Protein AF-A0A941WSX1-F1 (afdb_monomer_lite)

pLDDT: mean 75.82, std 19.12, range [26.28, 98.5]

Structure (mmCIF, N/CA/C/O backbone):
data_AF-A0A941WSX1-F1
#
_entry.id   AF-A0A941WSX1-F1
#
loop_
_atom_site.group_PDB
_atom_site.id
_atom_site.type_symbol
_atom_site.label_atom_id
_atom_site.label_alt_id
_atom_site.label_comp_id
_atom_site.label_asym_id
_atom_site.label_entity_id
_atom_site.label_seq_id
_atom_site.pdbx_PDB_ins_code
_atom_site.Cartn_x
_atom_site.Cartn_y
_atom_site.Cartn_z
_atom_site.occupancy
_atom_site.B_iso_or_equiv
_atom_site.auth_seq_id
_atom_site.auth_comp_id
_atom_site.auth_asym_id
_atom_site.auth_atom_id
_atom_site.pdbx_PDB_model_num
ATOM 1 N N . MET A 1 1 ? 50.350 10.725 59.121 1.00 47.50 1 MET A N 1
ATOM 2 C CA . MET A 1 1 ? 49.438 10.731 57.955 1.00 47.50 1 MET A CA 1
ATOM 3 C C . MET A 1 1 ? 49.714 11.977 57.125 1.00 47.50 1 MET A C 1
ATOM 5 O O . MET A 1 1 ? 49.292 13.056 57.515 1.00 47.50 1 MET A O 1
ATOM 9 N N . LYS A 1 2 ? 50.508 11.874 56.049 1.00 47.41 2 LYS A N 1
ATOM 10 C CA . LYS A 1 2 ? 50.743 13.011 55.141 1.00 47.41 2 LYS A CA 1
ATOM 11 C C . LYS A 1 2 ? 49.505 13.203 54.252 1.00 47.41 2 LYS A C 1
ATOM 13 O O . LYS A 1 2 ? 48.882 12.229 53.847 1.00 47.41 2 LYS A O 1
ATOM 18 N N . ASN A 1 3 ? 49.124 14.462 54.051 1.00 54.03 3 ASN A N 1
ATOM 19 C CA . ASN A 1 3 ? 47.878 14.919 53.431 1.00 54.03 3 ASN A CA 1
ATOM 20 C C . ASN A 1 3 ? 47.643 14.331 52.023 1.00 54.03 3 ASN A C 1
ATOM 22 O O . ASN A 1 3 ? 48.066 14.907 51.026 1.00 54.03 3 ASN A O 1
ATOM 26 N N . ASN A 1 4 ? 46.869 13.247 51.934 1.00 55.06 4 ASN A N 1
ATOM 27 C CA . ASN A 1 4 ? 46.405 12.662 50.666 1.00 55.06 4 ASN A CA 1
ATOM 28 C C . ASN A 1 4 ? 45.247 13.443 50.012 1.00 55.06 4 ASN A C 1
ATOM 30 O O . ASN A 1 4 ? 44.735 13.024 48.978 1.00 55.06 4 ASN A O 1
ATOM 34 N N . LYS A 1 5 ? 44.833 14.591 50.573 1.00 55.34 5 LYS A N 1
ATOM 35 C CA . LYS A 1 5 ? 43.736 15.414 50.029 1.00 55.34 5 LYS A CA 1
ATOM 36 C C . LYS A 1 5 ? 44.019 15.908 48.604 1.00 55.34 5 LYS A C 1
ATOM 38 O O . LYS A 1 5 ? 43.112 15.910 47.781 1.00 55.34 5 LYS A O 1
ATOM 43 N N . GLY A 1 6 ? 45.272 16.260 48.296 1.00 59.62 6 GLY A N 1
ATOM 44 C CA . GLY A 1 6 ? 45.671 16.665 46.942 1.00 59.62 6 GLY A CA 1
ATOM 45 C C . GLY A 1 6 ? 45.649 15.505 45.944 1.00 59.62 6 GLY A C 1
ATOM 46 O O . GLY A 1 6 ? 45.177 15.665 44.825 1.00 59.62 6 GLY A O 1
ATOM 47 N N . LEU A 1 7 ? 46.077 14.314 46.373 1.00 61.34 7 LEU A N 1
ATOM 48 C CA . LEU A 1 7 ? 46.084 13.119 45.527 1.00 61.34 7 LEU A CA 1
ATOM 49 C C . LEU A 1 7 ? 44.655 12.655 45.197 1.00 61.34 7 LEU A C 1
ATOM 51 O O . LEU A 1 7 ? 44.361 12.324 44.055 1.00 61.34 7 LEU A O 1
ATOM 55 N N . ILE A 1 8 ? 43.751 12.699 46.182 1.00 65.94 8 ILE A N 1
ATOM 56 C CA . ILE A 1 8 ? 42.333 12.350 46.002 1.00 65.94 8 ILE A CA 1
ATOM 57 C C . ILE A 1 8 ? 41.643 13.341 45.052 1.00 65.94 8 ILE A C 1
ATOM 59 O O . ILE A 1 8 ? 40.903 12.919 44.169 1.00 65.94 8 ILE A O 1
ATOM 63 N N . ALA A 1 9 ? 41.924 14.643 45.173 1.00 64.62 9 ALA A N 1
ATOM 64 C CA . ALA A 1 9 ? 41.375 15.651 44.265 1.00 64.62 9 ALA A CA 1
ATOM 65 C C . ALA A 1 9 ? 41.844 15.449 42.812 1.00 64.62 9 ALA A C 1
ATOM 67 O O . ALA A 1 9 ? 41.039 15.545 41.888 1.00 64.62 9 ALA A O 1
ATOM 68 N N . ILE A 1 10 ? 43.118 15.098 42.608 1.00 69.50 10 ILE A N 1
ATOM 69 C CA . ILE A 1 10 ? 43.668 14.798 41.276 1.00 69.50 10 ILE A CA 1
ATOM 70 C C . ILE A 1 10 ? 43.006 13.549 40.674 1.00 69.50 10 ILE A C 1
ATOM 72 O O . ILE A 1 10 ? 42.654 13.558 39.497 1.00 69.50 10 ILE A O 1
ATOM 76 N N . ILE A 1 11 ? 42.767 12.505 41.474 1.00 73.44 11 ILE A N 1
ATOM 77 C CA . ILE A 1 11 ? 42.094 11.278 41.014 1.00 73.44 11 ILE A CA 1
ATOM 78 C C . ILE A 1 11 ? 40.642 11.561 40.597 1.00 73.44 11 ILE A C 1
ATOM 80 O O . ILE A 1 11 ? 40.199 11.059 39.567 1.00 73.44 11 ILE A O 1
ATOM 84 N N . ILE A 1 12 ? 39.914 12.398 41.343 1.00 71.56 12 ILE A N 1
ATOM 85 C CA . ILE A 1 12 ? 38.530 12.770 41.001 1.00 71.56 12 ILE A CA 1
ATOM 86 C C . ILE A 1 12 ? 38.484 13.587 39.702 1.00 71.56 12 ILE A C 1
ATOM 88 O O . ILE A 1 12 ? 37.652 13.315 38.839 1.00 71.56 12 ILE A O 1
ATOM 92 N N . ILE A 1 13 ? 39.398 14.545 39.523 1.00 70.88 13 ILE A N 1
ATOM 93 C CA . ILE A 1 13 ? 39.481 15.345 38.290 1.00 70.88 13 ILE A CA 1
ATOM 94 C C . ILE A 1 13 ? 39.825 14.457 37.086 1.00 70.88 13 ILE A C 1
ATOM 96 O O . ILE A 1 13 ? 39.214 14.600 36.029 1.00 70.88 13 ILE A O 1
ATOM 100 N N . LEU A 1 14 ? 40.745 13.501 37.250 1.00 66.44 14 LEU A N 1
ATOM 101 C CA . LEU A 1 14 ? 41.077 12.531 36.205 1.00 66.44 14 LEU A CA 1
ATOM 102 C C . LEU A 1 14 ? 39.893 11.614 35.875 1.00 66.44 14 LEU A C 1
ATOM 104 O O . LEU A 1 14 ? 39.646 11.364 34.701 1.00 66.44 14 LEU A O 1
ATOM 108 N N . ALA A 1 15 ? 39.120 11.168 36.867 1.00 68.12 15 ALA A N 1
ATOM 109 C CA . ALA A 1 15 ? 37.928 10.354 36.632 1.00 68.12 15 ALA A CA 1
ATOM 110 C C . ALA A 1 15 ? 36.840 11.125 35.862 1.00 68.12 15 ALA A C 1
ATOM 112 O O . ALA A 1 15 ? 36.270 10.594 34.911 1.00 68.12 15 ALA A O 1
ATOM 113 N N . ILE A 1 16 ? 36.597 12.396 36.205 1.00 68.38 16 ILE A N 1
ATOM 114 C CA . ILE A 1 16 ? 35.642 13.252 35.481 1.00 68.38 16 ILE A CA 1
ATOM 115 C C . ILE A 1 16 ? 36.133 13.527 34.056 1.00 68.38 16 ILE A C 1
ATOM 117 O O . ILE A 1 16 ? 35.338 13.467 33.121 1.00 68.38 16 ILE A O 1
ATOM 121 N N . LEU A 1 17 ? 37.435 13.768 33.862 1.00 61.53 17 LEU A N 1
ATOM 122 C CA . LEU A 1 17 ? 38.019 13.938 32.531 1.00 61.53 17 LEU A CA 1
ATOM 123 C C . LEU A 1 17 ? 37.915 12.665 31.693 1.00 61.53 17 LEU A C 1
ATOM 125 O O . LEU A 1 17 ? 37.581 12.768 30.524 1.00 61.53 17 LEU A O 1
ATOM 129 N N . VAL A 1 18 ? 38.127 11.478 32.267 1.00 68.25 18 VAL A N 1
ATOM 130 C CA . VAL A 1 18 ? 37.967 10.198 31.555 1.00 68.25 18 VAL A CA 1
ATOM 131 C C . VAL A 1 18 ? 36.505 9.946 31.183 1.00 68.25 18 VAL A C 1
ATOM 133 O O . VAL A 1 18 ? 36.242 9.500 30.070 1.00 68.25 18 VAL A O 1
ATOM 136 N N . ILE A 1 19 ? 35.547 10.290 32.049 1.00 60.72 19 ILE A N 1
ATOM 137 C CA . ILE A 1 19 ? 34.113 10.185 31.733 1.00 60.72 19 ILE A CA 1
ATOM 138 C C . ILE A 1 19 ? 33.725 11.198 30.647 1.00 60.72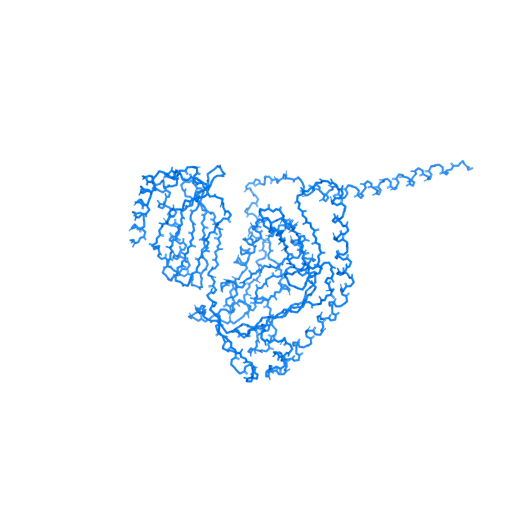 19 ILE A C 1
ATOM 140 O O . ILE A 1 19 ? 33.055 10.834 29.686 1.00 60.72 19 ILE A O 1
ATOM 144 N N . ALA A 1 20 ? 34.186 12.448 30.738 1.00 51.00 20 ALA A N 1
ATOM 145 C CA . ALA A 1 20 ? 33.927 13.474 29.730 1.00 51.00 20 ALA A CA 1
ATOM 146 C C . ALA A 1 20 ? 34.586 13.141 28.380 1.00 51.00 20 ALA A C 1
ATOM 148 O O . ALA A 1 20 ? 33.969 13.341 27.336 1.00 51.00 20 ALA A O 1
ATOM 149 N N . LEU A 1 21 ? 35.800 12.578 28.389 1.00 47.25 21 LEU A N 1
ATOM 150 C CA . LEU A 1 21 ? 36.484 12.091 27.192 1.00 47.25 21 LEU A CA 1
ATOM 151 C C . LEU A 1 21 ? 35.782 10.850 26.630 1.00 47.25 21 LEU A C 1
ATOM 153 O O . LEU A 1 21 ? 35.648 10.746 25.421 1.00 47.25 21 LEU A O 1
ATOM 157 N N . GLY A 1 22 ? 35.273 9.955 27.483 1.00 40.25 22 GLY A N 1
ATOM 158 C CA . GLY A 1 22 ? 34.468 8.798 27.091 1.00 40.25 22 GLY A CA 1
ATOM 159 C C . GLY A 1 22 ? 33.151 9.202 26.429 1.00 40.25 22 GLY A C 1
ATOM 160 O O . GLY A 1 22 ? 32.838 8.702 25.356 1.00 40.25 22 GLY A O 1
ATOM 161 N N . VAL A 1 23 ? 32.430 10.179 26.991 1.00 46.09 23 VAL A N 1
ATOM 162 C CA . VAL A 1 23 ? 31.207 10.749 26.396 1.00 46.09 23 VAL A CA 1
ATOM 163 C C . VAL A 1 23 ? 31.521 11.514 25.106 1.00 46.09 23 VAL A C 1
ATOM 165 O O . VAL A 1 23 ? 30.762 11.419 24.146 1.00 46.09 23 VAL A O 1
ATOM 168 N N . TYR A 1 24 ? 32.646 12.233 25.042 1.00 38.34 24 TYR A N 1
ATOM 169 C CA . TYR A 1 24 ? 33.091 12.943 23.839 1.00 38.34 24 TYR A CA 1
ATOM 170 C C . TYR A 1 24 ? 33.544 11.986 22.726 1.00 38.34 24 TYR A C 1
ATOM 172 O O . TYR A 1 24 ? 33.223 12.225 21.567 1.00 38.34 24 TYR A O 1
ATOM 180 N N . ILE A 1 25 ? 34.235 10.890 23.055 1.00 42.34 25 ILE A N 1
ATOM 181 C CA . ILE A 1 25 ? 34.652 9.846 22.107 1.00 42.34 25 ILE A CA 1
ATOM 182 C C . ILE A 1 25 ? 33.434 9.053 21.625 1.00 42.34 25 ILE A C 1
ATOM 184 O O . ILE A 1 25 ? 33.291 8.915 20.416 1.00 42.34 25 ILE A O 1
ATOM 188 N N . PHE A 1 26 ? 32.502 8.661 22.506 1.00 39.00 26 PHE A N 1
ATOM 189 C CA . PHE A 1 26 ? 31.252 8.004 22.095 1.00 39.00 26 PHE A CA 1
ATOM 190 C C . PHE A 1 26 ? 30.396 8.909 21.200 1.00 39.00 26 PHE A C 1
ATOM 192 O O . PHE A 1 26 ? 29.946 8.458 20.151 1.00 39.00 26 PHE A O 1
ATOM 199 N N . LYS A 1 27 ? 30.245 10.206 21.530 1.00 38.84 27 LYS A N 1
ATOM 200 C CA . LYS A 1 27 ? 29.562 11.167 20.641 1.00 38.84 27 LYS A CA 1
ATOM 201 C C . LYS A 1 27 ? 30.297 11.343 19.310 1.00 38.84 27 LYS A C 1
ATOM 203 O O . LYS A 1 27 ? 29.653 11.447 18.268 1.00 38.84 27 LYS A O 1
ATOM 208 N N . ARG A 1 28 ? 31.634 11.372 19.320 1.00 28.84 28 ARG A N 1
ATOM 209 C CA . ARG A 1 28 ? 32.463 11.549 18.118 1.00 28.84 28 ARG A CA 1
ATOM 210 C C . ARG A 1 28 ? 32.525 10.292 17.245 1.00 28.84 28 ARG A C 1
ATOM 212 O O . ARG A 1 28 ? 32.673 10.452 16.041 1.00 28.84 28 ARG A O 1
ATOM 219 N N . GLU A 1 29 ? 32.372 9.086 17.791 1.00 32.34 29 GLU A N 1
ATOM 220 C CA . GLU A 1 29 ? 32.200 7.840 17.024 1.00 32.34 29 GLU A CA 1
ATOM 221 C C . GLU A 1 29 ? 30.818 7.767 16.370 1.00 32.34 29 GLU A C 1
ATOM 223 O O . GLU A 1 29 ? 30.745 7.495 15.172 1.00 32.34 29 GLU A O 1
ATOM 228 N N . SER A 1 30 ? 29.747 8.149 17.077 1.00 36.19 30 SER A N 1
ATOM 229 C CA . SER A 1 30 ? 28.412 8.264 16.467 1.00 36.19 30 SER A CA 1
ATOM 230 C C . SER A 1 30 ? 28.332 9.352 15.382 1.00 36.19 30 SER A C 1
ATOM 232 O O . SER A 1 30 ? 27.582 9.202 14.424 1.00 36.19 30 SER A O 1
ATOM 234 N N . ILE A 1 31 ? 29.146 10.415 15.476 1.00 29.58 31 ILE A N 1
ATOM 235 C CA . ILE A 1 31 ? 29.249 11.466 14.443 1.00 29.58 31 ILE A CA 1
ATOM 236 C C . ILE A 1 31 ? 30.232 11.078 13.320 1.00 29.58 31 ILE A C 1
ATOM 238 O O . ILE A 1 31 ? 30.017 11.437 12.166 1.00 29.58 31 ILE A O 1
ATOM 242 N N . ARG A 1 32 ? 31.303 10.316 13.595 1.00 27.45 32 ARG A N 1
ATOM 243 C CA . ARG A 1 32 ? 32.204 9.806 12.542 1.00 27.45 32 ARG A CA 1
ATOM 244 C C . ARG A 1 32 ? 31.528 8.754 11.665 1.00 27.45 32 ARG A C 1
ATOM 246 O O . ARG A 1 32 ? 31.783 8.768 10.467 1.00 27.45 32 ARG A O 1
ATOM 253 N N . GLN A 1 33 ? 30.616 7.945 12.210 1.00 32.09 33 GLN A N 1
ATOM 254 C CA . GLN A 1 33 ? 29.754 7.067 11.405 1.00 32.09 33 GLN A CA 1
ATOM 255 C C . GLN A 1 33 ? 28.810 7.837 10.464 1.00 32.09 33 GLN A C 1
ATOM 257 O O . GLN A 1 33 ? 28.375 7.279 9.466 1.00 32.09 33 GLN A O 1
ATOM 262 N N . TRP A 1 34 ? 28.562 9.127 10.718 1.00 31.77 34 TRP A N 1
ATOM 263 C CA . TRP A 1 34 ? 27.805 10.010 9.824 1.00 31.77 34 TRP A CA 1
ATOM 264 C C . TRP A 1 34 ? 28.654 10.685 8.730 1.00 31.77 34 TRP A C 1
ATOM 266 O O . TRP A 1 34 ? 28.091 11.248 7.797 1.00 31.77 34 TRP A O 1
ATOM 276 N N . VAL A 1 35 ? 29.995 10.670 8.818 1.00 29.31 35 VAL A N 1
ATOM 277 C CA . VAL A 1 35 ? 30.858 11.503 7.945 1.00 29.31 35 VAL A CA 1
ATOM 278 C C . VAL A 1 35 ? 32.023 10.746 7.282 1.00 29.31 35 VAL A C 1
ATOM 280 O O . VAL A 1 35 ? 32.575 11.246 6.303 1.00 29.31 35 VAL A O 1
ATOM 283 N N . SER A 1 36 ? 32.395 9.528 7.698 1.00 26.62 36 SER A N 1
ATOM 284 C CA . SER A 1 36 ? 33.395 8.738 6.958 1.00 26.62 36 SER A CA 1
ATOM 285 C C . SER A 1 36 ? 32.748 7.818 5.918 1.00 26.62 36 SER A C 1
ATOM 287 O O . SER A 1 36 ? 32.493 6.642 6.174 1.00 26.62 36 SER A O 1
ATOM 289 N N . LYS A 1 37 ? 32.545 8.362 4.713 1.00 40.91 37 LYS A N 1
ATOM 290 C CA . LYS A 1 37 ? 32.638 7.591 3.468 1.00 40.91 37 LYS A CA 1
ATOM 291 C C . LYS A 1 37 ? 34.024 6.949 3.416 1.00 40.91 37 LYS A C 1
ATOM 293 O O . LYS A 1 37 ? 34.988 7.646 3.144 1.00 40.91 37 LYS A O 1
ATOM 298 N N . ASP A 1 38 ? 34.082 5.657 3.699 1.00 27.38 38 ASP A N 1
ATOM 299 C CA . ASP A 1 38 ? 35.029 4.706 3.117 1.00 27.38 38 ASP A CA 1
ATOM 300 C C . ASP A 1 38 ? 34.410 3.317 3.289 1.00 27.38 38 ASP A C 1
ATOM 302 O O . ASP A 1 38 ? 34.612 2.611 4.276 1.00 27.38 38 ASP A O 1
ATOM 306 N N . VAL A 1 39 ? 33.568 2.964 2.317 1.00 31.16 39 VAL A N 1
ATOM 307 C CA . VAL A 1 39 ? 33.115 1.592 2.094 1.00 31.16 39 VAL A CA 1
ATOM 308 C C . VAL A 1 39 ? 34.371 0.751 1.843 1.00 31.16 39 VAL A C 1
ATOM 310 O O . VAL A 1 39 ? 35.118 1.066 0.910 1.00 31.16 39 VAL A O 1
ATOM 313 N N . PRO A 1 40 ? 34.644 -0.316 2.613 1.00 26.28 40 PRO A N 1
ATOM 314 C CA . PRO A 1 40 ? 35.632 -1.290 2.190 1.00 26.28 40 PRO A CA 1
ATOM 315 C C . PRO A 1 40 ? 35.143 -1.868 0.862 1.00 26.28 40 PRO A C 1
ATOM 317 O O . PRO A 1 40 ? 34.071 -2.466 0.812 1.00 26.28 40 PRO A O 1
ATOM 320 N N . LYS A 1 41 ? 35.909 -1.684 -0.220 1.00 33.75 41 LYS A N 1
ATOM 321 C CA . LYS A 1 41 ? 35.743 -2.484 -1.438 1.00 33.75 41 LYS A CA 1
ATOM 322 C C . LYS A 1 41 ? 35.926 -3.947 -1.038 1.00 33.75 41 LYS A C 1
ATOM 324 O O . LYS A 1 41 ? 37.054 -4.418 -0.920 1.00 33.75 41 LYS A O 1
ATOM 329 N N . THR A 1 42 ? 34.829 -4.646 -0.779 1.00 29.91 42 THR A N 1
ATOM 330 C CA . THR A 1 42 ? 34.826 -6.095 -0.635 1.00 29.91 42 THR A CA 1
ATOM 331 C C . THR A 1 42 ? 35.102 -6.688 -2.006 1.00 29.91 42 THR A C 1
ATOM 333 O O . THR A 1 42 ? 34.301 -6.565 -2.929 1.00 29.91 42 THR A O 1
ATOM 336 N N . THR A 1 43 ? 36.289 -7.266 -2.133 1.00 30.20 43 THR A N 1
ATOM 337 C CA . THR A 1 43 ? 36.741 -8.093 -3.248 1.00 30.20 43 THR A CA 1
ATOM 338 C C . THR A 1 43 ? 35.717 -9.197 -3.543 1.00 30.20 43 THR A C 1
ATOM 340 O O . THR A 1 43 ? 35.106 -9.735 -2.620 1.00 30.20 43 THR A O 1
ATOM 343 N N . GLU A 1 44 ? 35.560 -9.533 -4.825 1.00 35.66 44 GLU A N 1
ATOM 344 C CA . GLU A 1 44 ? 34.559 -10.427 -5.445 1.00 35.66 44 GLU A CA 1
ATOM 345 C C . GLU A 1 44 ? 34.428 -11.860 -4.874 1.00 35.66 44 GLU A C 1
ATOM 347 O O . GLU A 1 44 ? 33.599 -12.626 -5.352 1.00 35.66 44 GLU A O 1
ATOM 352 N N . GLU A 1 45 ? 35.169 -12.251 -3.837 1.00 28.19 45 GLU A N 1
ATOM 353 C CA . GLU A 1 45 ? 35.188 -13.635 -3.333 1.00 28.19 45 GLU A CA 1
ATOM 354 C C . GLU A 1 45 ? 34.191 -13.932 -2.196 1.00 28.19 45 GLU A C 1
ATOM 356 O O . GLU A 1 45 ? 33.984 -15.096 -1.865 1.00 28.19 45 GLU A O 1
ATOM 361 N N . ASN A 1 46 ? 33.519 -12.925 -1.620 1.00 28.09 46 ASN A N 1
ATOM 362 C CA . ASN A 1 46 ? 32.545 -13.142 -0.533 1.00 28.09 46 ASN A CA 1
ATOM 363 C C . ASN A 1 46 ? 31.071 -13.137 -0.978 1.00 28.09 46 ASN A C 1
ATOM 365 O O . ASN A 1 46 ? 30.208 -13.524 -0.192 1.00 28.09 46 ASN A O 1
ATOM 369 N N . ASN A 1 47 ? 30.758 -12.751 -2.219 1.00 32.06 47 ASN A N 1
ATOM 370 C CA . ASN A 1 47 ? 29.365 -12.643 -2.679 1.00 32.06 47 ASN A CA 1
ATOM 371 C C . ASN A 1 47 ? 28.691 -13.999 -2.938 1.00 32.06 47 ASN A C 1
ATOM 373 O O . ASN A 1 47 ? 27.472 -14.086 -2.875 1.00 32.06 47 ASN A O 1
ATOM 377 N N . THR A 1 48 ? 29.451 -15.072 -3.155 1.00 33.62 48 THR A N 1
ATOM 378 C CA . THR A 1 48 ? 28.893 -16.413 -3.400 1.00 33.62 48 THR A CA 1
ATOM 379 C C . THR A 1 48 ? 28.522 -17.172 -2.127 1.00 33.62 48 THR A C 1
ATOM 381 O O . THR A 1 48 ? 27.857 -18.196 -2.215 1.00 33.62 48 THR A O 1
ATOM 384 N N . LYS A 1 49 ? 28.908 -16.688 -0.935 1.00 30.36 49 LYS A N 1
ATOM 385 C CA . LYS A 1 49 ? 28.631 -17.382 0.339 1.00 30.36 49 LYS A CA 1
ATOM 386 C C . LYS A 1 49 ? 27.467 -16.791 1.143 1.00 30.36 49 LYS A C 1
ATOM 388 O O . LYS A 1 49 ? 26.969 -17.442 2.053 1.00 30.36 49 LYS A O 1
ATOM 393 N N . TYR A 1 50 ? 27.014 -15.581 0.811 1.00 35.00 50 TYR A N 1
ATOM 394 C CA . TYR A 1 50 ? 25.850 -14.959 1.458 1.00 35.00 50 TYR A CA 1
ATOM 395 C C . TYR A 1 50 ? 24.509 -15.338 0.807 1.00 35.00 50 TYR A C 1
ATOM 397 O O . TYR A 1 50 ? 23.468 -15.126 1.424 1.00 35.00 50 TYR A O 1
ATOM 405 N N . GLU A 1 51 ? 24.519 -15.938 -0.389 1.00 37.75 51 GLU A N 1
ATOM 406 C CA . GLU A 1 51 ? 23.300 -16.423 -1.058 1.00 37.75 51 GLU A CA 1
ATOM 407 C C . GLU A 1 51 ? 22.725 -17.716 -0.448 1.00 37.75 51 GLU A C 1
ATOM 409 O O . GLU A 1 51 ? 21.551 -18.005 -0.668 1.00 37.75 51 GLU A O 1
ATOM 414 N N . GLU A 1 52 ? 23.491 -18.480 0.344 1.00 34.09 52 GLU A N 1
ATOM 415 C CA . GLU A 1 52 ? 23.062 -19.821 0.787 1.00 34.09 52 GLU A CA 1
ATOM 416 C C . GLU A 1 52 ? 22.485 -19.923 2.212 1.00 34.09 52 GLU A C 1
ATOM 418 O O . GLU A 1 52 ? 21.832 -20.920 2.497 1.00 34.09 52 GLU A O 1
ATOM 423 N N . ASP A 1 53 ? 22.619 -18.915 3.085 1.00 32.69 53 ASP A N 1
ATOM 424 C CA . ASP A 1 53 ? 22.217 -19.043 4.507 1.00 32.69 53 ASP A CA 1
ATOM 425 C C . ASP A 1 53 ? 21.294 -17.923 5.029 1.00 32.69 53 ASP A C 1
ATOM 427 O O . ASP A 1 53 ? 21.113 -17.738 6.238 1.00 32.69 53 ASP A O 1
ATOM 431 N N . VAL A 1 54 ? 20.610 -17.203 4.134 1.00 42.12 54 VAL A N 1
ATOM 432 C CA . VAL A 1 54 ? 19.325 -16.610 4.520 1.00 42.12 54 VAL A CA 1
ATOM 433 C C . VAL A 1 54 ? 18.369 -17.789 4.622 1.00 42.12 54 VAL A C 1
ATOM 435 O O . VAL A 1 54 ? 17.865 -18.250 3.601 1.00 42.12 54 VAL A O 1
ATOM 438 N N . ASN A 1 55 ? 18.129 -18.304 5.835 1.00 40.00 55 ASN A N 1
ATOM 439 C CA . ASN A 1 55 ? 16.912 -19.067 6.129 1.00 40.00 55 ASN A CA 1
ATOM 440 C C . ASN A 1 55 ? 15.786 -18.371 5.368 1.00 40.00 55 ASN A C 1
ATOM 442 O O . ASN A 1 55 ? 15.452 -17.246 5.744 1.00 40.00 55 ASN A O 1
ATOM 446 N N . LYS A 1 56 ? 15.300 -18.959 4.261 1.00 49.44 56 LYS A N 1
ATOM 447 C CA . LYS A 1 56 ? 14.254 -18.353 3.432 1.00 49.44 56 LYS A CA 1
ATOM 448 C C . LYS A 1 56 ? 13.142 -17.994 4.395 1.00 49.44 56 LYS A C 1
ATOM 450 O O . LYS A 1 56 ? 12.480 -18.894 4.908 1.00 49.44 56 LYS A O 1
ATOM 455 N N . ILE A 1 57 ? 13.008 -16.708 4.716 1.00 57.41 57 ILE A N 1
ATOM 456 C CA . ILE A 1 57 ? 11.923 -16.235 5.560 1.00 57.41 57 ILE A CA 1
ATOM 457 C C . ILE A 1 57 ? 10.686 -16.675 4.789 1.00 57.41 57 ILE A C 1
ATOM 459 O O . ILE A 1 57 ? 10.476 -16.230 3.660 1.00 57.41 57 ILE A O 1
ATOM 463 N N . ILE A 1 58 ? 9.959 -17.652 5.332 1.00 61.00 58 ILE A N 1
ATOM 464 C CA . ILE A 1 58 ? 8.778 -18.196 4.676 1.00 61.00 58 ILE A CA 1
ATOM 465 C C . ILE A 1 58 ? 7.773 -17.048 4.657 1.00 61.00 58 ILE A C 1
ATOM 467 O O . ILE A 1 58 ? 7.181 -16.709 5.674 1.00 61.00 58 ILE A O 1
ATOM 471 N N . THR A 1 59 ? 7.646 -16.413 3.499 1.00 78.81 59 THR A N 1
ATOM 472 C CA . THR A 1 59 ? 6.777 -15.261 3.233 1.00 78.81 59 THR A CA 1
ATOM 473 C C . THR A 1 59 ? 5.651 -15.726 2.325 1.00 78.81 59 THR A C 1
ATOM 475 O O . THR A 1 59 ? 5.406 -15.176 1.258 1.00 78.81 59 THR A O 1
ATOM 478 N N . LEU A 1 60 ? 5.015 -16.830 2.718 1.00 89.50 60 LEU A N 1
ATOM 479 C CA . LEU A 1 60 ? 3.887 -17.376 1.981 1.00 89.50 60 LEU A CA 1
ATOM 480 C C . LEU A 1 60 ? 2.618 -16.658 2.417 1.00 89.50 60 LEU A C 1
ATOM 482 O O . LEU A 1 60 ? 2.342 -16.537 3.611 1.00 89.50 60 LEU A O 1
ATOM 486 N N . GLY A 1 61 ? 1.841 -16.206 1.440 1.00 91.12 61 GLY A N 1
ATOM 487 C CA . GLY A 1 61 ? 0.526 -15.646 1.685 1.00 91.12 61 GLY A CA 1
ATOM 488 C C . GLY A 1 61 ? -0.395 -16.657 2.362 1.00 91.12 61 GLY A C 1
ATOM 489 O O . GLY A 1 61 ? -0.350 -17.861 2.088 1.00 91.12 61 GLY A O 1
ATOM 490 N N . THR A 1 62 ? -1.235 -16.151 3.255 1.00 93.12 62 THR A N 1
ATOM 491 C CA . THR A 1 62 ? -2.220 -16.926 4.029 1.00 93.12 62 THR A CA 1
ATOM 492 C C . THR A 1 62 ? -3.651 -16.485 3.749 1.00 93.12 62 THR A C 1
ATOM 494 O O . THR A 1 62 ? -4.586 -16.991 4.367 1.00 93.12 62 THR A O 1
ATOM 497 N N . GLY A 1 63 ? -3.820 -15.551 2.810 1.00 92.94 63 GLY A N 1
ATOM 498 C CA . GLY A 1 63 ? -5.107 -14.997 2.443 1.00 92.94 63 GLY A CA 1
ATOM 499 C C . GLY A 1 63 ? -5.957 -15.978 1.651 1.00 92.94 63 GLY A C 1
ATOM 500 O O . GLY A 1 63 ? -5.810 -17.198 1.702 1.00 92.94 63 GLY A O 1
ATOM 501 N N . MET A 1 64 ? -6.891 -15.437 0.879 1.00 92.38 64 MET A N 1
ATOM 502 C CA . MET A 1 64 ? -7.775 -16.274 0.074 1.00 92.38 64 MET A CA 1
ATOM 503 C C . MET A 1 64 ? -7.022 -17.044 -1.021 1.00 92.38 64 MET A C 1
ATOM 505 O O . MET A 1 64 ? -5.947 -16.653 -1.477 1.00 92.38 64 MET A O 1
ATOM 509 N N . LYS A 1 65 ? -7.634 -18.125 -1.509 1.00 93.69 65 LYS A N 1
ATOM 510 C CA . LYS A 1 65 ? -7.142 -18.841 -2.690 1.00 93.69 65 LYS A CA 1
ATOM 511 C C . LYS A 1 65 ? -7.173 -17.938 -3.913 1.00 93.69 65 LYS A C 1
ATOM 513 O O . LYS A 1 65 ? -8.186 -17.287 -4.175 1.00 93.69 65 LYS A O 1
ATOM 518 N N . ARG A 1 66 ? -6.094 -17.966 -4.699 1.00 91.00 66 ARG A N 1
ATOM 519 C CA . ARG A 1 66 ? -6.039 -17.271 -5.988 1.00 91.00 66 ARG A CA 1
ATOM 520 C C . ARG A 1 66 ? -7.136 -17.812 -6.918 1.00 91.00 66 ARG A C 1
ATOM 522 O O . ARG A 1 66 ? -7.156 -19.018 -7.182 1.00 91.00 66 ARG A O 1
ATOM 529 N N . PRO A 1 67 ? -8.029 -16.957 -7.444 1.00 89.31 67 PRO A N 1
ATOM 530 C CA . PRO A 1 67 ? -8.977 -17.368 -8.474 1.00 89.31 67 PRO A CA 1
ATOM 531 C C . PRO A 1 67 ? -8.248 -17.878 -9.725 1.00 89.31 67 PRO A C 1
ATOM 533 O O . PRO A 1 67 ? -7.233 -17.313 -10.131 1.00 89.31 67 PRO A O 1
ATOM 536 N N . SER A 1 68 ? -8.784 -18.913 -10.375 1.00 85.75 68 SER A N 1
ATOM 537 C CA . SER A 1 68 ? -8.175 -19.504 -11.580 1.00 85.75 68 SER A CA 1
ATOM 538 C C . SER A 1 68 ? -8.079 -18.524 -12.757 1.00 85.75 68 SER A C 1
ATOM 540 O O . SER A 1 68 ? -7.170 -18.637 -13.572 1.00 85.75 68 SER A O 1
ATOM 542 N N . GLN A 1 69 ? -8.986 -17.547 -12.825 1.00 84.12 69 GLN A N 1
ATOM 543 C CA . GLN A 1 69 ? -9.013 -16.463 -13.812 1.00 84.12 69 GLN A CA 1
ATOM 544 C C . GLN A 1 69 ? -8.860 -15.107 -13.116 1.00 84.12 69 GLN A C 1
ATOM 546 O O . GLN A 1 69 ? -9.648 -14.188 -13.323 1.00 84.12 69 GLN A O 1
ATOM 551 N N . TYR A 1 70 ? -7.886 -15.008 -12.212 1.00 86.00 70 TYR A N 1
ATOM 552 C CA . TYR A 1 70 ? -7.615 -13.765 -11.501 1.00 86.00 70 TYR A CA 1
ATOM 553 C C . TYR A 1 70 ? -7.268 -12.628 -12.472 1.00 86.00 70 TYR A C 1
ATOM 555 O O . TYR A 1 70 ? -6.271 -12.691 -13.190 1.00 86.00 70 TYR A O 1
ATOM 563 N N . LYS A 1 71 ? -8.082 -11.574 -12.417 1.00 84.31 71 LYS A N 1
ATOM 564 C CA . LYS A 1 71 ? -7.824 -10.250 -12.976 1.00 84.31 71 LYS A CA 1
ATOM 565 C C . LYS A 1 71 ? -8.213 -9.227 -11.895 1.00 84.31 71 LYS A C 1
ATOM 567 O O . LYS A 1 71 ? -9.312 -9.344 -11.350 1.00 84.31 71 LYS A O 1
ATOM 572 N N . PRO A 1 72 ? -7.349 -8.254 -11.569 1.00 83.62 72 PRO A N 1
ATOM 573 C CA . PRO A 1 72 ? -7.701 -7.095 -10.763 1.00 83.62 72 PRO A CA 1
ATOM 574 C C . PRO A 1 72 ? -8.935 -6.396 -11.307 1.00 83.62 72 PRO A C 1
ATOM 576 O O . PRO A 1 72 ? -9.127 -6.283 -12.520 1.00 83.62 72 PRO A O 1
ATOM 579 N N . SER A 1 73 ? -9.769 -5.932 -10.392 1.00 81.50 73 SER A N 1
ATOM 580 C CA . SER A 1 73 ? -11.010 -5.258 -10.753 1.00 81.50 73 SER A CA 1
ATOM 581 C C . SER A 1 73 ? -10.710 -3.847 -11.248 1.00 81.50 73 SER A C 1
ATOM 583 O O . SER A 1 73 ? -9.827 -3.178 -10.723 1.00 81.50 73 SER A O 1
ATOM 585 N N . GLU A 1 74 ? -11.449 -3.396 -12.257 1.00 78.00 74 GLU A N 1
ATOM 586 C CA . GLU A 1 74 ? -11.321 -2.032 -12.799 1.00 78.00 74 GLU A CA 1
ATOM 587 C C . GLU A 1 74 ? -11.939 -0.986 -11.859 1.00 78.00 74 GLU A C 1
ATOM 589 O O . GLU A 1 74 ? -11.552 0.178 -11.880 1.00 78.00 74 GLU A O 1
ATOM 594 N N . GLN A 1 75 ? -12.865 -1.425 -11.004 1.00 83.44 75 GLN A N 1
ATOM 595 C CA . GLN A 1 75 ? -13.512 -0.618 -9.979 1.00 83.44 75 GLN A CA 1
ATOM 596 C C . GLN A 1 75 ? -13.488 -1.346 -8.643 1.00 83.44 75 GLN A C 1
ATOM 598 O O . GLN A 1 75 ? -13.650 -2.571 -8.583 1.00 83.44 75 GLN A O 1
ATOM 603 N N . TYR A 1 76 ? -13.331 -0.582 -7.567 1.00 87.69 76 TYR A N 1
ATOM 604 C CA . TYR A 1 76 ? -13.398 -1.093 -6.202 1.00 87.69 76 TYR A CA 1
ATOM 605 C C . TYR A 1 76 ? -14.581 -0.495 -5.462 1.00 87.69 76 TYR A C 1
ATOM 607 O O . TYR A 1 76 ? -14.976 0.641 -5.708 1.00 87.69 76 TYR A O 1
ATOM 615 N N . TYR A 1 77 ? -15.117 -1.257 -4.516 1.00 91.44 77 TYR A N 1
ATOM 616 C CA . TYR A 1 77 ? -16.158 -0.789 -3.615 1.00 91.44 77 TYR A CA 1
ATOM 617 C C . TYR A 1 77 ? -15.519 -0.112 -2.415 1.00 91.44 77 TYR A C 1
ATOM 619 O O . TYR A 1 77 ? -14.666 -0.701 -1.748 1.00 91.44 77 TYR A O 1
ATOM 627 N N . ILE A 1 78 ? -15.950 1.105 -2.112 1.00 92.56 78 ILE A N 1
ATOM 628 C CA . ILE A 1 78 ? -15.415 1.911 -1.021 1.00 92.56 78 ILE A CA 1
ATOM 629 C C . ILE A 1 78 ? -16.534 2.443 -0.131 1.00 92.56 78 ILE A C 1
ATOM 631 O O . ILE A 1 78 ? -17.672 2.632 -0.565 1.00 92.56 78 ILE A O 1
ATOM 635 N N . ILE A 1 79 ? -16.181 2.726 1.119 1.00 93.06 79 ILE A N 1
ATOM 636 C CA . ILE A 1 79 ? -16.934 3.663 1.952 1.00 93.06 79 ILE A CA 1
ATOM 637 C C . ILE A 1 79 ? -16.119 4.951 2.032 1.00 93.06 79 ILE A C 1
ATOM 639 O O . ILE A 1 79 ? -14.955 4.922 2.432 1.00 93.06 79 ILE A O 1
ATOM 643 N N . ASP A 1 80 ? -16.726 6.073 1.648 1.00 89.94 80 ASP A N 1
ATOM 644 C CA . ASP A 1 80 ? -16.081 7.385 1.699 1.00 89.94 80 ASP A CA 1
ATOM 645 C C . ASP A 1 80 ? -15.927 7.844 3.156 1.00 89.94 80 ASP A C 1
ATOM 647 O O . ASP A 1 80 ? -16.897 8.246 3.805 1.00 89.94 80 ASP A O 1
ATOM 651 N N . ASN A 1 81 ? -14.698 7.799 3.669 1.00 88.00 81 ASN A N 1
ATOM 652 C CA . ASN A 1 81 ? -14.373 8.180 5.043 1.00 88.00 81 ASN A CA 1
ATOM 653 C C . ASN A 1 81 ? -14.534 9.682 5.332 1.00 88.00 81 ASN A C 1
ATOM 655 O O . ASN A 1 81 ? -14.473 10.088 6.486 1.00 88.00 81 ASN A O 1
ATOM 659 N N . ARG A 1 82 ? -14.807 10.510 4.315 1.00 87.94 82 ARG A N 1
ATOM 660 C CA . ARG A 1 82 ? -15.192 11.922 4.494 1.00 87.94 82 ARG A CA 1
ATOM 661 C C . ARG A 1 82 ? -16.680 12.089 4.803 1.00 87.94 82 ARG A C 1
ATOM 663 O O . ARG A 1 82 ? -17.100 13.174 5.193 1.00 87.94 82 ARG A O 1
ATOM 670 N N . LYS A 1 83 ? -17.490 11.051 4.562 1.00 90.75 83 LYS A N 1
ATOM 671 C CA . LYS A 1 83 ? -18.949 11.064 4.763 1.00 90.75 83 LYS A CA 1
ATOM 672 C C . LYS A 1 83 ? -19.387 10.375 6.053 1.00 90.75 83 LYS A C 1
ATOM 674 O O . LYS A 1 83 ? -20.520 10.579 6.478 1.00 90.75 83 LYS A O 1
ATOM 679 N N . TYR A 1 84 ? -18.521 9.560 6.648 1.00 91.12 84 TYR A N 1
ATOM 680 C CA . TYR A 1 84 ? -18.836 8.758 7.823 1.00 91.12 84 TYR A CA 1
ATOM 681 C C . TYR A 1 84 ? -17.754 8.925 8.884 1.00 91.12 84 TYR A C 1
ATOM 683 O O . TYR A 1 84 ? -16.568 8.861 8.584 1.00 91.12 84 TYR A O 1
ATOM 691 N N . GLU A 1 85 ? -18.169 9.077 10.136 1.00 92.56 85 GLU A N 1
ATOM 692 C CA . GLU A 1 85 ? -17.273 8.887 11.274 1.00 92.56 85 GLU A CA 1
ATOM 693 C C . GLU A 1 85 ? -17.058 7.390 11.519 1.00 92.56 85 GLU A C 1
ATOM 695 O O . GLU A 1 85 ? -17.964 6.580 11.279 1.00 92.56 85 GLU A O 1
ATOM 700 N N . LEU A 1 86 ? -15.887 7.014 12.046 1.00 94.69 86 LEU A N 1
ATOM 701 C CA . LEU A 1 86 ? -15.556 5.607 12.300 1.00 94.69 86 LEU A CA 1
ATOM 702 C C . LEU A 1 86 ? -16.594 4.931 13.205 1.00 94.69 86 LEU A C 1
ATOM 704 O O . LEU A 1 86 ? -17.055 3.837 12.897 1.00 94.69 86 LEU A O 1
ATOM 708 N N . ASP A 1 87 ? -16.997 5.596 14.290 1.00 93.75 87 ASP A N 1
ATOM 709 C CA . ASP A 1 87 ? -17.987 5.064 15.233 1.00 93.75 87 ASP A CA 1
ATOM 710 C C . ASP A 1 87 ? -19.346 4.820 14.557 1.00 93.75 87 ASP A C 1
ATOM 712 O O . ASP A 1 87 ? -19.961 3.770 14.737 1.00 93.75 87 ASP A O 1
ATOM 716 N N . THR A 1 88 ? -19.784 5.737 13.687 1.00 93.00 88 THR A N 1
ATOM 717 C CA . THR A 1 88 ? -21.029 5.564 12.921 1.00 93.00 88 THR A CA 1
ATOM 718 C C . THR A 1 88 ? -20.939 4.353 11.993 1.00 93.00 88 THR A C 1
ATOM 720 O O . THR A 1 88 ? -21.871 3.547 11.936 1.00 93.00 88 THR A O 1
ATOM 723 N N . LEU A 1 89 ? -19.806 4.182 11.304 1.00 95.06 89 LEU A N 1
ATOM 724 C CA . LEU A 1 89 ? -19.582 3.025 10.442 1.00 95.06 89 LEU A CA 1
ATOM 725 C C . LEU A 1 89 ? -19.569 1.718 11.244 1.00 95.06 89 LEU A C 1
ATOM 727 O O . LEU A 1 89 ? -20.273 0.774 10.890 1.00 95.06 89 LEU A O 1
ATOM 731 N N . VAL A 1 90 ? -18.804 1.651 12.332 1.00 96.19 90 VAL A N 1
ATOM 732 C CA . VAL A 1 90 ? -18.683 0.442 13.160 1.00 96.19 90 VAL A CA 1
ATOM 7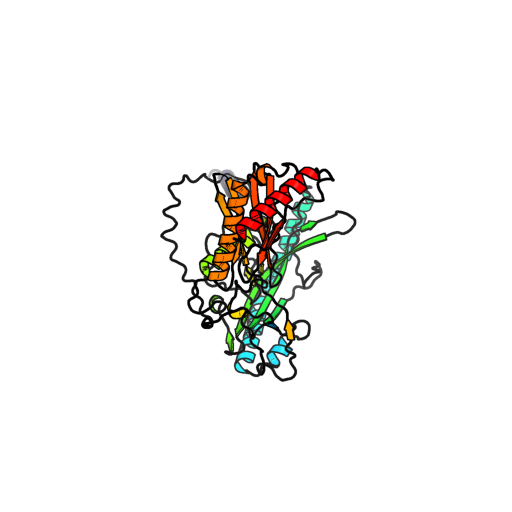33 C C . VAL A 1 90 ? -20.036 0.060 13.760 1.00 96.19 90 VAL A C 1
ATOM 735 O O . VAL A 1 90 ? -20.428 -1.106 13.706 1.00 96.19 90 VAL A O 1
ATOM 738 N N . ASN A 1 91 ? -20.813 1.032 14.239 1.00 94.69 91 ASN A N 1
ATOM 739 C CA . ASN A 1 91 ? -22.143 0.780 14.795 1.00 94.69 91 ASN A CA 1
ATOM 740 C C . ASN A 1 91 ? -23.157 0.294 13.748 1.00 94.69 91 ASN A C 1
ATOM 742 O O . ASN A 1 91 ? -24.099 -0.420 14.101 1.00 94.69 91 ASN A O 1
ATOM 746 N N . SER A 1 92 ? -22.934 0.595 12.466 1.00 95.19 92 SER A N 1
ATOM 747 C CA . SER A 1 92 ? -23.756 0.101 11.356 1.00 95.19 92 SER A CA 1
ATOM 748 C C . SER A 1 92 ? -23.450 -1.344 10.930 1.00 95.19 92 SER A C 1
ATOM 750 O O . SER A 1 92 ? -24.225 -1.926 10.167 1.00 95.19 92 SER A O 1
ATOM 752 N N . LEU A 1 93 ? -22.353 -1.952 11.407 1.00 96.62 93 LEU A N 1
ATOM 753 C CA . LEU A 1 93 ? -22.035 -3.356 11.123 1.00 96.62 93 LEU A CA 1
ATOM 754 C C . LEU A 1 93 ? -23.149 -4.273 11.642 1.00 96.62 93 LEU A C 1
ATOM 756 O O . LEU A 1 93 ? -23.567 -4.166 12.798 1.00 96.62 93 LEU A O 1
ATOM 760 N N . LYS A 1 94 ? -23.587 -5.223 10.807 1.00 95.69 94 LYS A N 1
ATOM 761 C CA . LYS A 1 94 ? -24.549 -6.261 11.224 1.00 95.69 94 LYS A CA 1
ATOM 762 C C . LYS A 1 94 ? -23.918 -7.366 12.072 1.00 95.69 94 LYS A C 1
ATOM 764 O O . LYS A 1 94 ? -24.626 -8.063 12.791 1.00 95.69 94 LYS A O 1
ATOM 769 N N . ASN A 1 95 ? -22.605 -7.562 11.957 1.00 96.62 95 ASN A N 1
ATOM 770 C CA . ASN A 1 95 ? -21.875 -8.535 12.761 1.00 96.62 95 ASN A CA 1
ATOM 771 C C . ASN A 1 95 ? -21.538 -7.926 14.134 1.00 96.62 95 ASN A C 1
ATOM 773 O O . ASN A 1 95 ? -20.606 -7.132 14.256 1.00 96.62 95 ASN A O 1
ATOM 777 N N . GLU A 1 96 ? -22.301 -8.306 15.161 1.00 96.19 96 GLU A N 1
ATOM 778 C CA . GLU A 1 96 ? -22.137 -7.799 16.532 1.00 96.19 96 GLU A CA 1
ATOM 779 C C . GLU A 1 96 ? -20.828 -8.244 17.204 1.00 96.19 96 GLU A C 1
ATOM 781 O O . GLU A 1 96 ? -20.272 -7.507 18.019 1.00 96.19 96 GLU A O 1
ATOM 786 N N . GLU A 1 97 ? -20.302 -9.422 16.860 1.00 97.31 97 GLU A N 1
ATOM 787 C CA . GLU A 1 97 ? -19.025 -9.900 17.403 1.00 97.31 97 GLU A CA 1
ATOM 788 C C . GLU A 1 97 ? -17.863 -9.062 16.866 1.00 97.31 97 GLU A C 1
ATOM 790 O O . GLU A 1 97 ? -17.055 -8.559 17.647 1.00 97.31 97 GLU A O 1
ATOM 795 N N . LEU A 1 98 ? -17.843 -8.825 15.551 1.00 97.50 98 LEU A N 1
ATOM 796 C CA . LEU A 1 98 ? -16.859 -7.951 14.915 1.00 97.50 98 LEU A CA 1
ATOM 797 C C . LEU A 1 98 ? -16.965 -6.512 15.440 1.00 97.50 98 LEU A C 1
ATOM 799 O O . LEU A 1 98 ? -15.955 -5.889 15.746 1.00 97.50 98 LEU A O 1
ATOM 803 N N . LYS A 1 99 ? -18.185 -5.986 15.597 1.00 97.25 99 LYS A N 1
ATOM 804 C CA . LYS A 1 99 ? -18.414 -4.655 16.182 1.00 97.25 99 LYS A CA 1
ATOM 805 C C . LYS A 1 99 ? -17.795 -4.540 17.575 1.00 97.25 99 LYS A C 1
ATOM 807 O O . LYS A 1 99 ? -17.121 -3.557 17.878 1.00 97.25 99 LYS A O 1
ATOM 812 N N . LYS A 1 100 ? -18.009 -5.550 18.423 1.00 97.88 100 LYS A N 1
ATOM 813 C CA . LYS A 1 100 ? -17.427 -5.602 19.768 1.00 97.88 100 LYS A CA 1
ATOM 814 C C . LYS A 1 100 ? -15.902 -5.650 19.716 1.00 97.88 100 LYS A C 1
ATOM 816 O O . LYS A 1 100 ? -15.259 -4.932 20.473 1.00 97.88 100 LYS A O 1
ATOM 821 N N . GLU A 1 101 ? -15.343 -6.472 18.838 1.00 98.12 101 GLU A N 1
ATOM 822 C CA . GLU A 1 101 ? -13.899 -6.628 18.677 1.00 98.12 101 GLU A CA 1
ATOM 823 C C . GLU A 1 101 ? -13.227 -5.319 18.225 1.00 98.12 101 GLU A C 1
ATOM 825 O O . GLU A 1 101 ? -12.288 -4.867 18.885 1.00 98.12 101 GLU A O 1
ATOM 830 N N . ILE A 1 102 ? -13.788 -4.630 17.225 1.00 98.50 102 ILE A N 1
ATOM 831 C CA . ILE A 1 102 ? -13.289 -3.329 16.759 1.00 98.50 102 ILE A CA 1
ATOM 832 C C . ILE A 1 102 ? -13.348 -2.285 17.881 1.00 98.50 102 ILE A C 1
ATOM 834 O O . ILE A 1 102 ? -12.371 -1.574 18.123 1.00 98.50 102 ILE A O 1
ATOM 838 N N . ASN A 1 103 ? -14.470 -2.204 18.602 1.00 98.12 103 ASN A N 1
ATOM 839 C CA . ASN A 1 103 ? -14.621 -1.268 19.717 1.00 98.12 103 ASN A CA 1
ATOM 840 C C . ASN A 1 103 ? -13.633 -1.559 20.858 1.00 98.12 103 ASN A C 1
ATOM 842 O O . ASN A 1 103 ? -13.075 -0.629 21.445 1.00 98.12 103 ASN A O 1
ATOM 846 N N . THR A 1 104 ? -13.369 -2.835 21.152 1.00 98.38 104 THR A N 1
ATOM 847 C CA . THR A 1 104 ? -12.323 -3.236 22.102 1.00 98.38 104 THR A CA 1
ATOM 848 C C . THR A 1 104 ? -10.944 -2.790 21.618 1.00 98.38 104 THR A C 1
ATOM 850 O O . THR A 1 104 ? -10.217 -2.167 22.390 1.00 98.38 104 THR A O 1
ATOM 853 N N . PHE A 1 105 ? -10.603 -3.022 20.347 1.00 98.25 105 PHE A N 1
ATOM 854 C CA . PHE A 1 105 ? -9.333 -2.577 19.769 1.00 98.25 105 PHE A CA 1
ATOM 855 C C . PHE A 1 105 ? -9.144 -1.055 19.871 1.00 98.25 105 PHE A C 1
ATOM 857 O O . PHE A 1 105 ? -8.080 -0.605 20.304 1.00 98.25 105 PHE A O 1
ATOM 864 N N . ILE A 1 106 ? -10.163 -0.266 19.511 1.00 98.25 106 ILE A N 1
ATOM 865 C CA . ILE A 1 106 ? -10.134 1.204 19.592 1.00 98.25 106 ILE A CA 1
ATOM 866 C C . ILE A 1 106 ? -9.886 1.643 21.037 1.00 98.25 106 ILE A C 1
ATOM 868 O O . ILE A 1 106 ? -8.997 2.459 21.292 1.00 98.25 106 ILE A O 1
ATOM 872 N N . LYS A 1 107 ? -10.629 1.070 21.991 1.00 98.19 107 LYS A N 1
ATOM 873 C CA . LYS A 1 107 ? -10.510 1.400 23.413 1.00 98.19 107 LYS A CA 1
ATOM 874 C C . LYS A 1 107 ? -9.115 1.082 23.957 1.00 98.19 107 LYS A C 1
ATOM 876 O O . LYS A 1 107 ? -8.461 1.964 24.504 1.00 98.19 107 LYS A O 1
ATOM 881 N N . GLU A 1 108 ? -8.644 -0.150 23.780 1.00 98.38 108 GLU A N 1
ATOM 882 C CA . GLU A 1 108 ? -7.338 -0.582 24.291 1.00 98.38 108 GLU A CA 1
ATOM 883 C C . GLU A 1 108 ? -6.182 0.194 23.650 1.00 98.38 108 GLU A C 1
ATOM 885 O O . GLU A 1 108 ? -5.208 0.531 24.322 1.00 98.38 108 GLU A O 1
ATOM 890 N N . SER A 1 109 ? -6.276 0.492 22.351 1.00 98.06 109 SER A N 1
ATOM 891 C CA . SER A 1 109 ? -5.255 1.271 21.643 1.00 98.06 109 SER A CA 1
ATOM 892 C C . SER A 1 109 ? -5.230 2.721 22.117 1.00 98.06 109 SER A C 1
ATOM 894 O O . SER A 1 109 ? -4.153 3.279 22.312 1.00 98.06 109 SER A O 1
ATOM 896 N N . THR A 1 110 ? -6.400 3.310 22.374 1.00 97.50 110 THR A N 1
ATOM 897 C CA . THR A 1 110 ? -6.517 4.651 22.961 1.00 97.50 110 THR A CA 1
ATOM 898 C C . THR A 1 110 ? -5.873 4.699 24.344 1.00 97.50 110 THR A C 1
ATOM 900 O O . THR A 1 110 ? -5.034 5.556 24.594 1.00 97.50 110 THR A O 1
ATOM 903 N N . GLU A 1 111 ? -6.187 3.743 25.223 1.00 98.00 111 GLU A N 1
ATOM 904 C CA . GLU A 1 111 ? -5.587 3.665 26.564 1.00 98.00 111 GLU A CA 1
ATOM 905 C C . GLU A 1 111 ? -4.057 3.510 26.502 1.00 98.00 111 GLU A C 1
ATOM 907 O O . GLU A 1 111 ? -3.325 4.165 27.247 1.00 98.00 111 GLU A O 1
ATOM 912 N N . LYS A 1 112 ? -3.548 2.681 25.580 1.00 97.44 112 LYS A N 1
ATOM 913 C CA . LYS A 1 112 ? -2.102 2.524 25.358 1.00 97.44 112 LYS A CA 1
ATOM 914 C C . LYS A 1 112 ? -1.442 3.810 24.866 1.00 97.44 112 LYS A C 1
ATOM 916 O O . LYS A 1 112 ? -0.341 4.118 25.316 1.00 97.44 112 LYS A O 1
ATOM 921 N N . LEU A 1 113 ? -2.089 4.547 23.964 1.00 95.94 113 LEU A N 1
ATOM 922 C CA . LEU A 1 113 ? -1.579 5.824 23.469 1.00 95.94 113 LEU A CA 1
ATOM 923 C C . LEU A 1 113 ? -1.607 6.898 24.549 1.00 95.94 113 LEU A C 1
ATOM 925 O O . LEU A 1 113 ? -0.608 7.580 24.725 1.00 95.94 113 LEU A O 1
ATOM 929 N N . GLU A 1 114 ? -2.672 7.008 25.338 1.00 95.31 114 GLU A N 1
ATOM 930 C CA . GLU A 1 114 ? -2.732 7.993 26.425 1.00 95.31 114 GLU A CA 1
ATOM 931 C C . GLU A 1 114 ? -1.596 7.798 27.445 1.00 95.31 114 GLU A C 1
ATOM 933 O O . GLU A 1 114 ? -0.981 8.767 27.892 1.00 95.31 114 GLU A O 1
ATOM 938 N N . ASN A 1 115 ? -1.198 6.549 27.715 1.00 96.25 115 ASN A N 1
ATOM 939 C CA . ASN A 1 115 ? -0.016 6.249 28.536 1.00 96.25 115 ASN A CA 1
ATOM 940 C C . ASN A 1 115 ? 1.316 6.722 27.915 1.00 96.25 115 ASN A C 1
ATOM 942 O O . ASN A 1 115 ? 2.322 6.812 28.616 1.00 96.25 115 ASN A O 1
ATOM 946 N N . LYS A 1 116 ? 1.339 7.025 26.613 1.00 94.62 116 LYS A N 1
ATOM 947 C CA . LYS A 1 116 ? 2.485 7.556 25.856 1.00 94.62 116 LYS A CA 1
ATOM 948 C C . LYS A 1 116 ? 2.418 9.058 25.609 1.00 94.62 116 LYS A C 1
ATOM 950 O O . LYS A 1 116 ? 3.349 9.614 25.030 1.00 94.62 116 LYS A O 1
ATOM 955 N N . ARG A 1 117 ? 1.367 9.738 26.072 1.00 92.44 117 ARG A N 1
ATOM 956 C CA . ARG A 1 117 ? 1.160 11.169 25.816 1.00 92.44 117 ARG A CA 1
ATOM 957 C C . ARG A 1 117 ? 2.303 12.039 26.331 1.00 92.44 117 ARG A C 1
ATOM 959 O O . ARG A 1 117 ? 2.762 12.922 25.614 1.00 92.44 117 ARG A O 1
ATOM 966 N N . SER A 1 118 ? 2.779 11.770 27.550 1.00 92.38 118 SER A N 1
ATOM 967 C CA . SER A 1 118 ? 3.895 12.517 28.148 1.00 92.38 118 SER A CA 1
ATOM 968 C C . SER A 1 118 ? 5.210 12.279 27.401 1.00 92.38 118 SER A C 1
ATOM 970 O O . SER A 1 118 ? 5.928 13.238 27.134 1.00 92.38 118 SER A O 1
ATOM 972 N N . ASP A 1 119 ? 5.504 11.027 27.032 1.00 93.69 119 ASP A N 1
ATOM 973 C CA . ASP A 1 119 ? 6.704 10.667 26.260 1.00 93.69 119 ASP A CA 1
ATOM 974 C C . ASP A 1 119 ? 6.703 11.385 24.901 1.00 93.69 119 ASP A C 1
ATOM 976 O O . ASP A 1 119 ? 7.708 11.960 24.478 1.00 93.69 119 ASP A O 1
ATOM 980 N N . PHE A 1 120 ? 5.547 11.396 24.230 1.00 91.19 120 PHE A N 1
ATOM 981 C CA . PHE A 1 120 ? 5.379 12.081 22.955 1.00 91.19 120 PHE A CA 1
ATOM 982 C C . PHE A 1 120 ? 5.527 13.600 23.098 1.00 91.19 120 PHE A C 1
ATOM 984 O O . PHE A 1 120 ? 6.245 14.218 22.314 1.00 91.19 120 PHE A O 1
ATOM 991 N N . GLN A 1 121 ? 4.916 14.205 24.120 1.00 89.44 121 GLN A N 1
ATOM 992 C CA . GLN A 1 121 ? 5.066 15.635 24.390 1.00 89.44 121 GLN A CA 1
ATOM 993 C C . GLN A 1 121 ? 6.533 16.017 24.616 1.00 89.44 121 GLN A C 1
ATOM 995 O O . GLN A 1 121 ? 7.023 16.969 24.006 1.00 89.44 121 GLN A O 1
ATOM 1000 N N . GLN A 1 122 ? 7.248 15.250 25.441 1.00 90.44 122 GLN A N 1
ATOM 1001 C CA . GLN A 1 122 ? 8.668 15.471 25.689 1.00 90.44 122 GLN A CA 1
ATOM 1002 C C . GLN A 1 122 ? 9.483 15.374 24.394 1.00 90.44 122 GLN A C 1
ATOM 1004 O O . GLN A 1 122 ? 10.340 16.220 24.154 1.00 90.44 122 GLN A O 1
ATOM 1009 N N . TYR A 1 123 ? 9.184 14.400 23.530 1.00 88.12 123 TYR A N 1
ATOM 1010 C CA . TYR A 1 123 ? 9.838 14.266 22.229 1.00 88.12 123 TYR A CA 1
ATOM 1011 C C . TYR A 1 123 ? 9.648 15.507 21.335 1.00 88.12 123 TYR A C 1
ATOM 1013 O O . TYR A 1 123 ? 10.626 16.000 20.768 1.00 88.12 123 TYR A O 1
ATOM 1021 N N . ILE A 1 124 ? 8.428 16.059 21.252 1.00 85.12 124 ILE A N 1
ATOM 1022 C CA . ILE A 1 124 ? 8.162 17.311 20.519 1.00 85.12 124 ILE A CA 1
ATOM 1023 C C . ILE A 1 124 ? 8.988 18.472 21.102 1.00 85.12 124 ILE A C 1
ATOM 1025 O O . ILE A 1 124 ? 9.635 19.220 20.366 1.00 85.12 124 ILE A O 1
ATOM 1029 N N . GLU A 1 125 ? 8.990 18.628 22.429 1.00 84.94 125 GLU A N 1
ATOM 1030 C CA . GLU A 1 125 ? 9.703 19.713 23.114 1.00 84.94 125 GLU A CA 1
ATOM 1031 C C . GLU A 1 125 ? 11.228 19.615 22.956 1.00 84.94 125 GLU A C 1
ATOM 1033 O O . GLU A 1 125 ? 11.900 20.625 22.734 1.00 84.94 125 GLU A O 1
ATOM 1038 N N . GLU A 1 126 ? 11.796 18.414 23.071 1.00 84.31 126 GLU A N 1
ATOM 1039 C CA . GLU A 1 126 ? 13.232 18.173 22.917 1.00 84.31 126 GLU A CA 1
ATOM 1040 C C . GLU A 1 126 ? 13.692 18.383 21.475 1.00 84.31 126 GLU A C 1
ATOM 1042 O O . GLU A 1 126 ? 14.675 19.096 21.262 1.00 84.31 126 GLU A O 1
ATOM 1047 N N . GLY A 1 127 ? 12.945 17.866 20.492 1.00 78.94 127 GLY A N 1
ATOM 1048 C CA . GLY A 1 127 ? 13.235 18.092 19.074 1.00 78.94 127 GLY A CA 1
ATOM 1049 C C . GLY A 1 127 ? 13.268 19.583 18.719 1.00 78.94 127 GLY A C 1
ATOM 1050 O O . GLY A 1 127 ? 14.163 20.043 18.008 1.00 78.94 127 GLY A O 1
ATOM 1051 N N . ASN A 1 128 ? 12.361 20.377 19.295 1.00 75.44 128 ASN A N 1
ATOM 1052 C CA . ASN A 1 128 ? 12.341 21.828 19.095 1.00 75.44 128 ASN A CA 1
ATOM 1053 C C . ASN A 1 128 ? 13.469 22.568 19.843 1.00 75.44 128 ASN A C 1
ATOM 1055 O O . ASN A 1 128 ? 13.997 23.548 19.323 1.00 75.44 128 ASN A O 1
ATOM 1059 N N . LYS A 1 129 ? 13.923 22.092 21.011 1.00 77.88 129 LYS A N 1
ATOM 1060 C CA . LYS A 1 129 ? 15.111 22.653 21.694 1.00 77.88 129 LYS A CA 1
ATOM 1061 C C . LYS A 1 129 ? 16.408 22.379 20.935 1.00 77.88 129 LYS A C 1
ATOM 1063 O O . LYS A 1 129 ? 17.328 23.198 20.957 1.00 77.88 129 LYS A O 1
ATOM 1068 N N . GLU A 1 130 ? 16.530 21.214 20.302 1.00 71.50 130 GLU A N 1
ATOM 1069 C CA . GLU A 1 13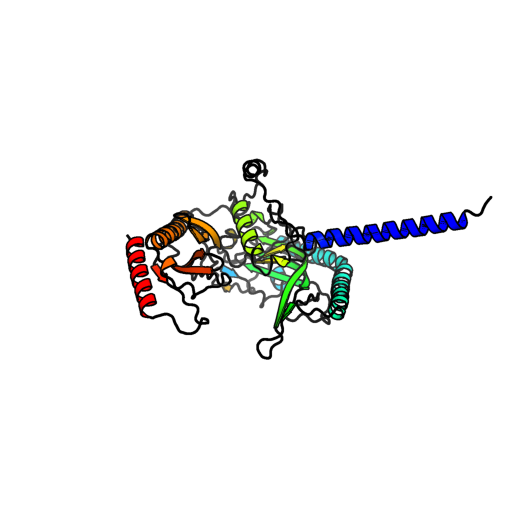0 ? 17.691 20.906 19.462 1.00 71.50 130 GLU A CA 1
ATOM 1070 C C . GLU A 1 130 ? 17.759 21.828 18.237 1.00 71.50 130 GLU A C 1
ATOM 1072 O O . GLU A 1 130 ? 18.845 22.313 17.907 1.00 71.50 130 GLU A O 1
ATOM 1077 N N . ARG A 1 131 ? 16.605 22.189 17.659 1.00 66.69 131 ARG A N 1
ATOM 1078 C CA . ARG A 1 131 ? 16.487 23.205 16.600 1.00 66.69 131 ARG A CA 1
ATOM 1079 C C . ARG A 1 131 ? 17.083 24.558 17.000 1.00 66.69 131 ARG A C 1
ATOM 1081 O O . ARG A 1 131 ? 17.894 25.104 16.254 1.00 66.69 131 ARG A O 1
ATOM 1088 N N . GLU A 1 132 ? 16.712 25.095 18.166 1.00 62.66 132 GLU A N 1
ATOM 1089 C CA . GLU A 1 132 ? 17.167 26.423 18.627 1.00 62.66 132 GLU A CA 1
ATOM 1090 C C . GLU A 1 132 ? 18.702 26.524 18.685 1.00 62.66 132 GLU A C 1
ATOM 1092 O O . GLU A 1 132 ? 19.289 27.551 18.341 1.00 62.66 132 GLU A O 1
ATOM 1097 N N . LYS A 1 133 ? 19.378 25.427 19.053 1.00 63.28 133 LYS A N 1
ATOM 1098 C CA . LYS A 1 133 ? 20.848 25.365 19.107 1.00 63.28 133 LYS A CA 1
ATOM 1099 C C . LYS A 1 133 ? 21.491 25.412 17.721 1.00 63.28 133 LYS A C 1
ATOM 1101 O O . LYS A 1 133 ? 22.560 26.003 17.576 1.00 63.28 133 LYS A O 1
ATOM 1106 N N . ILE A 1 134 ? 20.865 24.789 16.723 1.00 60.69 134 ILE A N 1
ATOM 1107 C CA . ILE A 1 134 ? 21.344 24.780 15.334 1.00 60.69 134 ILE A CA 1
ATOM 1108 C C . ILE A 1 134 ? 21.162 26.172 14.706 1.00 60.69 134 ILE A C 1
ATOM 1110 O O . ILE A 1 134 ? 22.078 26.667 14.051 1.00 60.69 134 ILE A O 1
ATOM 1114 N N . GLU A 1 135 ? 20.038 26.851 14.973 1.00 53.72 135 GLU A N 1
ATOM 1115 C CA . GLU A 1 135 ? 19.771 28.216 14.483 1.00 53.72 135 GLU A CA 1
ATOM 1116 C C . GLU A 1 135 ? 20.816 29.240 14.971 1.00 53.72 135 GLU A C 1
ATOM 1118 O O . GLU A 1 135 ? 21.237 30.109 14.203 1.00 53.72 135 GLU A O 1
ATOM 1123 N N . TRP A 1 136 ? 21.302 29.122 16.212 1.00 49.78 136 TRP A N 1
ATOM 1124 C CA . TRP A 1 136 ? 22.360 29.994 16.744 1.00 49.78 136 TRP A CA 1
ATOM 1125 C C . TRP A 1 136 ? 23.748 29.771 16.123 1.00 49.78 136 TRP A C 1
ATOM 1127 O O . TRP A 1 136 ? 24.596 30.659 16.215 1.00 49.78 136 TRP A O 1
ATOM 1137 N N . ALA A 1 137 ? 23.994 28.633 15.466 1.00 55.09 137 ALA A N 1
ATOM 1138 C CA . ALA A 1 137 ? 25.295 28.291 14.882 1.00 55.09 137 ALA A CA 1
ATOM 1139 C C . ALA A 1 137 ? 25.518 28.838 13.451 1.00 55.09 137 ALA A C 1
ATOM 1141 O O . ALA A 1 137 ? 26.561 28.578 12.854 1.00 55.09 137 ALA A O 1
ATOM 1142 N N . GLY A 1 138 ? 24.577 29.611 12.894 1.00 50.09 138 GLY A N 1
ATOM 1143 C CA . GLY A 1 138 ? 24.791 30.449 11.702 1.00 50.09 138 GLY A CA 1
ATOM 1144 C C . GLY A 1 138 ? 24.820 29.747 10.334 1.00 50.09 138 GLY A C 1
ATOM 1145 O O . GLY A 1 138 ? 24.838 30.438 9.317 1.00 50.09 138 GLY A O 1
ATOM 1146 N N . ASN A 1 139 ? 24.757 28.414 10.269 1.00 50.16 139 ASN A N 1
ATOM 1147 C CA . ASN A 1 139 ? 24.674 27.673 9.007 1.00 50.16 139 ASN A CA 1
ATOM 1148 C C . ASN A 1 139 ? 23.212 27.363 8.656 1.00 50.16 139 ASN A C 1
ATOM 1150 O O . ASN A 1 139 ? 22.617 26.423 9.173 1.00 50.16 139 ASN A O 1
ATOM 1154 N N . LYS A 1 140 ? 22.633 28.167 7.758 1.00 51.72 140 LYS A N 1
ATOM 1155 C CA . LYS A 1 140 ? 21.368 27.858 7.078 1.00 51.72 140 LYS A CA 1
ATOM 1156 C C . LYS A 1 140 ? 21.622 26.812 5.997 1.00 51.72 140 LYS A C 1
ATOM 1158 O O . LYS A 1 140 ? 22.289 27.142 5.020 1.00 51.72 140 LYS A O 1
ATOM 1163 N N . LEU A 1 141 ? 21.029 25.630 6.133 1.00 41.34 141 LEU A N 1
ATOM 1164 C CA . LEU A 1 141 ? 20.578 24.877 4.963 1.00 41.34 141 LEU A CA 1
ATOM 1165 C C . LEU A 1 141 ? 19.247 24.166 5.230 1.00 41.34 141 LEU A C 1
ATOM 1167 O O . LEU A 1 141 ? 18.283 24.571 4.602 1.00 41.34 141 LEU A O 1
ATOM 1171 N N . ASP A 1 142 ? 19.095 23.310 6.240 1.00 46.09 142 ASP A N 1
ATOM 1172 C CA . ASP A 1 142 ? 17.908 22.440 6.299 1.00 46.09 142 ASP A CA 1
ATOM 1173 C C . ASP A 1 142 ? 17.272 22.390 7.701 1.00 46.09 142 ASP A C 1
ATOM 1175 O O . ASP A 1 142 ? 17.917 22.111 8.711 1.00 46.09 142 ASP A O 1
ATOM 1179 N N . TYR A 1 143 ? 15.994 22.766 7.780 1.00 51.22 143 TYR A N 1
ATOM 1180 C CA . TYR A 1 143 ? 15.213 22.906 9.013 1.00 51.22 143 TYR A CA 1
ATOM 1181 C C . TYR A 1 143 ? 14.712 21.532 9.490 1.00 51.22 143 TYR A C 1
ATOM 1183 O O . TYR A 1 143 ? 14.117 20.808 8.704 1.00 51.22 143 TYR A O 1
ATOM 1191 N N . TYR A 1 144 ? 14.860 21.184 10.770 1.00 57.22 144 TYR A N 1
ATOM 1192 C CA . TYR A 1 144 ? 14.162 20.041 11.376 1.00 57.22 144 TYR A CA 1
ATOM 1193 C C . TYR A 1 144 ? 13.251 20.578 12.485 1.00 57.22 144 TYR A C 1
ATOM 1195 O O . TYR A 1 144 ? 13.725 21.030 13.527 1.00 57.22 144 TYR A O 1
ATOM 1203 N N . ARG A 1 145 ? 11.938 20.616 12.229 1.00 66.00 145 ARG A N 1
ATOM 1204 C CA . ARG A 1 145 ? 10.911 21.025 13.204 1.00 66.00 145 ARG A CA 1
ATOM 1205 C C . ARG A 1 145 ? 10.052 19.817 13.526 1.00 66.00 145 ARG A C 1
ATOM 1207 O O . ARG A 1 145 ? 9.549 19.202 12.593 1.00 66.00 145 ARG A O 1
ATOM 1214 N N . VAL A 1 146 ? 9.851 19.529 14.809 1.00 66.31 146 VAL A N 1
ATOM 1215 C CA . VAL A 1 146 ? 8.956 18.456 15.249 1.00 66.31 146 VAL A CA 1
ATOM 1216 C C . VAL A 1 146 ? 7.681 19.095 15.774 1.00 66.31 146 VAL A C 1
ATOM 1218 O O . VAL A 1 146 ? 7.720 19.882 16.718 1.00 66.31 146 VAL A O 1
ATOM 1221 N N . ILE A 1 147 ? 6.548 18.803 15.148 1.00 68.44 147 ILE A N 1
ATOM 1222 C CA . ILE A 1 147 ? 5.249 19.356 15.553 1.00 68.44 147 ILE A CA 1
ATOM 1223 C C . ILE A 1 147 ? 4.206 18.257 15.625 1.00 68.44 147 ILE A C 1
ATOM 1225 O O . ILE A 1 147 ? 4.124 17.422 14.725 1.00 68.44 147 ILE A O 1
ATOM 1229 N N . SER A 1 148 ? 3.386 18.297 16.675 1.00 73.25 148 SER A N 1
ATOM 1230 C CA . SER A 1 148 ? 2.099 17.603 16.668 1.00 73.25 148 SER A CA 1
ATOM 1231 C C . SER A 1 148 ? 1.266 18.171 15.523 1.00 73.25 148 SER A C 1
ATOM 1233 O O . SER A 1 148 ? 1.320 19.369 15.250 1.00 73.25 148 SER A O 1
ATOM 1235 N N . THR A 1 149 ? 0.532 17.333 14.803 1.00 63.22 149 THR A N 1
ATOM 1236 C CA . THR A 1 149 ? -0.234 17.816 13.654 1.00 63.22 149 THR A CA 1
ATOM 1237 C C . THR A 1 149 ? -1.494 17.015 13.434 1.00 63.22 149 THR A C 1
ATOM 1239 O O . THR A 1 149 ? -1.430 15.797 13.321 1.00 63.22 149 THR A O 1
ATOM 1242 N N . ASN A 1 150 ? -2.616 17.728 13.285 1.00 57.03 150 ASN A N 1
ATOM 1243 C CA . ASN A 1 150 ? -3.857 17.193 12.742 1.00 57.03 150 ASN A CA 1
ATOM 1244 C C . ASN A 1 150 ? -3.954 17.512 11.253 1.00 57.03 150 ASN A C 1
ATOM 1246 O O . ASN A 1 150 ? -4.436 18.578 10.904 1.00 57.03 150 ASN A O 1
ATOM 1250 N N . LEU A 1 151 ? -3.378 16.629 10.424 1.00 53.91 151 LEU A N 1
ATOM 1251 C CA . LEU A 1 151 ? -3.294 16.651 8.953 1.00 53.91 151 LEU A CA 1
ATOM 1252 C C . LEU A 1 151 ? -3.218 18.043 8.265 1.00 53.91 151 LEU A C 1
ATOM 1254 O O . LEU A 1 151 ? -4.141 18.850 8.254 1.00 53.91 151 LEU A O 1
ATOM 1258 N N . ASN A 1 152 ? -2.119 18.244 7.531 1.00 47.19 152 ASN A N 1
ATOM 1259 C CA . ASN A 1 152 ? -1.831 19.301 6.542 1.00 47.19 152 ASN A CA 1
ATOM 1260 C C . ASN A 1 152 ? -1.476 20.722 7.006 1.00 47.19 152 ASN A C 1
ATOM 1262 O O . ASN A 1 152 ? -0.960 21.471 6.175 1.00 47.19 152 ASN A O 1
ATOM 1266 N N . LEU A 1 153 ? -1.661 21.125 8.268 1.00 50.84 153 LEU A N 1
ATOM 1267 C CA . LEU A 1 153 ? -1.338 22.513 8.667 1.00 50.84 153 LEU A CA 1
ATOM 1268 C C . LEU A 1 153 ? -0.478 22.689 9.919 1.00 50.84 153 LEU A C 1
ATOM 1270 O O . LEU A 1 153 ? -0.129 23.836 10.192 1.00 50.84 153 LEU A O 1
ATOM 1274 N N . GLY A 1 154 ? -0.073 21.582 10.561 1.00 53.53 154 GLY A N 1
ATOM 1275 C CA . GLY A 1 154 ? 0.712 21.506 11.802 1.00 53.53 154 GLY A CA 1
ATOM 1276 C C . GLY A 1 154 ? 1.273 22.838 12.300 1.00 53.53 154 GLY A C 1
ATOM 1277 O O . GLY A 1 154 ? 2.222 23.392 11.716 1.00 53.53 154 GLY A O 1
ATOM 1278 N N . ASP A 1 155 ? 0.692 23.339 13.381 1.00 59.09 155 ASP A N 1
ATOM 1279 C CA . ASP A 1 155 ? 1.243 24.457 14.132 1.00 59.09 155 ASP A CA 1
ATOM 1280 C C . ASP A 1 155 ? 1.760 23.996 15.499 1.00 59.09 155 ASP A C 1
ATOM 1282 O O . ASP A 1 155 ? 1.288 23.020 16.067 1.00 59.09 155 ASP A O 1
ATOM 1286 N N . GLU A 1 156 ? 2.740 24.712 16.051 1.00 59.94 156 GLU A N 1
ATOM 1287 C CA . GLU A 1 156 ? 3.258 24.462 17.409 1.00 59.94 156 GLU A CA 1
ATOM 1288 C C . GLU A 1 156 ? 2.168 24.603 18.483 1.00 59.94 156 GLU A C 1
ATOM 1290 O O . GLU A 1 156 ? 2.321 24.091 19.589 1.00 59.94 156 GLU A O 1
ATOM 1295 N N . SER A 1 157 ? 1.079 25.302 18.155 1.00 61.66 157 SER A N 1
ATOM 1296 C CA . SER A 1 157 ? -0.080 25.493 19.021 1.00 61.66 157 SER A CA 1
ATOM 1297 C C . SER A 1 157 ? -1.103 24.353 18.951 1.00 61.66 157 SER A C 1
ATOM 1299 O O . SER A 1 157 ? -2.031 24.337 19.764 1.00 61.66 157 SER A O 1
ATOM 1301 N N . ASP A 1 158 ? -0.944 23.401 18.022 1.00 65.81 158 ASP A N 1
ATOM 1302 C CA . ASP A 1 158 ? -1.892 22.302 17.863 1.00 65.81 158 ASP A CA 1
ATOM 1303 C C . ASP A 1 158 ? -1.865 21.388 19.099 1.00 65.81 158 ASP A C 1
ATOM 1305 O O . ASP A 1 158 ? -0.795 20.942 19.535 1.00 65.81 158 ASP A O 1
ATOM 1309 N N . PRO A 1 159 ? -3.033 21.056 19.678 1.00 71.94 159 PRO A N 1
ATOM 1310 C CA . PRO A 1 159 ? -3.084 20.168 20.825 1.00 71.94 159 PRO A CA 1
ATOM 1311 C C . PRO A 1 159 ? -2.573 18.770 20.456 1.00 71.94 159 PRO A C 1
ATOM 1313 O O . PRO A 1 159 ? -2.836 18.243 19.373 1.00 71.94 159 PRO A O 1
ATOM 1316 N N . ILE A 1 160 ? -1.876 18.129 21.397 1.00 81.44 160 ILE A N 1
ATOM 1317 C CA . ILE A 1 160 ? -1.552 16.703 21.295 1.00 81.44 160 ILE A CA 1
ATOM 1318 C C . ILE A 1 160 ? -2.849 15.907 21.421 1.00 81.44 160 ILE A C 1
ATOM 1320 O O . ILE A 1 160 ? -3.491 15.919 22.481 1.00 81.44 160 ILE A O 1
ATOM 1324 N N . GLN A 1 161 ? -3.185 15.199 20.347 1.00 86.19 161 GLN A N 1
ATOM 1325 C CA . GLN A 1 161 ? -4.383 14.379 20.204 1.00 86.19 161 GLN A CA 1
ATOM 1326 C C . GLN A 1 161 ? -4.063 13.064 19.489 1.00 86.19 161 GLN A C 1
ATOM 1328 O O . GLN A 1 161 ? -3.107 12.983 18.717 1.00 86.19 161 GLN A O 1
ATOM 1333 N N . ILE A 1 162 ? -4.878 12.042 19.745 1.00 90.69 162 ILE A N 1
ATOM 1334 C CA . ILE A 1 162 ? -4.788 10.760 19.048 1.00 90.69 162 ILE A CA 1
ATOM 1335 C C . ILE A 1 162 ? -5.405 10.900 17.655 1.00 90.69 162 ILE A C 1
ATOM 1337 O O . ILE A 1 162 ? -6.541 11.343 17.494 1.00 90.69 162 ILE A O 1
ATOM 1341 N N . PHE A 1 163 ? -4.649 10.477 16.652 1.00 90.12 163 PHE A N 1
ATOM 1342 C CA . PHE A 1 163 ? -5.057 10.387 15.261 1.00 90.12 163 PHE A CA 1
ATOM 1343 C C . PHE A 1 163 ? -5.728 9.064 15.001 1.00 90.12 163 PHE A C 1
ATOM 1345 O O . PHE A 1 163 ? -5.079 8.031 15.123 1.00 90.12 163 PHE A O 1
ATOM 1352 N N . THR A 1 164 ? -6.999 9.116 14.617 1.00 92.19 164 THR A N 1
ATOM 1353 C CA . THR A 1 164 ? -7.737 7.948 14.145 1.00 92.19 164 THR A CA 1
ATOM 1354 C C . THR A 1 164 ? -7.916 8.064 12.641 1.00 92.19 164 THR A C 1
ATOM 1356 O O . THR A 1 164 ? -8.577 8.980 12.161 1.00 92.19 164 THR A O 1
ATOM 1359 N N . GLU A 1 165 ? -7.333 7.133 11.902 1.00 92.50 165 GLU A N 1
ATOM 1360 C CA . GLU A 1 165 ? -7.497 7.019 10.456 1.00 92.50 165 GLU A CA 1
ATOM 1361 C C . GLU A 1 165 ? -8.120 5.668 10.141 1.00 92.50 165 GLU A C 1
ATOM 1363 O O . GLU A 1 165 ? -7.841 4.664 10.801 1.00 92.50 165 GLU A O 1
ATOM 1368 N N . TRP A 1 166 ? -8.974 5.633 9.126 1.00 95.50 166 TRP A N 1
ATOM 1369 C CA . TRP A 1 166 ? -9.550 4.385 8.663 1.00 95.50 166 TRP A CA 1
ATOM 1370 C C . TRP A 1 166 ? -9.863 4.432 7.173 1.00 95.50 166 TRP A C 1
ATOM 1372 O O . TRP A 1 166 ? -10.138 5.494 6.601 1.00 95.50 166 TRP A O 1
ATOM 1382 N N . LYS A 1 167 ? -9.845 3.253 6.552 1.00 94.00 167 LYS A N 1
ATOM 1383 C CA . LYS A 1 167 ? -10.271 3.055 5.169 1.00 94.00 167 LYS A CA 1
ATOM 1384 C C . LYS A 1 167 ? -11.005 1.735 5.025 1.00 94.00 167 LYS A C 1
ATOM 1386 O O . LYS A 1 167 ? -10.570 0.719 5.564 1.00 94.00 167 LYS A O 1
ATOM 1391 N N . CYS A 1 168 ? -12.109 1.765 4.284 1.00 94.00 168 CYS A N 1
ATOM 1392 C CA . CYS A 1 168 ? -12.898 0.587 3.959 1.00 94.00 168 CYS A CA 1
ATOM 1393 C C . CYS A 1 168 ? -12.931 0.391 2.442 1.00 94.00 168 CYS A C 1
ATOM 1395 O O . CYS A 1 168 ? -13.474 1.228 1.717 1.00 94.00 168 CYS A O 1
ATOM 1397 N N . THR A 1 169 ? -12.340 -0.694 1.949 1.00 91.69 169 THR A N 1
ATOM 1398 C CA . THR A 1 169 ? -12.251 -0.990 0.512 1.00 91.69 169 THR A CA 1
ATOM 1399 C C . THR A 1 169 ? -12.392 -2.484 0.270 1.00 91.69 169 THR A C 1
ATOM 1401 O O . THR A 1 169 ? -11.745 -3.282 0.942 1.00 91.69 169 THR A O 1
ATOM 1404 N N . ASN A 1 170 ? -13.248 -2.869 -0.679 1.00 92.38 170 ASN A N 1
ATOM 1405 C CA . ASN A 1 170 ? -13.506 -4.255 -1.071 1.00 92.38 170 ASN A CA 1
ATOM 1406 C C . ASN A 1 170 ? -13.708 -5.190 0.131 1.00 92.38 170 ASN A C 1
ATOM 1408 O O . ASN A 1 170 ? -13.158 -6.285 0.178 1.00 92.38 170 ASN A O 1
ATOM 1412 N N . GLY A 1 171 ? -14.471 -4.757 1.136 1.00 93.88 171 GLY A N 1
ATOM 1413 C CA . GLY A 1 171 ? -14.755 -5.542 2.340 1.00 93.88 171 GLY A CA 1
ATOM 1414 C C . GLY A 1 171 ? -13.605 -5.664 3.333 1.00 93.88 171 GLY A C 1
ATOM 1415 O O . GLY A 1 171 ? -13.706 -6.478 4.244 1.00 93.88 171 GLY A O 1
ATOM 1416 N N . TYR A 1 172 ? -12.527 -4.900 3.174 1.00 95.06 172 TYR A N 1
ATOM 1417 C CA . TYR A 1 172 ? -11.478 -4.768 4.178 1.00 95.06 172 TYR A CA 1
ATOM 1418 C C . TYR A 1 172 ? -11.589 -3.417 4.873 1.00 95.06 172 TYR A C 1
ATOM 1420 O O . TYR A 1 172 ? -11.656 -2.394 4.196 1.00 95.06 172 TYR A O 1
ATOM 1428 N N . LEU A 1 173 ? -11.588 -3.414 6.206 1.00 96.88 173 LEU A N 1
ATOM 1429 C CA . LEU A 1 173 ? -11.556 -2.206 7.030 1.00 96.88 173 LEU A CA 1
ATOM 1430 C C . LEU A 1 173 ? -10.216 -2.138 7.758 1.00 96.88 173 LEU A C 1
ATOM 1432 O O . LEU A 1 173 ? -9.961 -2.958 8.637 1.00 96.88 173 LEU A O 1
ATOM 1436 N N . SER A 1 174 ? -9.376 -1.165 7.416 1.00 96.19 174 SER A N 1
ATOM 1437 C CA . SER A 1 174 ? -8.186 -0.828 8.203 1.00 96.19 174 SER A CA 1
ATOM 1438 C C . SER A 1 174 ? -8.461 0.354 9.106 1.00 96.19 174 SER A C 1
ATOM 1440 O O . SER A 1 174 ? -9.078 1.324 8.674 1.00 96.19 174 SER A O 1
ATOM 1442 N N . ILE A 1 175 ? -7.948 0.279 10.329 1.00 97.50 175 ILE A N 1
ATOM 1443 C CA . ILE A 1 175 ? -8.019 1.319 11.349 1.00 97.50 175 ILE A CA 1
ATOM 1444 C C . ILE A 1 175 ? -6.618 1.497 11.933 1.00 97.50 175 ILE A C 1
ATOM 1446 O O . ILE A 1 175 ? -5.968 0.513 12.298 1.00 97.50 175 ILE A O 1
ATOM 1450 N N . SER A 1 176 ? -6.169 2.740 12.061 1.00 96.19 176 SER A N 1
ATOM 1451 C CA . SER A 1 176 ? -4.955 3.106 12.785 1.00 96.19 176 SER A CA 1
ATOM 1452 C C . SER A 1 176 ? -5.236 4.193 13.811 1.00 96.19 176 SER A C 1
ATOM 1454 O O . SER A 1 176 ? -5.898 5.185 13.514 1.00 96.19 176 SER A O 1
ATOM 1456 N N . LEU A 1 177 ? -4.704 4.003 15.019 1.00 96.38 177 LEU A N 1
ATOM 1457 C CA . LEU A 1 177 ? -4.680 5.001 16.082 1.00 96.38 177 LEU A CA 1
ATOM 1458 C C . LEU A 1 177 ? -3.225 5.366 16.363 1.00 96.38 177 LEU A C 1
ATOM 1460 O O . LEU A 1 177 ? -2.413 4.469 16.587 1.00 96.38 177 LEU A O 1
ATOM 1464 N N . SER A 1 178 ? -2.874 6.651 16.353 1.00 94.81 178 SER A N 1
ATOM 1465 C CA . SER A 1 178 ? -1.479 7.075 16.530 1.00 94.81 178 SER A CA 1
ATOM 1466 C C . SER A 1 178 ? -1.315 8.447 17.168 1.00 94.81 178 SER A C 1
ATOM 1468 O O . SER A 1 178 ? -2.202 9.290 17.098 1.00 94.81 178 SER A O 1
ATOM 1470 N N . TYR A 1 179 ? -0.138 8.703 17.736 1.00 92.19 179 TYR A N 1
ATOM 1471 C CA . TYR A 1 179 ? 0.377 10.069 17.823 1.00 92.19 179 TYR A CA 1
ATOM 1472 C C . TYR A 1 179 ? 1.250 10.330 16.604 1.00 92.19 179 TYR A C 1
ATOM 1474 O O . TYR A 1 179 ? 2.219 9.604 16.383 1.00 92.19 179 TYR A O 1
ATOM 1482 N N . LYS A 1 180 ? 0.919 11.356 15.817 1.00 88.81 180 LYS A N 1
ATOM 1483 C CA . LYS A 1 180 ? 1.678 11.737 14.624 1.00 88.81 180 LYS A CA 1
ATOM 1484 C C . LYS A 1 180 ? 2.437 13.027 14.845 1.00 88.81 180 LYS A C 1
ATOM 1486 O O . LYS A 1 180 ? 1.962 13.939 15.521 1.00 88.81 180 LYS A O 1
ATOM 1491 N N . TYR A 1 181 ? 3.596 13.102 14.211 1.00 84.62 181 TYR A N 1
ATOM 1492 C CA . TYR A 1 181 ? 4.386 14.313 14.145 1.00 84.62 181 TYR A CA 1
ATOM 1493 C C . TYR A 1 181 ? 4.828 14.584 12.713 1.00 84.62 181 TYR A C 1
ATOM 1495 O O . TYR A 1 181 ? 4.993 13.667 11.904 1.00 84.62 181 TYR A O 1
ATOM 1503 N N . ALA A 1 182 ? 5.006 15.862 12.407 1.00 80.62 182 ALA A N 1
ATOM 1504 C CA . ALA A 1 182 ? 5.700 16.290 11.205 1.00 80.62 182 ALA A CA 1
ATOM 1505 C C . ALA A 1 182 ? 7.180 16.508 11.529 1.00 80.62 182 ALA A C 1
ATOM 1507 O O . ALA A 1 182 ? 7.493 16.995 12.616 1.00 80.62 182 ALA A O 1
ATOM 1508 N N . TYR A 1 183 ? 8.064 16.179 10.592 1.00 76.44 183 TYR A N 1
ATOM 1509 C CA . TYR A 1 183 ? 9.502 16.415 10.673 1.00 76.44 183 TYR A CA 1
ATOM 1510 C C . TYR A 1 183 ? 10.067 16.779 9.295 1.00 76.44 183 TYR A C 1
ATOM 1512 O O . TYR A 1 183 ? 9.503 16.421 8.264 1.00 76.44 183 TYR A O 1
ATOM 1520 N N . GLY A 1 184 ? 11.178 17.511 9.249 1.00 69.44 184 GLY A N 1
ATOM 1521 C CA . GLY A 1 184 ? 11.767 18.002 7.997 1.00 69.44 184 GLY A CA 1
ATOM 1522 C C . GLY A 1 184 ? 11.552 19.498 7.747 1.00 69.44 184 GLY A C 1
ATOM 1523 O O . GLY A 1 184 ? 11.271 20.268 8.671 1.00 69.44 184 GLY A O 1
ATOM 1524 N N . GLU A 1 185 ? 11.741 19.907 6.493 1.00 63.44 185 GLU A N 1
ATOM 1525 C CA . GLU A 1 185 ? 12.227 21.240 6.128 1.00 63.44 185 GLU A CA 1
ATOM 1526 C C . GLU A 1 185 ? 11.141 22.246 5.724 1.00 63.44 185 GLU A C 1
ATOM 1528 O O . GLU A 1 185 ? 10.184 21.954 5.006 1.00 63.44 185 GLU A O 1
ATOM 1533 N N . GLN A 1 186 ? 11.341 23.515 6.090 1.00 51.88 186 GLN A N 1
ATOM 1534 C CA . GLN A 1 186 ? 10.663 24.638 5.446 1.00 51.88 186 GLN A CA 1
ATOM 1535 C C . GLN A 1 186 ? 11.571 25.234 4.367 1.00 51.88 186 GLN A C 1
ATOM 1537 O O . GLN A 1 186 ? 12.525 25.941 4.682 1.00 51.88 186 GLN A O 1
ATOM 1542 N N . ILE A 1 187 ? 11.232 25.023 3.094 1.00 51.66 187 ILE A N 1
ATOM 1543 C CA . ILE A 1 187 ? 11.962 25.594 1.961 1.00 51.66 187 ILE A CA 1
ATOM 1544 C C . ILE A 1 187 ? 11.339 26.953 1.580 1.00 51.66 187 ILE A C 1
ATOM 1546 O O . ILE A 1 187 ? 10.166 27.085 1.227 1.00 51.66 187 ILE A O 1
ATOM 1550 N N . SER A 1 188 ? 12.141 28.012 1.626 1.00 47.50 188 SER A N 1
ATOM 1551 C CA . SER A 1 188 ? 11.853 29.326 1.026 1.00 47.50 188 SER A CA 1
ATOM 1552 C C . SER A 1 188 ? 12.901 29.553 -0.064 1.00 47.50 188 SER A C 1
ATOM 1554 O O . SER A 1 188 ? 14.057 29.243 0.172 1.00 47.50 188 SER A O 1
ATOM 1556 N N . SER A 1 189 ? 12.680 30.129 -1.244 1.00 40.56 189 SER A N 1
ATOM 1557 C CA . SER A 1 189 ? 11.513 30.626 -1.973 1.00 40.56 189 SER A CA 1
ATOM 1558 C C . SER A 1 189 ? 11.984 30.790 -3.420 1.00 40.56 189 SER A C 1
ATOM 1560 O O . SER A 1 189 ? 12.863 31.613 -3.676 1.00 40.56 189 SER A O 1
ATOM 1562 N N . SER A 1 190 ? 11.387 30.102 -4.382 1.00 44.12 190 SER A N 1
ATOM 1563 C CA . SER A 1 190 ? 11.264 30.679 -5.720 1.00 44.12 190 SER A CA 1
ATOM 1564 C C . SER A 1 190 ? 9.885 31.347 -5.764 1.00 44.12 190 SER A C 1
ATOM 1566 O O . SER A 1 190 ? 8.861 30.685 -5.654 1.00 44.12 190 SER A O 1
ATOM 1568 N N . TYR A 1 191 ? 9.879 32.685 -5.806 1.00 44.78 191 TYR A N 1
ATOM 1569 C CA . TYR A 1 191 ? 8.703 33.566 -5.896 1.00 44.78 191 TYR A CA 1
ATOM 1570 C C . TYR A 1 191 ? 7.621 33.412 -4.789 1.00 44.78 191 TYR A C 1
ATOM 1572 O O . TYR A 1 191 ? 6.661 32.658 -4.901 1.00 44.78 191 TYR A O 1
ATOM 1580 N N . ASN A 1 192 ? 7.729 34.223 -3.726 1.00 48.38 192 ASN A N 1
ATOM 1581 C CA . ASN A 1 192 ? 6.639 34.658 -2.823 1.00 48.38 192 ASN A CA 1
ATOM 1582 C C . ASN A 1 192 ? 5.751 33.618 -2.092 1.00 48.38 192 ASN A C 1
ATOM 1584 O O . ASN A 1 192 ? 4.750 34.011 -1.493 1.00 48.38 192 ASN A O 1
ATOM 1588 N N . LYS A 1 193 ? 6.106 32.329 -2.025 1.00 48.09 193 LYS A N 1
ATOM 1589 C CA . LYS A 1 193 ? 5.443 31.366 -1.119 1.00 48.09 193 LYS A CA 1
ATOM 1590 C C . LYS A 1 193 ? 6.470 30.597 -0.286 1.00 48.09 193 LYS A C 1
ATOM 1592 O O . LYS A 1 193 ? 7.344 29.937 -0.836 1.00 48.09 193 LYS A O 1
ATOM 1597 N N . LYS A 1 194 ? 6.349 30.665 1.046 1.00 52.75 194 LYS A N 1
ATOM 1598 C CA . LYS A 1 194 ? 7.051 29.759 1.972 1.00 52.75 194 LYS A CA 1
ATOM 1599 C C . LYS A 1 194 ? 6.472 28.355 1.756 1.00 52.75 194 LYS A C 1
ATOM 1601 O O . LYS A 1 194 ? 5.339 28.121 2.172 1.00 52.75 194 LYS A O 1
ATOM 1606 N N . GLN A 1 195 ? 7.189 27.448 1.094 1.00 54.28 195 GLN A N 1
ATOM 1607 C CA . GLN A 1 195 ? 6.734 26.065 0.939 1.00 54.28 195 GLN A CA 1
ATOM 1608 C C . GLN A 1 195 ? 7.292 25.231 2.090 1.00 54.28 195 GLN A C 1
ATOM 1610 O O . GLN A 1 195 ? 8.498 25.103 2.263 1.00 54.28 195 GLN A O 1
ATOM 1615 N N . LYS A 1 196 ? 6.414 24.678 2.923 1.00 59.75 196 LYS A N 1
ATOM 1616 C CA . LYS A 1 196 ? 6.824 23.714 3.945 1.00 59.75 196 LYS A CA 1
ATOM 1617 C C . LYS A 1 196 ? 6.833 22.326 3.297 1.00 59.75 196 LYS A C 1
ATOM 1619 O O . LYS A 1 196 ? 5.823 21.945 2.711 1.00 59.75 196 LYS A O 1
ATOM 1624 N N . ARG A 1 197 ? 7.952 21.603 3.360 1.00 62.28 197 ARG A N 1
ATOM 1625 C CA . ARG A 1 197 ? 8.058 20.189 2.980 1.00 62.28 197 ARG A CA 1
ATOM 1626 C C . ARG A 1 197 ? 8.325 19.382 4.241 1.00 62.28 197 ARG A C 1
ATOM 1628 O O . ARG A 1 197 ? 9.464 19.083 4.577 1.00 62.28 197 ARG A O 1
ATOM 1635 N N . PHE A 1 198 ? 7.251 19.053 4.943 1.00 67.50 198 PHE A N 1
ATOM 1636 C CA . PHE A 1 198 ? 7.345 18.114 6.046 1.00 67.50 198 PHE A CA 1
ATOM 1637 C C . PHE A 1 198 ? 7.113 16.695 5.547 1.00 67.50 198 PHE A C 1
ATOM 1639 O O . PHE A 1 198 ? 6.234 16.449 4.720 1.00 67.50 198 PHE A O 1
ATOM 1646 N N . ASN A 1 199 ? 7.891 15.780 6.100 1.00 74.88 199 ASN A N 1
ATOM 1647 C CA . ASN A 1 199 ? 7.522 14.386 6.209 1.00 74.88 199 ASN A CA 1
ATOM 1648 C C . ASN A 1 199 ? 6.653 14.210 7.453 1.00 74.88 199 ASN A C 1
ATOM 1650 O O . ASN A 1 199 ? 6.705 15.009 8.390 1.00 74.88 199 ASN A O 1
ATOM 1654 N N . TYR A 1 200 ? 5.839 13.166 7.450 1.00 80.06 200 TYR A N 1
ATOM 1655 C CA . TYR A 1 200 ? 4.907 12.872 8.525 1.00 80.06 200 TYR A CA 1
ATOM 1656 C C . TYR A 1 200 ? 5.032 11.403 8.880 1.00 80.06 200 TYR A C 1
ATOM 1658 O O . TYR A 1 200 ? 5.172 10.559 7.994 1.00 80.06 200 TYR A O 1
ATOM 1666 N N . GLY A 1 201 ? 4.963 11.100 10.169 1.00 86.50 201 GLY A N 1
ATOM 1667 C CA . GLY A 1 201 ? 4.948 9.718 10.605 1.00 86.50 201 GLY A CA 1
ATOM 1668 C C . GLY A 1 201 ? 4.460 9.549 12.038 1.00 86.50 201 GLY A C 1
ATOM 1669 O O . GLY A 1 201 ? 4.363 10.523 12.797 1.00 86.50 201 GLY A O 1
ATOM 1670 N N . PRO A 1 202 ? 4.125 8.310 12.420 1.00 91.25 202 PRO A N 1
ATOM 1671 C CA . PRO A 1 202 ? 3.653 8.016 13.757 1.00 91.25 202 PRO A CA 1
ATOM 1672 C C . PRO A 1 202 ? 4.816 7.888 14.739 1.00 91.25 202 PRO A C 1
ATOM 1674 O O . PRO A 1 202 ? 5.721 7.070 14.563 1.00 91.25 202 PRO A O 1
ATOM 1677 N N . TYR A 1 203 ? 4.756 8.646 15.830 1.00 91.62 203 TYR A N 1
ATOM 1678 C CA . TYR A 1 203 ? 5.617 8.412 16.983 1.00 91.62 203 TYR A CA 1
ATOM 1679 C C . TYR A 1 203 ? 5.320 7.048 17.605 1.00 91.62 203 TYR A C 1
ATOM 1681 O O . TYR A 1 203 ? 6.225 6.238 17.767 1.00 91.62 203 TYR A O 1
ATOM 1689 N N . GLU A 1 204 ? 4.042 6.796 17.883 1.00 94.31 204 GLU A N 1
ATOM 1690 C CA . GLU A 1 204 ? 3.504 5.522 18.354 1.00 94.31 204 GLU A CA 1
ATOM 1691 C C . GLU A 1 204 ? 2.213 5.232 17.587 1.00 94.31 204 GLU A C 1
ATOM 1693 O O . GLU A 1 204 ? 1.451 6.161 17.299 1.00 94.31 204 GLU A O 1
ATOM 1698 N N . ILE A 1 205 ? 1.970 3.966 17.244 1.00 95.25 205 ILE A N 1
ATOM 1699 C CA . ILE A 1 205 ? 0.817 3.566 16.433 1.00 95.25 205 ILE A CA 1
ATOM 1700 C C . ILE A 1 205 ? 0.330 2.164 16.772 1.00 95.25 205 ILE A C 1
ATOM 1702 O O . ILE A 1 205 ? 1.110 1.259 17.048 1.00 95.25 205 ILE A O 1
ATOM 1706 N N . TYR A 1 206 ? -0.980 1.980 16.668 1.00 96.88 206 TYR A N 1
ATOM 1707 C CA . TYR A 1 206 ? -1.632 0.683 16.706 1.00 96.88 206 TYR A CA 1
ATOM 1708 C C . TYR A 1 206 ? -2.540 0.548 15.492 1.00 96.88 206 TYR A C 1
ATOM 1710 O O . TYR A 1 206 ? -3.389 1.406 15.247 1.00 96.88 206 TYR A O 1
ATOM 1718 N N . CYS A 1 207 ? -2.372 -0.543 14.746 1.00 96.31 207 CYS A N 1
ATOM 1719 C CA . CYS A 1 207 ? -3.156 -0.831 13.551 1.00 96.31 207 CYS A CA 1
ATOM 1720 C C . CYS A 1 207 ? -3.957 -2.118 13.717 1.00 96.31 207 CYS A C 1
ATOM 1722 O O . CYS A 1 207 ? -3.481 -3.097 14.302 1.00 96.31 207 CYS A O 1
ATOM 1724 N N . ALA A 1 208 ? -5.141 -2.151 13.121 1.00 97.19 208 ALA A N 1
ATOM 1725 C CA . ALA A 1 208 ? -5.873 -3.380 12.882 1.00 97.19 208 ALA A CA 1
ATOM 1726 C C . ALA A 1 208 ? -6.551 -3.327 11.517 1.00 97.19 208 ALA A C 1
ATOM 1728 O O . ALA A 1 208 ? -7.099 -2.300 11.122 1.00 97.19 208 ALA A O 1
ATOM 1729 N N . THR A 1 209 ? -6.508 -4.450 10.808 1.00 96.69 209 THR A N 1
ATOM 1730 C CA . THR A 1 209 ? -7.215 -4.626 9.543 1.00 96.69 209 THR A CA 1
ATOM 1731 C C . THR A 1 209 ? -8.138 -5.824 9.668 1.00 96.69 209 THR A C 1
ATOM 1733 O O . THR A 1 209 ? -7.741 -6.859 10.202 1.00 96.69 209 THR A O 1
ATOM 1736 N N . TYR A 1 210 ? -9.363 -5.674 9.182 1.00 97.69 210 TYR A N 1
ATOM 1737 C CA . TYR A 1 210 ? -10.426 -6.661 9.295 1.00 97.69 210 TYR A CA 1
ATOM 1738 C C . TYR A 1 210 ? -10.929 -7.054 7.922 1.00 97.69 210 TYR A C 1
ATOM 1740 O O . TYR A 1 210 ? -11.165 -6.187 7.082 1.00 97.69 210 TYR A O 1
ATOM 1748 N N . ASP A 1 211 ? -11.156 -8.346 7.718 1.00 96.62 211 ASP A N 1
ATOM 1749 C CA . ASP A 1 211 ? -11.979 -8.824 6.618 1.00 96.62 211 ASP A CA 1
ATOM 1750 C C . ASP A 1 211 ? -13.434 -8.902 7.089 1.00 96.62 211 ASP A C 1
ATOM 1752 O O . ASP A 1 211 ? -13.817 -9.751 7.897 1.00 96.62 211 ASP A O 1
ATOM 1756 N N . LEU A 1 212 ? -14.256 -7.990 6.576 1.00 96.62 212 LEU A N 1
ATOM 1757 C CA . LEU A 1 212 ? -15.635 -7.799 7.009 1.00 96.62 212 LEU A CA 1
ATOM 1758 C C . LEU A 1 212 ? -16.550 -8.975 6.636 1.00 96.62 212 LEU A C 1
ATOM 1760 O O . LEU A 1 212 ? -17.596 -9.147 7.258 1.00 96.62 212 LEU A O 1
ATOM 1764 N N . TYR A 1 213 ? -16.166 -9.801 5.657 1.00 93.94 213 TYR A N 1
ATOM 1765 C CA . TYR A 1 213 ? -16.936 -10.994 5.287 1.00 93.94 213 TYR A CA 1
ATOM 1766 C C . TYR A 1 213 ? -16.694 -12.162 6.235 1.00 93.94 213 TYR A C 1
ATOM 1768 O O . TYR A 1 213 ? -17.629 -12.882 6.580 1.00 93.94 213 TYR A O 1
ATOM 1776 N N . THR A 1 214 ? -15.443 -12.366 6.649 1.00 93.94 214 THR A N 1
ATOM 1777 C CA . THR A 1 214 ? -15.095 -13.435 7.595 1.00 93.94 214 THR A CA 1
ATOM 1778 C C . THR A 1 214 ? -15.290 -13.006 9.045 1.00 93.94 214 THR A C 1
ATOM 1780 O O . THR A 1 214 ? -15.385 -13.865 9.920 1.00 93.94 214 THR A O 1
ATOM 1783 N N . GLY A 1 215 ? -15.373 -11.697 9.303 1.00 95.25 215 GLY A N 1
ATOM 1784 C CA . GLY A 1 215 ? -15.500 -11.132 10.642 1.00 95.25 215 GLY A CA 1
ATOM 1785 C C . GLY A 1 215 ? -14.217 -11.238 11.460 1.00 95.25 215 GLY A C 1
ATOM 1786 O O . GLY A 1 215 ? -14.284 -11.236 12.685 1.00 95.25 215 GLY A O 1
ATOM 1787 N N . LYS A 1 216 ? -13.060 -11.386 10.804 1.00 95.69 216 LYS A N 1
ATOM 1788 C CA . LYS A 1 216 ? -11.778 -11.645 11.465 1.00 95.69 216 LYS A CA 1
ATOM 1789 C C . LYS A 1 216 ? -10.793 -10.511 11.243 1.00 95.69 216 LYS A C 1
ATOM 1791 O O . LYS A 1 216 ? -10.710 -9.945 10.151 1.00 95.69 216 LYS A O 1
ATOM 1796 N N . ARG A 1 217 ? -9.987 -10.248 12.273 1.00 96.38 217 ARG A N 1
ATOM 1797 C CA . ARG A 1 217 ? -8.739 -9.500 12.132 1.00 96.38 217 ARG A CA 1
ATOM 1798 C C . ARG A 1 217 ? -7.770 -10.305 11.277 1.00 96.38 217 ARG A C 1
ATOM 1800 O O . ARG A 1 217 ? -7.596 -11.499 11.515 1.00 96.38 217 ARG A O 1
ATOM 1807 N N . ILE A 1 218 ? -7.152 -9.642 10.312 1.00 94.19 218 ILE A N 1
ATOM 1808 C CA . ILE A 1 218 ? -6.194 -10.254 9.399 1.00 94.19 218 ILE A CA 1
ATOM 1809 C C . ILE A 1 218 ? -4.760 -9.872 9.765 1.00 94.19 218 ILE A C 1
ATOM 1811 O O . ILE A 1 218 ? -4.503 -8.819 10.358 1.00 94.19 218 ILE A O 1
ATOM 1815 N N . GLN A 1 219 ? -3.830 -10.741 9.401 1.00 93.06 219 GLN A N 1
ATOM 1816 C CA . GLN A 1 219 ? -2.394 -10.515 9.455 1.00 93.06 219 GLN A CA 1
ATOM 1817 C C . GLN A 1 219 ? -1.891 -9.981 8.113 1.00 93.06 219 GLN A C 1
ATOM 1819 O O . GLN A 1 219 ? -2.590 -10.016 7.102 1.00 93.06 219 GLN A O 1
ATOM 1824 N N . PHE A 1 220 ? -0.655 -9.490 8.088 1.00 91.12 220 PHE A N 1
ATOM 1825 C CA . PHE A 1 220 ? -0.056 -8.941 6.872 1.00 91.12 220 PHE A CA 1
ATOM 1826 C C . PHE A 1 220 ? -0.004 -9.969 5.727 1.00 91.12 220 PHE A C 1
ATOM 1828 O O . PHE A 1 220 ? -0.305 -9.641 4.582 1.00 91.12 220 PHE A O 1
ATOM 1835 N N . SER A 1 221 ? 0.301 -11.232 6.041 1.00 91.38 221 SER A N 1
ATOM 1836 C CA . SER A 1 221 ? 0.339 -12.338 5.075 1.00 91.38 221 SER A CA 1
ATOM 1837 C C . SER A 1 221 ? -1.025 -12.650 4.446 1.00 91.38 221 SER A C 1
ATOM 1839 O O . SER A 1 221 ? -1.074 -13.207 3.349 1.00 91.38 221 SER A O 1
ATOM 1841 N N . ASP A 1 222 ? -2.135 -12.264 5.083 1.00 92.75 222 ASP A N 1
ATOM 1842 C CA . ASP A 1 222 ? -3.486 -12.474 4.545 1.00 92.75 222 ASP A CA 1
ATOM 1843 C C . ASP A 1 222 ? -3.814 -11.533 3.374 1.00 92.75 222 ASP A C 1
ATOM 1845 O O . ASP A 1 222 ? -4.790 -11.752 2.656 1.00 92.75 222 ASP A O 1
ATOM 1849 N N . LEU A 1 223 ? -2.996 -10.495 3.152 1.00 91.38 223 LEU A N 1
ATOM 1850 C CA . LEU A 1 223 ? -3.119 -9.592 2.004 1.00 91.38 223 LEU A CA 1
ATOM 1851 C C . LEU A 1 223 ? -2.615 -10.220 0.692 1.00 91.38 223 LEU A C 1
ATOM 1853 O O . LEU A 1 223 ? -2.868 -9.674 -0.390 1.00 91.38 223 LEU A O 1
ATOM 1857 N N . PHE A 1 224 ? -1.972 -11.385 0.775 1.00 91.75 224 PHE A N 1
ATOM 1858 C CA . PHE A 1 224 ? -1.429 -12.154 -0.343 1.00 91.75 224 PHE A CA 1
ATOM 1859 C C . PHE A 1 224 ? -2.197 -13.465 -0.518 1.00 91.75 224 PHE A C 1
ATOM 1861 O O . PHE A 1 224 ? -2.777 -13.989 0.436 1.00 91.75 224 PHE A O 1
ATOM 1868 N N . PHE A 1 225 ? -2.222 -14.005 -1.739 1.00 92.31 225 PHE A N 1
ATOM 1869 C CA . PHE A 1 225 ? -2.932 -15.258 -1.983 1.00 92.31 225 PHE A CA 1
ATOM 1870 C C . PHE A 1 225 ? -2.278 -16.436 -1.259 1.00 92.31 225 PHE A C 1
ATOM 1872 O O . PHE A 1 225 ? -1.061 -16.480 -1.089 1.00 92.31 225 PHE A O 1
ATOM 1879 N N . GLU A 1 226 ? -3.098 -17.416 -0.874 1.00 94.25 226 GLU A N 1
ATOM 1880 C CA . GLU A 1 226 ? -2.640 -18.645 -0.220 1.00 94.25 226 GLU A CA 1
ATOM 1881 C C . GLU A 1 226 ? -1.475 -19.293 -0.996 1.00 94.25 226 GLU A C 1
ATOM 1883 O O . GLU A 1 226 ? -1.620 -19.656 -2.168 1.00 94.25 226 GLU A O 1
ATOM 1888 N N . GLY A 1 227 ? -0.320 -19.440 -0.339 1.00 91.00 227 GLY A N 1
ATOM 1889 C CA . GLY A 1 227 ? 0.876 -20.079 -0.896 1.00 91.00 227 GLY A CA 1
ATOM 1890 C C . GLY A 1 227 ? 1.689 -19.229 -1.881 1.00 91.00 227 GLY A C 1
ATOM 1891 O O . GLY A 1 227 ? 2.658 -19.736 -2.447 1.00 91.00 227 GLY A O 1
ATOM 1892 N N . GLU A 1 228 ? 1.331 -17.962 -2.104 1.00 88.31 228 GLU A N 1
ATOM 1893 C CA . GLU A 1 228 ? 2.131 -17.034 -2.910 1.00 88.31 228 GLU A CA 1
ATOM 1894 C C . GLU A 1 228 ? 3.333 -16.530 -2.105 1.00 88.31 228 GLU A C 1
ATOM 1896 O O . GLU A 1 228 ? 3.162 -15.956 -1.034 1.00 88.31 228 GLU A O 1
ATOM 1901 N N . ASP A 1 229 ? 4.547 -16.752 -2.613 1.00 87.94 229 ASP A N 1
ATOM 1902 C CA . ASP A 1 229 ? 5.772 -16.180 -2.044 1.00 87.94 229 ASP A CA 1
ATOM 1903 C C . ASP A 1 229 ? 5.852 -14.693 -2.406 1.00 87.94 229 ASP A C 1
ATOM 1905 O O . ASP A 1 229 ? 6.081 -14.341 -3.567 1.00 87.94 229 ASP A O 1
ATOM 1909 N N . TYR A 1 230 ? 5.631 -13.830 -1.414 1.00 85.50 230 TYR A N 1
ATOM 1910 C CA . TYR A 1 230 ? 5.639 -12.378 -1.588 1.00 85.50 230 TYR A CA 1
ATOM 1911 C C . TYR A 1 230 ? 6.957 -11.716 -1.167 1.00 85.50 230 TYR A C 1
ATOM 1913 O O . TYR A 1 230 ? 7.130 -10.513 -1.375 1.00 85.50 230 TYR A O 1
ATOM 1921 N N . GLY A 1 231 ? 7.898 -12.456 -0.572 1.00 84.19 231 GLY A N 1
ATOM 1922 C CA . GLY A 1 231 ? 9.067 -11.870 0.086 1.00 84.19 231 GLY A CA 1
ATOM 1923 C C . GLY A 1 231 ? 10.000 -11.147 -0.874 1.00 84.19 231 GLY A C 1
ATOM 1924 O O . GLY A 1 231 ? 10.378 -10.002 -0.630 1.00 84.19 231 GLY A O 1
ATOM 1925 N N . ALA A 1 232 ? 10.345 -11.780 -1.996 1.00 79.19 232 ALA A N 1
ATOM 1926 C CA . ALA A 1 232 ? 11.243 -11.172 -2.977 1.00 79.19 232 ALA A CA 1
ATOM 1927 C C . ALA A 1 232 ? 10.646 -9.889 -3.581 1.00 79.19 232 ALA A C 1
ATOM 1929 O O . ALA A 1 232 ? 11.333 -8.880 -3.729 1.00 79.19 232 ALA A O 1
ATOM 1930 N N . GLU A 1 233 ? 9.352 -9.903 -3.901 1.00 78.00 233 GLU A N 1
ATOM 1931 C CA . GLU A 1 233 ? 8.691 -8.758 -4.532 1.00 78.00 233 GLU A CA 1
ATOM 1932 C C . GLU A 1 233 ? 8.508 -7.595 -3.562 1.00 78.00 233 GLU A C 1
ATOM 1934 O O . GLU A 1 233 ? 8.754 -6.442 -3.925 1.00 78.00 233 GLU A O 1
ATOM 1939 N N . LEU A 1 234 ? 8.140 -7.902 -2.317 1.00 82.00 234 LEU A N 1
ATOM 1940 C CA . LEU A 1 234 ? 8.031 -6.909 -1.264 1.00 82.00 234 LEU A CA 1
ATOM 1941 C C . LEU A 1 234 ? 9.395 -6.297 -0.934 1.00 82.00 234 LEU A C 1
ATOM 1943 O O . LEU A 1 234 ? 9.495 -5.083 -0.792 1.00 82.00 234 LEU A O 1
ATOM 1947 N N . TYR A 1 235 ? 10.455 -7.103 -0.857 1.00 81.81 235 TYR A N 1
ATOM 1948 C CA . TYR A 1 235 ? 11.808 -6.607 -0.609 1.00 81.81 235 TYR A CA 1
ATOM 1949 C C . TYR A 1 235 ? 12.253 -5.605 -1.676 1.00 81.81 235 TYR A C 1
ATOM 1951 O O . TYR A 1 235 ? 12.678 -4.497 -1.343 1.00 81.81 235 TYR A O 1
ATOM 1959 N N . GLU A 1 236 ? 12.080 -5.947 -2.952 1.00 76.81 236 GLU A N 1
ATOM 1960 C CA . GLU A 1 236 ? 12.434 -5.052 -4.055 1.00 76.81 236 GLU A CA 1
ATOM 1961 C C . GLU A 1 236 ? 11.580 -3.779 -4.071 1.00 76.81 236 GLU A C 1
ATOM 1963 O O . GLU A 1 236 ? 12.099 -2.686 -4.307 1.00 76.81 236 GLU A O 1
ATOM 1968 N N . PHE A 1 237 ? 10.283 -3.879 -3.763 1.00 79.44 237 PHE A N 1
ATOM 1969 C CA . PHE A 1 237 ? 9.430 -2.700 -3.609 1.00 79.44 237 PHE A CA 1
ATOM 1970 C C . PHE A 1 237 ? 9.940 -1.765 -2.512 1.00 79.44 237 PHE A C 1
ATOM 1972 O O . PHE A 1 237 ? 10.083 -0.563 -2.735 1.00 79.44 237 PHE A O 1
ATOM 1979 N N . MET A 1 238 ? 10.242 -2.320 -1.339 1.00 80.38 238 MET A N 1
ATOM 1980 C CA . MET A 1 238 ? 10.736 -1.566 -0.192 1.00 80.38 238 MET A CA 1
ATOM 1981 C C . MET A 1 238 ? 12.064 -0.890 -0.517 1.00 80.38 238 MET A C 1
ATOM 1983 O O . MET A 1 238 ? 12.204 0.314 -0.315 1.00 80.38 238 MET A O 1
ATOM 1987 N N . LYS A 1 239 ? 13.004 -1.630 -1.111 1.00 77.25 239 LYS A N 1
ATOM 1988 C CA . LYS A 1 239 ? 14.293 -1.103 -1.565 1.00 77.25 239 LYS A CA 1
ATOM 1989 C C . LYS A 1 239 ? 14.118 0.040 -2.567 1.00 77.25 239 LYS A C 1
ATOM 1991 O O . LYS A 1 239 ? 14.731 1.091 -2.402 1.00 77.25 239 LYS A O 1
ATOM 1996 N N . GLY A 1 240 ? 13.239 -0.129 -3.556 1.00 74.25 240 GLY A N 1
ATOM 1997 C CA . GLY A 1 240 ? 12.940 0.904 -4.548 1.00 74.25 240 GLY A CA 1
ATOM 1998 C C . GLY A 1 240 ? 12.312 2.164 -3.946 1.00 74.25 240 GLY A C 1
ATOM 1999 O O . GLY A 1 240 ? 12.615 3.270 -4.384 1.00 74.25 240 GLY A O 1
ATOM 2000 N N . LYS A 1 241 ? 11.466 2.025 -2.918 1.00 76.81 241 LYS A N 1
ATOM 2001 C CA . LYS A 1 241 ? 10.905 3.170 -2.186 1.00 76.81 241 LYS A CA 1
ATOM 2002 C C . LYS A 1 241 ? 11.957 3.876 -1.336 1.00 76.81 241 LYS A C 1
ATOM 2004 O O . LYS A 1 241 ? 12.028 5.102 -1.372 1.00 76.81 241 LYS A O 1
ATOM 2009 N N . ILE A 1 242 ? 12.792 3.123 -0.626 1.00 74.88 242 ILE A N 1
ATOM 2010 C CA . ILE A 1 242 ? 13.860 3.664 0.224 1.00 74.88 242 ILE A CA 1
ATOM 2011 C C . ILE A 1 242 ? 14.896 4.432 -0.602 1.00 74.88 242 ILE A C 1
ATOM 2013 O O . ILE A 1 242 ? 15.322 5.500 -0.180 1.00 74.88 242 ILE A O 1
ATOM 2017 N N . ALA A 1 243 ? 15.241 3.936 -1.793 1.00 66.44 243 ALA A N 1
ATOM 2018 C CA . ALA A 1 243 ? 16.199 4.563 -2.705 1.00 66.44 243 ALA A CA 1
ATOM 2019 C C . ALA A 1 243 ? 15.716 5.888 -3.333 1.00 66.44 243 ALA A C 1
ATOM 2021 O O . ALA A 1 243 ? 16.378 6.428 -4.213 1.00 66.44 243 ALA A O 1
ATOM 2022 N N . THR A 1 244 ? 14.553 6.410 -2.935 1.00 63.56 244 THR A N 1
ATOM 2023 C CA . THR A 1 244 ? 14.156 7.769 -3.314 1.00 63.56 244 THR A CA 1
ATOM 2024 C C . THR A 1 244 ? 14.910 8.779 -2.447 1.00 63.56 244 THR A C 1
ATOM 2026 O O . THR A 1 244 ? 14.920 8.638 -1.224 1.00 63.56 244 THR A O 1
ATOM 2029 N N . ASP A 1 245 ? 15.493 9.814 -3.066 1.00 52.31 245 ASP A N 1
ATOM 2030 C CA . ASP A 1 245 ? 16.381 10.807 -2.423 1.00 52.31 245 ASP A CA 1
ATOM 2031 C C . ASP A 1 245 ? 15.852 11.365 -1.081 1.00 52.31 245 ASP A C 1
ATOM 2033 O O . ASP A 1 245 ? 16.623 11.707 -0.188 1.00 52.31 245 ASP A O 1
ATOM 2037 N N . ILE A 1 246 ? 14.525 11.441 -0.907 1.00 59.34 246 ILE A N 1
ATOM 2038 C CA . ILE A 1 246 ? 13.874 11.970 0.304 1.00 59.34 246 ILE A CA 1
ATOM 2039 C C . ILE A 1 246 ? 13.936 10.987 1.482 1.00 59.34 246 ILE A C 1
ATOM 2041 O O . ILE A 1 246 ? 14.016 11.420 2.630 1.00 59.34 246 ILE A O 1
ATOM 2045 N N . MET A 1 247 ? 13.859 9.676 1.235 1.00 65.38 247 MET A N 1
ATOM 2046 C CA . MET A 1 247 ? 13.881 8.664 2.297 1.00 65.38 247 MET A CA 1
ATOM 2047 C C . MET A 1 247 ? 15.293 8.182 2.618 1.00 65.38 247 MET A C 1
ATOM 2049 O O . MET A 1 247 ? 15.565 7.881 3.781 1.00 65.38 247 MET A O 1
ATOM 2053 N N . GLU A 1 248 ? 16.192 8.160 1.630 1.00 67.75 248 GLU A N 1
ATOM 2054 C CA . GLU A 1 248 ? 17.573 7.694 1.800 1.00 67.75 248 GLU A CA 1
ATOM 2055 C C . GLU A 1 248 ? 18.295 8.434 2.940 1.00 67.75 248 GLU A C 1
ATOM 2057 O O . GLU A 1 248 ? 18.957 7.806 3.766 1.00 67.75 248 GLU A O 1
ATOM 2062 N N . GLN A 1 249 ? 18.078 9.747 3.074 1.00 71.88 249 GLN A N 1
ATOM 2063 C CA . GLN A 1 249 ? 18.692 10.563 4.131 1.00 71.88 249 GLN A CA 1
ATOM 2064 C C . GLN A 1 249 ? 18.274 10.182 5.562 1.00 71.88 249 GLN A C 1
ATOM 2066 O O . GLN A 1 249 ? 18.949 10.550 6.525 1.00 71.88 249 GLN A O 1
ATOM 2071 N N . TYR A 1 250 ? 17.166 9.453 5.722 1.00 76.06 250 TYR A N 1
ATOM 2072 C CA . TYR A 1 250 ? 16.688 8.985 7.021 1.00 76.06 250 TYR A CA 1
ATOM 2073 C C . TYR A 1 250 ? 17.046 7.523 7.290 1.00 76.06 250 TYR A C 1
ATOM 2075 O O . TYR A 1 250 ? 16.715 7.008 8.355 1.00 76.06 250 TYR A O 1
ATOM 2083 N N . VAL A 1 251 ? 17.729 6.828 6.380 1.00 80.50 251 VAL A N 1
ATOM 2084 C CA . VAL A 1 251 ? 18.150 5.440 6.602 1.00 80.50 251 VAL A CA 1
ATOM 2085 C C . VAL A 1 251 ? 19.311 5.412 7.597 1.00 80.50 251 VAL A C 1
ATOM 2087 O O . VAL A 1 251 ? 20.390 5.929 7.331 1.00 80.50 251 VAL A O 1
ATOM 2090 N N . LYS A 1 252 ? 19.110 4.776 8.758 1.00 85.12 252 LYS A N 1
ATOM 2091 C CA . LYS A 1 252 ? 20.170 4.571 9.769 1.00 85.12 252 LYS A CA 1
ATOM 2092 C C . LYS A 1 252 ? 20.778 3.170 9.728 1.00 85.12 252 LYS A C 1
ATOM 2094 O O . LYS A 1 252 ? 21.827 2.934 10.322 1.00 85.12 252 LYS A O 1
ATOM 2099 N N . ARG A 1 253 ? 20.096 2.226 9.076 1.00 80.06 253 ARG A N 1
ATOM 2100 C CA . ARG A 1 253 ? 20.540 0.843 8.907 1.00 80.06 253 ARG A CA 1
ATOM 2101 C C . ARG A 1 253 ? 20.134 0.348 7.530 1.00 80.06 253 ARG A C 1
ATOM 2103 O O . ARG A 1 253 ? 18.984 0.508 7.136 1.00 80.06 253 ARG A O 1
ATOM 2110 N N . GLU A 1 254 ? 21.071 -0.295 6.844 1.00 74.69 254 GLU A N 1
ATOM 2111 C CA . GLU A 1 254 ? 20.823 -0.900 5.540 1.00 74.69 254 GLU A CA 1
ATOM 2112 C C . GLU A 1 254 ? 19.669 -1.913 5.602 1.00 74.69 254 GLU A C 1
ATOM 2114 O O . GLU A 1 254 ? 19.586 -2.749 6.512 1.00 74.69 254 GLU A O 1
ATOM 2119 N N . PHE A 1 255 ? 18.764 -1.822 4.629 1.00 72.88 255 PHE A N 1
ATOM 2120 C CA . PHE A 1 255 ? 17.604 -2.696 4.518 1.00 72.88 255 PHE A CA 1
ATOM 2121 C C . PHE A 1 255 ? 18.005 -3.996 3.811 1.00 72.88 255 PHE A C 1
ATOM 2123 O O . PHE A 1 255 ? 17.833 -4.131 2.606 1.00 72.88 255 PHE A O 1
ATOM 2130 N N . THR A 1 256 ? 18.583 -4.940 4.557 1.00 70.38 256 THR A N 1
ATOM 2131 C CA . THR A 1 256 ? 19.090 -6.212 4.002 1.00 70.38 256 THR A CA 1
ATOM 2132 C C . THR A 1 256 ? 18.092 -7.366 4.081 1.00 70.38 256 THR A C 1
ATOM 2134 O O . THR A 1 256 ? 18.253 -8.369 3.395 1.00 70.38 256 THR A O 1
ATOM 2137 N N . THR A 1 257 ? 17.061 -7.246 4.922 1.00 69.38 257 THR A N 1
ATOM 2138 C CA . THR A 1 257 ? 16.010 -8.258 5.115 1.00 69.38 257 THR A CA 1
ATOM 2139 C C . THR A 1 257 ? 14.687 -7.592 5.484 1.00 69.38 257 THR A C 1
ATOM 2141 O O . THR A 1 257 ? 14.670 -6.530 6.118 1.00 69.38 257 THR A O 1
ATOM 2144 N N . LEU A 1 258 ? 13.578 -8.228 5.099 1.00 72.31 258 LEU A N 1
ATOM 2145 C CA . LEU A 1 258 ? 12.238 -7.813 5.511 1.00 72.31 258 LEU A CA 1
ATOM 2146 C C . LEU A 1 258 ? 12.054 -8.021 7.028 1.00 72.31 258 LEU A C 1
ATOM 2148 O O . LEU A 1 258 ? 12.496 -9.050 7.547 1.00 72.31 258 LEU A O 1
ATOM 2152 N N . PRO A 1 259 ? 11.378 -7.100 7.739 1.00 70.56 259 PRO A N 1
ATOM 2153 C CA . PRO A 1 259 ? 10.903 -7.347 9.095 1.00 70.56 259 PRO A CA 1
ATOM 2154 C C . PRO A 1 259 ? 10.077 -8.637 9.161 1.00 70.56 259 PRO A C 1
ATOM 2156 O O . PRO A 1 259 ? 9.219 -8.869 8.306 1.00 70.56 259 PRO A O 1
ATOM 2159 N N . GLN A 1 260 ? 10.310 -9.459 10.186 1.00 63.69 260 GLN A N 1
ATOM 2160 C CA . GLN A 1 260 ? 9.377 -10.534 10.523 1.00 63.69 260 GLN A CA 1
ATOM 2161 C C . GLN A 1 260 ? 8.093 -9.902 11.059 1.00 63.69 260 GLN A C 1
ATOM 2163 O O . GLN A 1 260 ? 8.168 -8.996 11.887 1.00 63.69 260 GLN A O 1
ATOM 2168 N N . ASP A 1 261 ? 6.951 -10.365 10.550 1.00 62.59 261 ASP A N 1
ATOM 2169 C CA . ASP A 1 261 ? 5.612 -9.974 10.989 1.00 62.59 261 ASP A CA 1
ATOM 2170 C C . ASP A 1 261 ? 5.423 -8.457 11.061 1.00 62.59 261 ASP A C 1
ATOM 2172 O O . ASP A 1 261 ? 5.428 -7.873 12.143 1.00 62.59 261 ASP A O 1
ATOM 2176 N N . TYR A 1 262 ? 5.262 -7.810 9.898 1.00 74.94 262 TYR A N 1
ATOM 2177 C CA . TYR A 1 262 ? 4.941 -6.383 9.794 1.00 74.94 262 TYR A CA 1
ATOM 2178 C C . TYR A 1 262 ? 3.818 -5.996 10.765 1.00 74.94 262 TYR A C 1
ATOM 2180 O O . TYR A 1 262 ? 2.633 -6.158 10.480 1.00 74.94 262 TYR A O 1
ATOM 2188 N N . GLN A 1 263 ? 4.216 -5.485 11.930 1.00 78.44 263 GLN A N 1
ATOM 2189 C CA . GLN A 1 263 ? 3.316 -5.273 13.059 1.00 78.44 263 GLN A CA 1
ATOM 2190 C C . GLN A 1 263 ? 2.333 -4.134 12.778 1.00 78.44 263 GLN A C 1
ATOM 2192 O O . GLN A 1 263 ? 1.194 -4.147 13.247 1.00 78.44 263 GLN A O 1
ATOM 2197 N N . TYR A 1 264 ? 2.783 -3.153 11.995 1.00 91.12 264 TYR A N 1
ATOM 2198 C CA . TYR A 1 264 ? 2.036 -1.949 11.674 1.00 91.12 264 TYR A CA 1
ATOM 2199 C C . TYR A 1 264 ? 1.838 -1.860 10.165 1.00 91.12 264 TYR A C 1
ATOM 2201 O O . TYR A 1 264 ? 2.741 -1.509 9.404 1.00 91.12 264 TYR A O 1
ATOM 2209 N N . PHE A 1 265 ? 0.626 -2.189 9.737 1.00 93.25 265 PHE A N 1
ATOM 2210 C CA . PHE A 1 265 ? 0.191 -2.038 8.359 1.00 93.25 265 PHE A CA 1
ATOM 2211 C C . PHE A 1 265 ? -1.280 -1.631 8.311 1.00 93.25 265 PHE A C 1
ATOM 2213 O O . PHE A 1 265 ? -2.063 -1.916 9.221 1.00 93.25 265 PHE A O 1
ATOM 2220 N N . THR A 1 266 ? -1.652 -0.990 7.215 1.00 92.38 266 THR A N 1
ATOM 2221 C CA . THR A 1 266 ? -3.036 -0.805 6.778 1.00 92.38 266 THR A CA 1
ATOM 2222 C C . THR A 1 266 ? -3.157 -1.321 5.344 1.00 92.38 266 THR A C 1
ATOM 2224 O O . THR A 1 266 ? -2.156 -1.662 4.713 1.00 92.38 266 THR A O 1
ATOM 2227 N N . ILE A 1 267 ? -4.365 -1.339 4.784 1.00 89.12 267 ILE A N 1
ATOM 2228 C CA . ILE A 1 267 ? -4.572 -1.641 3.361 1.00 89.12 267 ILE A CA 1
ATOM 2229 C C . ILE A 1 267 ? -3.897 -0.636 2.407 1.00 89.12 267 ILE A C 1
ATOM 2231 O O . ILE A 1 267 ? -3.862 -0.878 1.204 1.00 89.12 267 ILE A O 1
ATOM 2235 N N . GLU A 1 268 ? -3.357 0.475 2.919 1.00 86.94 268 GLU A N 1
ATOM 2236 C CA . GLU A 1 268 ? -2.700 1.514 2.119 1.00 86.94 268 GLU A CA 1
ATOM 2237 C C . GLU A 1 268 ? -1.229 1.730 2.434 1.00 86.94 268 GLU A C 1
ATOM 2239 O O . GLU A 1 268 ? -0.553 2.363 1.625 1.00 86.94 268 GLU A O 1
ATOM 2244 N N . ASN A 1 269 ? -0.740 1.275 3.591 1.00 88.88 269 ASN A N 1
ATOM 2245 C CA . ASN A 1 269 ? 0.586 1.634 4.074 1.00 88.88 269 ASN A CA 1
ATOM 2246 C C . ASN A 1 269 ? 1.257 0.481 4.821 1.00 88.88 269 ASN A C 1
ATOM 2248 O O . ASN A 1 269 ? 0.640 -0.203 5.639 1.00 88.88 269 ASN A O 1
ATOM 2252 N N . ILE A 1 270 ? 2.563 0.352 4.605 1.00 90.56 270 ILE A N 1
ATOM 2253 C CA . ILE A 1 270 ? 3.482 -0.344 5.506 1.00 90.56 270 ILE A CA 1
ATOM 2254 C C . ILE A 1 270 ? 4.131 0.715 6.392 1.00 90.56 270 ILE A C 1
ATOM 2256 O O . ILE A 1 270 ? 4.643 1.712 5.880 1.00 90.56 270 ILE A O 1
ATOM 2260 N N . ILE A 1 271 ? 4.094 0.525 7.710 1.00 91.25 271 ILE A N 1
ATOM 2261 C CA . ILE A 1 271 ? 4.383 1.599 8.661 1.00 91.25 271 ILE A CA 1
ATOM 2262 C C . ILE A 1 271 ? 5.549 1.230 9.577 1.00 91.25 271 ILE A C 1
ATOM 2264 O O . ILE A 1 271 ? 5.592 0.161 10.183 1.00 91.25 271 ILE A O 1
ATOM 2268 N N . PHE A 1 272 ? 6.469 2.176 9.729 1.00 90.38 272 PHE A N 1
ATOM 2269 C CA . PHE A 1 272 ? 7.561 2.148 10.688 1.00 90.38 272 PHE A CA 1
ATOM 2270 C C . PHE A 1 272 ? 7.359 3.302 11.669 1.00 90.38 272 PHE A C 1
ATOM 2272 O O . PHE A 1 272 ? 7.426 4.465 11.282 1.00 90.38 272 PHE A O 1
ATOM 2279 N N . ASN A 1 273 ? 7.101 3.000 12.941 1.00 91.81 273 ASN A N 1
ATOM 2280 C CA . ASN A 1 273 ? 6.981 4.026 13.984 1.00 91.81 273 ASN A CA 1
ATOM 2281 C C . ASN A 1 273 ? 8.349 4.641 14.334 1.00 91.81 273 ASN A C 1
ATOM 2283 O O . ASN A 1 273 ? 9.380 4.209 13.821 1.00 91.81 273 ASN A O 1
ATOM 2287 N N . LYS A 1 274 ? 8.411 5.620 15.241 1.00 90.12 274 LYS A N 1
ATOM 2288 C CA . LYS A 1 274 ? 9.677 6.288 15.606 1.00 90.12 274 LYS A CA 1
ATOM 2289 C C . LYS A 1 274 ? 10.756 5.332 16.143 1.00 90.12 274 LYS A C 1
ATOM 2291 O O . LYS A 1 274 ? 11.948 5.589 15.958 1.00 90.12 274 LYS A O 1
ATOM 2296 N N . GLN A 1 275 ? 10.363 4.250 16.817 1.00 88.88 275 GLN A N 1
ATOM 2297 C CA . GLN A 1 275 ? 11.267 3.286 17.462 1.00 88.88 275 GLN A CA 1
ATOM 2298 C C . GLN A 1 275 ? 11.749 2.177 16.511 1.00 88.88 275 GLN A C 1
ATOM 2300 O O . GLN A 1 275 ? 12.446 1.258 16.942 1.00 88.88 275 GLN A O 1
ATOM 2305 N N . ASN A 1 276 ? 11.414 2.260 15.222 1.00 88.19 276 ASN A N 1
ATOM 2306 C CA . ASN A 1 276 ? 11.820 1.277 14.227 1.00 88.19 276 ASN A CA 1
ATOM 2307 C C . ASN A 1 276 ? 13.355 1.139 14.095 1.00 88.19 276 ASN A C 1
ATOM 2309 O O . ASN A 1 276 ? 14.127 2.010 14.502 1.00 88.19 276 ASN A O 1
ATOM 2313 N N . LEU A 1 277 ? 13.816 0.039 13.491 1.00 85.38 277 LEU A N 1
ATOM 2314 C CA . LEU A 1 277 ? 15.244 -0.293 13.379 1.00 85.38 277 LEU A CA 1
ATOM 2315 C C . LEU A 1 277 ? 15.954 0.293 12.146 1.00 85.38 277 LEU A C 1
ATOM 2317 O O . LEU A 1 277 ? 17.183 0.315 12.129 1.00 85.38 277 LEU A O 1
ATOM 2321 N N . TYR A 1 278 ? 15.218 0.756 11.136 1.00 83.50 278 TYR A N 1
ATOM 2322 C CA . TYR A 1 278 ? 15.749 1.042 9.795 1.00 83.50 278 TYR A CA 1
ATOM 2323 C C . TYR A 1 278 ? 15.927 2.533 9.520 1.00 83.50 278 TYR A C 1
ATOM 2325 O O . T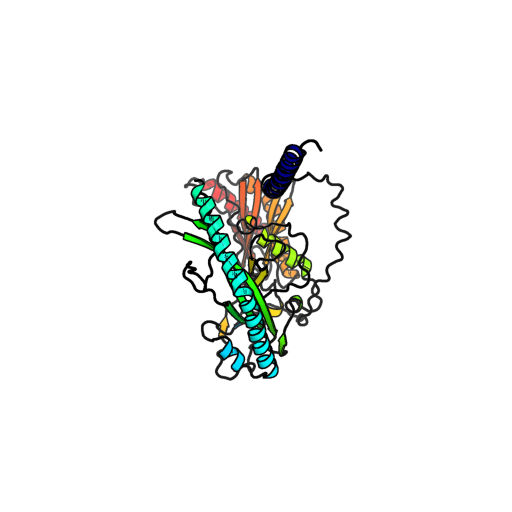YR A 1 278 ? 16.908 2.940 8.899 1.00 83.50 278 TYR A O 1
ATOM 2333 N N . PHE A 1 279 ? 15.024 3.349 10.051 1.00 84.88 279 PHE A N 1
ATOM 2334 C CA . PHE A 1 279 ? 14.946 4.779 9.813 1.00 84.88 279 PHE A CA 1
ATOM 2335 C C . PHE A 1 279 ? 15.230 5.565 11.098 1.00 84.88 279 PHE A C 1
ATOM 2337 O O . PHE A 1 279 ? 14.938 5.125 12.217 1.00 84.88 279 PHE A O 1
ATOM 2344 N N . SER A 1 280 ? 15.853 6.731 10.954 1.00 84.12 280 SER A N 1
ATOM 2345 C CA . SER A 1 280 ? 16.057 7.696 12.035 1.00 84.12 280 SER A CA 1
ATOM 2346 C C . SER A 1 280 ? 14.736 8.309 12.490 1.00 84.12 280 SER A C 1
ATOM 2348 O O . SER A 1 280 ? 14.591 8.596 13.677 1.00 84.12 280 SER A O 1
ATOM 2350 N N . GLU A 1 281 ? 13.757 8.402 11.592 1.00 86.06 281 GLU A N 1
ATOM 2351 C CA . GLU A 1 281 ? 12.401 8.887 11.844 1.00 86.06 281 GLU A CA 1
ATOM 2352 C C . GLU A 1 281 ? 11.335 7.834 11.537 1.00 86.06 281 GLU A C 1
ATOM 2354 O O . GLU A 1 281 ? 11.625 6.781 10.971 1.00 86.06 281 GLU A O 1
ATOM 2359 N N . ALA A 1 282 ? 10.096 8.093 11.955 1.00 88.56 282 ALA A N 1
ATOM 2360 C CA . ALA A 1 282 ? 8.954 7.289 11.548 1.00 88.56 282 ALA A CA 1
ATOM 2361 C C . ALA A 1 282 ? 8.748 7.392 10.030 1.00 88.56 282 ALA A C 1
ATOM 2363 O O . ALA A 1 282 ? 9.046 8.415 9.431 1.00 88.56 282 ALA A O 1
ATOM 2364 N N . THR A 1 283 ? 8.266 6.342 9.377 1.00 85.69 283 THR A N 1
ATOM 2365 C CA . THR A 1 283 ? 8.126 6.305 7.916 1.00 85.69 283 THR A CA 1
ATOM 2366 C C . THR A 1 283 ? 6.892 5.503 7.531 1.00 85.69 283 THR A C 1
ATOM 2368 O O . THR A 1 283 ? 6.717 4.366 7.966 1.00 85.69 283 THR A O 1
ATOM 2371 N N . GLU A 1 284 ? 6.040 6.090 6.694 1.00 87.69 284 GLU A N 1
ATOM 2372 C CA . GLU A 1 284 ? 4.882 5.425 6.097 1.00 87.69 284 GLU A CA 1
ATOM 2373 C C . GLU A 1 284 ? 5.154 5.197 4.604 1.00 87.69 284 GLU A C 1
ATOM 2375 O O . GLU A 1 284 ? 5.339 6.143 3.836 1.00 87.69 284 GLU A O 1
ATOM 2380 N N . ILE A 1 285 ? 5.202 3.933 4.180 1.00 85.56 285 ILE A N 1
ATOM 2381 C CA . ILE A 1 285 ? 5.423 3.558 2.781 1.00 85.56 285 ILE A CA 1
ATOM 2382 C C . ILE A 1 285 ? 4.083 3.176 2.166 1.00 85.56 285 ILE A C 1
ATOM 2384 O O . ILE A 1 285 ? 3.529 2.116 2.463 1.00 85.56 285 ILE A O 1
ATOM 2388 N N . SER A 1 286 ? 3.580 4.037 1.281 1.00 84.00 286 SER A N 1
ATOM 2389 C CA . SER A 1 286 ? 2.287 3.831 0.629 1.00 84.00 286 SER A CA 1
ATOM 2390 C C . SER A 1 286 ? 2.310 2.696 -0.398 1.00 84.00 286 SER A C 1
ATOM 2392 O O . SER A 1 286 ? 3.115 2.692 -1.336 1.00 84.00 286 SER A O 1
ATOM 2394 N N . THR A 1 287 ? 1.366 1.767 -0.243 1.00 79.88 287 THR A N 1
ATOM 2395 C CA . THR A 1 287 ? 1.060 0.632 -1.124 1.00 79.88 287 THR A CA 1
ATOM 2396 C C . THR A 1 287 ? -0.214 0.842 -1.954 1.00 79.88 287 THR A C 1
ATOM 2398 O O . THR A 1 287 ? -0.442 0.099 -2.907 1.00 79.88 287 THR A O 1
ATOM 2401 N N . ALA A 1 288 ? -1.006 1.881 -1.652 1.00 62.84 288 ALA A N 1
ATOM 2402 C CA . ALA A 1 288 ? -2.363 2.126 -2.169 1.00 62.84 288 ALA A CA 1
ATOM 2403 C C . ALA A 1 288 ? -2.511 2.156 -3.706 1.00 62.84 288 ALA A C 1
ATOM 2405 O O . ALA A 1 288 ? -3.614 2.002 -4.226 1.00 62.84 288 ALA A O 1
ATOM 2406 N N . TYR A 1 289 ? -1.416 2.342 -4.444 1.00 59.47 289 TYR A N 1
ATOM 2407 C CA . TYR A 1 289 ? -1.429 2.504 -5.900 1.00 59.47 289 TYR A CA 1
ATOM 2408 C C . TYR A 1 289 ? -1.044 1.248 -6.686 1.00 59.47 289 TYR A C 1
ATOM 2410 O O . TYR A 1 289 ? -0.999 1.318 -7.912 1.00 59.47 289 TYR A O 1
ATOM 2418 N N . TYR A 1 290 ? -0.766 0.116 -6.031 1.00 66.38 290 TYR A N 1
ATOM 2419 C CA . TYR A 1 290 ? -0.254 -1.082 -6.703 1.00 66.38 290 TYR A CA 1
ATOM 2420 C C . TYR A 1 290 ? -1.121 -2.307 -6.411 1.00 66.38 290 TYR A C 1
ATOM 2422 O O . TYR A 1 290 ? -0.992 -2.918 -5.351 1.00 66.38 290 TYR A O 1
ATOM 2430 N N . TYR A 1 291 ? -1.957 -2.728 -7.372 1.00 67.69 291 TYR A N 1
ATOM 2431 C CA . TYR A 1 291 ? -2.756 -3.957 -7.205 1.00 67.69 291 TYR A CA 1
ATOM 2432 C C . TYR A 1 291 ? -1.873 -5.201 -7.061 1.00 67.69 291 TYR A C 1
ATOM 2434 O O . TYR A 1 291 ? -2.313 -6.211 -6.527 1.00 67.69 291 TYR A O 1
ATOM 2442 N N . THR A 1 292 ? -0.631 -5.149 -7.550 1.00 67.12 292 THR A N 1
ATOM 2443 C CA . THR A 1 292 ? 0.333 -6.244 -7.408 1.00 67.12 292 THR A CA 1
ATOM 2444 C C . THR A 1 292 ? 0.911 -6.336 -6.001 1.00 67.12 292 THR A C 1
ATOM 2446 O O . THR A 1 292 ? 1.487 -7.362 -5.678 1.00 67.12 292 THR A O 1
ATOM 2449 N N . MET A 1 293 ? 0.790 -5.289 -5.173 1.00 79.75 293 MET A N 1
ATOM 2450 C CA . MET A 1 293 ? 1.364 -5.290 -3.826 1.00 79.75 293 MET A CA 1
ATOM 2451 C C . MET A 1 293 ? 0.491 -6.062 -2.842 1.00 79.75 293 MET A C 1
ATOM 2453 O O . MET A 1 293 ? 0.996 -6.915 -2.131 1.00 79.75 293 MET A O 1
ATOM 2457 N N . PHE A 1 294 ? -0.818 -5.803 -2.833 1.00 86.06 294 PHE A N 1
ATOM 2458 C CA . PHE A 1 294 ? -1.788 -6.539 -2.018 1.00 86.06 294 PHE A CA 1
ATOM 2459 C C . PHE A 1 294 ? -2.870 -7.133 -2.930 1.00 86.06 294 PHE A C 1
ATOM 2461 O O . PHE A 1 294 ? -3.955 -6.561 -3.067 1.00 86.06 294 PHE A O 1
ATOM 2468 N N . PRO A 1 295 ? -2.583 -8.260 -3.605 1.00 86.31 295 PRO A N 1
ATOM 2469 C CA . PRO A 1 295 ? -3.420 -8.760 -4.694 1.00 86.31 295 PRO A CA 1
ATOM 2470 C C . PRO A 1 295 ? -4.831 -9.156 -4.249 1.00 86.31 295 PRO A C 1
ATOM 2472 O O . PRO A 1 295 ? -5.780 -9.008 -5.022 1.00 86.31 295 PRO A O 1
ATOM 2475 N N . THR A 1 296 ? -5.007 -9.573 -2.994 1.00 89.81 296 THR A N 1
ATOM 2476 C CA . THR A 1 296 ? -6.333 -9.882 -2.430 1.00 89.81 296 THR A CA 1
ATOM 2477 C C . THR A 1 296 ? -7.254 -8.658 -2.387 1.00 89.81 296 THR A C 1
ATOM 2479 O O . THR A 1 296 ? -8.452 -8.788 -2.641 1.00 89.81 296 THR A O 1
ATOM 2482 N N . LEU A 1 297 ? -6.704 -7.456 -2.168 1.00 88.06 297 LEU A N 1
ATOM 2483 C CA . LEU A 1 297 ? -7.468 -6.204 -2.142 1.00 88.06 297 LEU A CA 1
ATOM 2484 C C . LEU A 1 297 ? -7.994 -5.801 -3.520 1.00 88.06 297 LEU A C 1
ATOM 2486 O O . LEU A 1 297 ? -8.936 -5.020 -3.600 1.00 88.06 297 LEU A O 1
ATOM 2490 N N . SER A 1 298 ? -7.406 -6.317 -4.600 1.00 86.88 298 SER A N 1
ATOM 2491 C CA . SER A 1 298 ? -7.811 -5.987 -5.972 1.00 86.88 298 SER A CA 1
ATOM 2492 C C . SER A 1 298 ? -9.040 -6.768 -6.459 1.00 86.88 298 SER A C 1
ATOM 2494 O O . SER A 1 298 ? -9.581 -6.501 -7.538 1.00 86.88 298 SER A O 1
ATOM 2496 N N . ILE A 1 299 ? -9.498 -7.741 -5.668 1.00 88.19 299 ILE A N 1
ATOM 2497 C CA . ILE A 1 299 ? -10.730 -8.480 -5.929 1.00 88.19 299 ILE A CA 1
ATOM 2498 C C . ILE A 1 299 ? -11.894 -7.641 -5.407 1.00 88.19 299 ILE A C 1
ATOM 2500 O O . ILE A 1 299 ? -12.019 -7.415 -4.204 1.00 88.19 299 ILE A O 1
ATOM 2504 N N . ALA A 1 300 ? -12.758 -7.184 -6.310 1.00 88.88 300 ALA A N 1
ATOM 2505 C CA . ALA A 1 300 ? -13.921 -6.398 -5.949 1.00 88.88 300 ALA A CA 1
ATOM 2506 C C . ALA A 1 300 ? -14.908 -7.244 -5.144 1.00 88.88 300 ALA A C 1
ATOM 2508 O O . ALA A 1 300 ? -15.312 -8.335 -5.556 1.00 88.88 300 ALA A O 1
ATOM 2509 N N . ARG A 1 301 ? -15.316 -6.718 -3.989 1.00 90.75 301 ARG A N 1
ATOM 2510 C CA . ARG A 1 301 ? -16.323 -7.331 -3.119 1.00 90.75 301 ARG A CA 1
ATOM 2511 C C . ARG A 1 301 ? -17.333 -6.252 -2.734 1.00 90.75 301 ARG A C 1
ATOM 2513 O O . ARG A 1 301 ? -16.949 -5.299 -2.065 1.00 90.75 301 ARG A O 1
ATOM 2520 N N . ASP A 1 302 ? -18.596 -6.410 -3.140 1.00 86.19 302 ASP A N 1
ATOM 2521 C CA . ASP A 1 302 ? -19.621 -5.343 -3.170 1.00 86.19 302 ASP A CA 1
ATOM 2522 C C . ASP A 1 302 ? -20.048 -4.768 -1.808 1.00 86.19 302 ASP A C 1
ATOM 2524 O O . ASP A 1 302 ? -20.751 -3.766 -1.751 1.00 86.19 302 ASP A O 1
ATOM 2528 N N . MET A 1 303 ? -19.615 -5.394 -0.712 1.00 91.62 303 MET A N 1
ATOM 2529 C CA . MET A 1 303 ? -19.937 -5.078 0.686 1.00 91.62 303 MET A CA 1
ATOM 2530 C C . MET A 1 303 ? -21.440 -5.047 0.974 1.00 91.62 303 MET A C 1
ATOM 2532 O O . MET A 1 303 ? -21.880 -4.595 2.039 1.00 91.62 303 MET A O 1
ATOM 2536 N N . LYS A 1 304 ? -22.253 -5.567 0.052 1.00 87.81 304 LYS A N 1
ATOM 2537 C CA . LYS A 1 304 ? -23.695 -5.590 0.186 1.00 87.81 304 LYS A CA 1
ATOM 2538 C C . LYS A 1 304 ? -24.049 -6.476 1.367 1.00 87.81 304 LYS A C 1
ATOM 2540 O O . LYS A 1 304 ? -23.543 -7.581 1.534 1.00 87.81 304 LYS A O 1
ATOM 2545 N N . ASN A 1 305 ? -24.971 -5.984 2.182 1.00 89.62 305 ASN A N 1
ATOM 2546 C CA . ASN A 1 305 ? -25.437 -6.621 3.410 1.00 89.62 305 ASN A CA 1
ATOM 2547 C C . ASN A 1 305 ? -24.451 -6.648 4.588 1.00 89.62 305 ASN A C 1
ATOM 2549 O O . ASN A 1 305 ? -24.873 -7.138 5.631 1.00 89.62 305 ASN A O 1
ATOM 2553 N N . ILE A 1 306 ? -23.232 -6.109 4.484 1.00 95.06 306 ILE A N 1
ATOM 2554 C CA . ILE A 1 306 ? -22.302 -6.012 5.628 1.00 95.06 306 ILE A CA 1
ATOM 2555 C C . ILE A 1 306 ? -22.796 -4.979 6.648 1.00 95.06 306 ILE A C 1
ATOM 2557 O O . ILE A 1 306 ? -22.817 -5.230 7.856 1.00 95.06 306 ILE A O 1
ATOM 2561 N N . PHE A 1 307 ? -23.241 -3.834 6.138 1.00 93.88 307 PHE A N 1
ATOM 2562 C CA . PHE A 1 307 ? -23.747 -2.712 6.921 1.00 93.88 307 PHE A CA 1
ATOM 2563 C C . PHE A 1 307 ? -25.281 -2.661 6.904 1.00 93.88 307 PHE A C 1
ATOM 2565 O O . PHE A 1 307 ? -25.938 -3.296 6.063 1.00 93.88 307 PHE A O 1
ATOM 2572 N N . SER A 1 308 ? -25.867 -1.913 7.840 1.00 86.88 308 SER A N 1
ATOM 2573 C CA . SER A 1 308 ? -27.262 -1.474 7.762 1.00 86.88 308 SER A CA 1
ATOM 2574 C C . SER A 1 308 ? -27.501 -0.635 6.494 1.00 86.88 308 SER A C 1
ATOM 2576 O O . SER A 1 308 ? -26.565 -0.126 5.879 1.00 86.88 308 SER A O 1
ATOM 2578 N N . ASN A 1 309 ? -28.763 -0.514 6.072 1.00 75.69 309 ASN A N 1
ATOM 2579 C CA . ASN A 1 309 ? -29.120 0.040 4.755 1.00 75.69 309 ASN A CA 1
ATOM 2580 C C . ASN A 1 309 ? -28.755 1.527 4.560 1.00 75.69 309 ASN A C 1
ATOM 2582 O O . ASN A 1 309 ? -28.846 2.021 3.440 1.00 75.69 309 ASN A O 1
ATOM 2586 N N . ASP A 1 310 ? -28.339 2.223 5.618 1.00 82.44 310 ASP A N 1
ATOM 2587 C CA . ASP A 1 310 ? -28.066 3.664 5.608 1.00 82.44 310 ASP A CA 1
ATOM 2588 C C . ASP A 1 310 ? -26.606 3.999 5.242 1.00 82.44 310 ASP A C 1
ATOM 2590 O O . ASP A 1 310 ? -26.256 5.164 5.025 1.00 82.44 310 ASP A O 1
ATOM 2594 N N . VAL A 1 311 ? -25.736 2.985 5.144 1.00 90.31 311 VAL A N 1
ATOM 2595 C CA . VAL A 1 311 ? -24.357 3.164 4.678 1.00 90.31 311 VAL A CA 1
ATOM 2596 C C . VAL A 1 311 ? -24.307 3.094 3.160 1.00 90.31 311 VAL A C 1
ATOM 2598 O O . VAL A 1 311 ? -24.601 2.070 2.541 1.00 90.31 311 VAL A O 1
ATOM 2601 N N . LYS A 1 312 ? -23.889 4.199 2.549 1.00 91.88 312 LYS A N 1
ATOM 2602 C CA . LYS A 1 312 ? -23.712 4.317 1.112 1.00 91.88 312 LYS A CA 1
ATOM 2603 C C . LYS A 1 312 ? -22.379 3.699 0.709 1.00 91.88 312 LYS A C 1
ATOM 2605 O O . LYS A 1 312 ? -21.317 4.202 1.069 1.00 91.88 312 LYS A O 1
ATOM 2610 N N . ILE A 1 313 ? -22.464 2.639 -0.084 1.00 92.88 313 ILE A N 1
ATOM 2611 C CA . ILE A 1 313 ? -21.319 2.024 -0.750 1.00 92.88 313 ILE A CA 1
ATOM 2612 C C . ILE A 1 313 ? -21.138 2.726 -2.094 1.00 92.88 313 ILE A C 1
ATOM 2614 O O . ILE A 1 313 ? -22.082 2.830 -2.880 1.00 92.88 313 ILE A O 1
ATOM 2618 N N . GLU A 1 314 ? -19.940 3.241 -2.336 1.00 91.94 314 GLU A N 1
ATOM 2619 C CA . GLU A 1 314 ? -19.566 3.895 -3.588 1.00 91.94 314 GLU A CA 1
ATOM 2620 C C . GLU A 1 314 ? -18.578 3.015 -4.353 1.00 91.94 314 GLU A C 1
ATOM 2622 O O . GLU A 1 314 ? -17.988 2.086 -3.798 1.00 91.94 314 GLU A O 1
ATOM 2627 N N . THR A 1 315 ? -18.416 3.294 -5.640 1.00 89.25 315 THR A N 1
ATOM 2628 C CA . THR A 1 315 ? -17.367 2.698 -6.464 1.00 89.25 315 THR A CA 1
ATOM 2629 C C . THR A 1 315 ? -16.334 3.760 -6.788 1.00 89.25 315 THR A C 1
ATOM 2631 O O . THR A 1 315 ? -16.705 4.896 -7.084 1.00 89.25 315 THR A O 1
ATOM 2634 N N . ASP A 1 316 ? -15.063 3.386 -6.745 1.00 82.56 316 ASP A N 1
ATOM 2635 C CA . ASP A 1 316 ? -13.953 4.241 -7.155 1.00 82.56 316 ASP A CA 1
ATOM 2636 C C . ASP A 1 316 ? -13.194 3.584 -8.309 1.00 82.56 316 ASP A C 1
ATOM 2638 O O . ASP A 1 316 ? -12.995 2.360 -8.316 1.00 82.56 316 ASP A O 1
ATOM 2642 N N . ASP A 1 317 ? -12.783 4.407 -9.273 1.00 69.56 317 ASP A N 1
ATOM 2643 C CA . ASP A 1 317 ? -11.994 3.996 -10.433 1.00 69.56 317 ASP A CA 1
ATOM 2644 C C . ASP A 1 317 ? -10.547 3.831 -9.982 1.00 69.56 317 ASP A C 1
ATOM 2646 O O . ASP A 1 317 ? -9.661 4.656 -10.201 1.00 69.56 317 ASP A O 1
ATOM 2650 N N . ALA A 1 318 ? -10.306 2.733 -9.293 1.00 60.91 318 ALA A N 1
ATOM 2651 C CA . ALA A 1 318 ? -8.985 2.358 -8.867 1.00 60.91 318 ALA A CA 1
ATOM 2652 C C . ALA A 1 318 ? -8.461 1.308 -9.839 1.00 60.91 318 ALA A C 1
ATOM 2654 O O . ALA A 1 318 ? -8.322 0.129 -9.516 1.00 60.91 318 ALA A O 1
ATOM 2655 N N . LEU A 1 319 ? -8.069 1.773 -11.026 1.00 53.12 319 LEU A N 1
ATOM 2656 C CA . LEU A 1 319 ? -6.991 1.107 -11.739 1.00 53.12 319 LEU A CA 1
ATOM 2657 C C . LEU A 1 319 ? -5.764 1.216 -10.833 1.00 53.12 319 LEU A C 1
ATOM 2659 O O . LEU A 1 319 ? -4.971 2.157 -10.919 1.00 53.12 319 LEU A O 1
ATOM 2663 N N . GLY A 1 320 ? -5.610 0.249 -9.926 1.00 62.50 320 GLY A N 1
ATOM 2664 C CA . GLY A 1 320 ? -4.304 -0.014 -9.351 1.00 62.50 320 GLY A CA 1
ATOM 2665 C C . GLY A 1 320 ? -3.313 -0.072 -10.515 1.00 62.50 320 GLY A C 1
ATOM 2666 O O . GLY A 1 320 ? -3.644 -0.517 -11.618 1.00 62.50 320 GLY A O 1
ATOM 2667 N N . LYS A 1 321 ? -2.106 0.429 -10.314 1.00 70.38 321 LYS A N 1
ATOM 2668 C CA . LYS A 1 321 ? -1.091 0.394 -11.356 1.00 70.38 321 LYS A CA 1
ATOM 2669 C C . LYS A 1 321 ? -0.308 -0.909 -11.220 1.00 70.38 321 LYS A C 1
ATOM 2671 O O . LYS A 1 321 ? -0.069 -1.357 -10.094 1.00 70.38 321 LYS A O 1
ATOM 2676 N N . PRO A 1 322 ? 0.120 -1.521 -12.336 1.00 68.56 322 PRO A N 1
ATOM 2677 C CA . PRO A 1 322 ? 1.187 -2.501 -12.266 1.00 68.56 322 PRO A CA 1
ATOM 2678 C C . PRO A 1 322 ? 2.380 -1.847 -11.555 1.00 68.56 322 PRO A C 1
ATOM 2680 O O . PRO A 1 322 ? 2.642 -0.655 -11.753 1.00 68.56 322 PRO A O 1
ATOM 2683 N N . MET A 1 323 ? 3.080 -2.582 -10.697 1.00 73.56 323 MET A N 1
ATOM 2684 C CA . MET A 1 323 ? 4.285 -2.047 -10.068 1.00 73.56 323 MET A CA 1
ATOM 2685 C C . MET A 1 323 ? 5.407 -1.947 -11.106 1.00 73.56 323 MET A C 1
ATOM 2687 O O . MET A 1 323 ? 5.597 -2.845 -11.918 1.00 73.56 323 MET A O 1
ATOM 2691 N N . SER A 1 324 ? 6.156 -0.849 -11.079 1.00 74.50 324 SER A N 1
ATOM 2692 C CA . SER A 1 324 ? 7.364 -0.667 -11.887 1.00 74.50 324 SER A CA 1
ATOM 2693 C C . SER A 1 324 ? 8.589 -0.806 -10.989 1.00 74.50 324 SER A C 1
ATOM 2695 O O . SER A 1 324 ? 8.651 -0.183 -9.929 1.00 74.50 324 SER A O 1
ATOM 2697 N N . GLN A 1 325 ? 9.565 -1.594 -11.423 1.00 72.75 325 GLN A N 1
ATOM 2698 C CA . GLN A 1 325 ? 10.855 -1.805 -10.776 1.00 72.75 325 GLN A CA 1
ATOM 2699 C C . GLN A 1 325 ? 11.965 -1.321 -11.703 1.00 72.75 325 GLN A C 1
ATOM 2701 O O . GLN A 1 325 ? 12.006 -1.680 -12.875 1.00 72.75 325 GLN A O 1
ATOM 2706 N N . ILE A 1 326 ? 12.884 -0.518 -11.184 1.00 74.88 326 ILE A N 1
ATOM 2707 C CA . ILE A 1 326 ? 14.047 -0.078 -11.953 1.00 74.88 326 ILE A CA 1
ATOM 2708 C C . ILE A 1 326 ? 15.097 -1.189 -11.901 1.00 74.88 326 ILE A C 1
ATOM 2710 O O . ILE A 1 326 ? 15.396 -1.727 -10.837 1.00 74.88 326 ILE A O 1
ATOM 2714 N N . THR A 1 327 ? 15.646 -1.569 -13.049 1.00 76.81 327 THR A N 1
ATOM 2715 C CA . THR A 1 327 ? 16.662 -2.622 -13.152 1.00 76.81 327 THR A CA 1
ATOM 2716 C C . THR A 1 327 ? 17.762 -2.196 -14.109 1.00 76.81 327 THR A C 1
ATOM 2718 O O . THR A 1 327 ? 17.494 -1.562 -15.128 1.00 76.81 327 THR A O 1
ATOM 2721 N N . GLN A 1 328 ? 19.002 -2.562 -13.790 1.00 82.62 328 GLN A N 1
ATOM 2722 C CA . GLN A 1 328 ? 20.136 -2.400 -14.692 1.00 82.62 328 GLN A CA 1
ATOM 2723 C C . GLN A 1 328 ? 20.352 -3.668 -15.519 1.00 82.62 328 GLN A C 1
ATOM 2725 O O . GLN A 1 328 ? 20.316 -4.775 -14.984 1.00 82.62 328 GLN A O 1
ATOM 2730 N N . ILE A 1 329 ? 20.600 -3.503 -16.815 1.00 85.19 329 ILE A N 1
ATOM 2731 C CA . ILE A 1 329 ? 20.947 -4.580 -17.746 1.00 85.19 329 ILE A CA 1
ATOM 2732 C C . ILE A 1 329 ? 22.229 -4.221 -18.505 1.00 85.19 329 ILE A C 1
ATOM 2734 O O . ILE A 1 329 ? 22.543 -3.044 -18.688 1.00 85.19 329 ILE A O 1
ATOM 2738 N N . GLN A 1 330 ? 22.967 -5.237 -18.952 1.00 88.25 330 GLN A N 1
ATOM 2739 C CA . GLN A 1 330 ? 24.168 -5.076 -19.775 1.00 88.25 330 GLN A CA 1
ATOM 2740 C C . GLN A 1 330 ? 23.875 -5.509 -21.210 1.00 88.25 330 GLN A C 1
ATOM 2742 O O . GLN A 1 330 ? 23.405 -6.624 -21.430 1.00 88.25 330 GLN A O 1
ATOM 2747 N N . ILE A 1 331 ? 24.183 -4.649 -22.179 1.00 87.75 331 ILE A N 1
ATOM 2748 C CA . ILE A 1 331 ? 24.080 -4.945 -23.613 1.00 87.75 331 ILE A CA 1
ATOM 2749 C C . ILE A 1 331 ? 25.375 -4.455 -24.265 1.00 87.75 331 ILE A C 1
ATOM 2751 O O . ILE A 1 331 ? 25.710 -3.287 -24.130 1.00 87.75 331 ILE A O 1
ATOM 2755 N N . ASN A 1 332 ? 26.131 -5.335 -24.930 1.00 82.31 332 ASN A N 1
ATOM 2756 C CA . ASN A 1 332 ? 27.366 -4.990 -25.659 1.00 82.31 332 ASN A CA 1
ATOM 2757 C C . ASN A 1 332 ? 28.356 -4.080 -24.886 1.00 82.31 332 ASN A C 1
ATOM 2759 O O . ASN A 1 332 ? 28.958 -3.176 -25.461 1.00 82.31 332 ASN A O 1
ATOM 2763 N N . ASN A 1 333 ? 28.552 -4.347 -23.586 1.00 82.69 333 ASN A N 1
ATOM 2764 C CA . ASN A 1 333 ? 29.381 -3.582 -22.629 1.00 82.69 333 ASN A CA 1
ATOM 2765 C C . ASN A 1 333 ? 28.835 -2.203 -22.212 1.00 82.69 333 ASN A C 1
ATOM 2767 O O . ASN A 1 333 ? 29.493 -1.489 -21.454 1.00 82.69 333 ASN A O 1
ATOM 2771 N N . ASN A 1 334 ? 27.637 -1.842 -22.665 1.00 81.81 334 ASN A N 1
ATOM 2772 C CA . ASN A 1 334 ? 26.907 -0.668 -22.218 1.00 81.81 334 ASN A CA 1
ATOM 2773 C C . ASN A 1 334 ? 25.936 -1.045 -21.091 1.00 81.81 334 ASN A C 1
ATOM 2775 O O . ASN A 1 334 ? 25.220 -2.048 -21.163 1.00 81.81 334 ASN A O 1
ATOM 2779 N N . THR A 1 335 ? 25.888 -0.203 -20.057 1.00 83.69 335 THR A N 1
ATOM 2780 C CA . THR A 1 335 ? 24.916 -0.328 -18.967 1.00 83.69 335 THR A CA 1
ATOM 2781 C C . THR A 1 335 ? 23.660 0.463 -19.300 1.00 83.69 335 THR A C 1
ATOM 2783 O O . THR A 1 335 ? 23.722 1.675 -19.531 1.00 83.69 335 THR A O 1
ATOM 2786 N N . TYR A 1 336 ? 22.522 -0.221 -19.271 1.00 83.69 336 TYR A N 1
ATOM 2787 C CA . TYR A 1 336 ? 21.207 0.380 -19.438 1.00 83.69 336 TYR A CA 1
ATOM 2788 C C . TYR A 1 336 ? 20.390 0.252 -18.164 1.00 83.69 336 TYR A C 1
ATOM 2790 O O . TYR A 1 336 ? 20.475 -0.750 -17.460 1.00 83.69 336 TYR A O 1
ATOM 2798 N N . VAL A 1 337 ? 19.555 1.248 -17.901 1.00 82.88 337 VAL A N 1
ATOM 2799 C CA . VAL A 1 337 ? 18.539 1.224 -16.855 1.00 82.88 337 VAL A CA 1
ATOM 2800 C C . VAL A 1 337 ? 17.171 1.115 -17.525 1.00 82.88 337 VAL A C 1
ATOM 2802 O O . VAL A 1 337 ? 16.841 1.915 -18.401 1.00 82.88 337 VAL A O 1
ATOM 2805 N N . ILE A 1 338 ? 16.377 0.123 -17.128 1.00 84.06 338 ILE A N 1
ATOM 2806 C CA . ILE A 1 338 ? 15.038 -0.139 -17.669 1.00 84.06 338 ILE A CA 1
ATOM 2807 C C . ILE A 1 338 ? 13.993 -0.234 -16.555 1.00 84.06 338 ILE A C 1
ATOM 2809 O O . ILE A 1 338 ? 14.298 -0.640 -15.432 1.00 84.06 338 ILE A O 1
ATOM 2813 N N . GLY A 1 339 ? 12.748 0.126 -16.874 1.00 78.62 339 GLY A N 1
ATOM 2814 C CA . GLY A 1 339 ? 11.605 -0.062 -15.981 1.00 78.62 339 GLY A CA 1
ATOM 2815 C C . GLY A 1 339 ? 10.954 -1.418 -16.222 1.00 78.62 339 GLY A C 1
ATOM 2816 O O . GLY A 1 339 ? 10.166 -1.557 -17.156 1.00 78.62 339 GLY A O 1
ATOM 2817 N N . LYS A 1 340 ? 11.275 -2.407 -15.388 1.00 81.62 340 LYS A N 1
ATOM 2818 C CA . LYS A 1 340 ? 10.633 -3.722 -15.359 1.00 81.62 340 LYS A CA 1
ATOM 2819 C C . LYS A 1 340 ? 9.222 -3.596 -14.790 1.00 81.62 340 LYS A C 1
ATOM 2821 O O . LYS A 1 340 ? 9.025 -3.051 -13.709 1.00 81.62 340 LYS A O 1
ATOM 2826 N N . ILE A 1 341 ? 8.237 -4.125 -15.498 1.00 85.06 341 ILE A N 1
ATOM 2827 C CA . ILE A 1 341 ? 6.830 -4.061 -15.108 1.00 85.06 341 ILE A CA 1
ATOM 2828 C C . ILE A 1 341 ? 6.427 -5.353 -14.409 1.00 85.06 341 ILE A C 1
ATOM 2830 O O . ILE A 1 341 ? 6.752 -6.439 -14.881 1.00 85.06 341 ILE A O 1
ATOM 2834 N N . LYS A 1 342 ? 5.696 -5.231 -13.304 1.00 81.44 342 LYS A N 1
ATOM 2835 C CA . LYS A 1 342 ? 5.031 -6.324 -12.598 1.00 81.44 342 LYS A CA 1
ATOM 2836 C C . LYS A 1 342 ? 3.554 -6.334 -12.922 1.00 81.44 342 LYS A C 1
ATOM 2838 O O . LYS A 1 342 ? 2.881 -5.332 -12.701 1.00 81.44 342 LYS A O 1
ATOM 2843 N N . HIS A 1 343 ? 3.057 -7.458 -13.420 1.00 85.00 343 HIS A N 1
ATOM 2844 C CA . HIS A 1 343 ? 1.687 -7.595 -13.904 1.00 85.00 343 HIS A CA 1
ATOM 2845 C C . HIS A 1 343 ? 0.984 -8.773 -13.222 1.00 85.00 343 HIS A C 1
ATOM 2847 O O . HIS A 1 343 ? 1.619 -9.743 -12.818 1.00 85.00 343 HIS A O 1
ATOM 2853 N N . TRP A 1 344 ? -0.346 -8.722 -13.103 1.00 81.69 344 TRP A N 1
ATOM 2854 C CA . TRP A 1 344 ? -1.110 -9.803 -12.461 1.00 81.69 344 TRP A CA 1
ATOM 2855 C C . TRP A 1 344 ? -1.011 -11.148 -13.203 1.00 81.69 344 TRP A C 1
ATOM 2857 O O . TRP A 1 344 ? -1.180 -12.201 -12.580 1.00 81.69 344 TRP A O 1
ATOM 2867 N N . ASP A 1 345 ? -0.727 -11.120 -14.510 1.00 84.94 345 ASP A N 1
ATOM 2868 C CA . ASP A 1 345 ? -0.447 -12.297 -15.342 1.00 84.94 345 ASP A CA 1
ATOM 2869 C C . ASP A 1 345 ? 1.003 -12.328 -15.752 1.00 84.94 345 ASP A C 1
ATOM 2871 O O . ASP A 1 345 ? 1.487 -11.451 -16.467 1.00 84.94 345 ASP A O 1
ATOM 2875 N N . LYS A 1 346 ? 1.649 -13.413 -15.329 1.00 85.56 346 LYS A N 1
ATOM 2876 C CA . LYS A 1 346 ? 3.055 -13.705 -15.574 1.00 85.56 346 LYS A CA 1
ATOM 2877 C C . LYS A 1 346 ? 3.371 -13.832 -17.063 1.00 85.56 346 LYS A C 1
ATOM 2879 O O . LYS A 1 346 ? 4.471 -13.485 -17.474 1.00 85.56 346 LYS A O 1
ATOM 2884 N N . ASN A 1 347 ? 2.439 -14.296 -17.893 1.00 89.75 347 ASN A N 1
ATOM 2885 C CA . ASN A 1 347 ? 2.644 -14.380 -19.338 1.00 89.75 347 ASN A CA 1
ATOM 2886 C C . ASN A 1 347 ? 2.719 -12.986 -19.962 1.00 89.75 347 ASN A C 1
ATOM 2888 O O . ASN A 1 347 ? 3.612 -12.727 -20.767 1.00 89.75 347 ASN A O 1
ATOM 2892 N N . ILE A 1 348 ? 1.810 -12.090 -19.575 1.00 89.44 348 ILE A N 1
ATOM 2893 C CA . ILE A 1 348 ? 1.816 -10.695 -20.024 1.00 89.44 348 ILE A CA 1
ATOM 2894 C C . ILE A 1 348 ? 3.017 -9.945 -19.433 1.00 89.44 348 ILE A C 1
ATOM 2896 O O . ILE A 1 348 ? 3.721 -9.270 -20.178 1.00 89.44 348 ILE A O 1
ATOM 2900 N N . GLU A 1 349 ? 3.333 -10.144 -18.146 1.00 90.19 349 GLU A N 1
ATOM 2901 C CA . GLU A 1 349 ? 4.550 -9.623 -17.499 1.00 90.19 349 GLU A CA 1
ATOM 2902 C C . GLU A 1 349 ? 5.803 -9.990 -18.301 1.00 90.19 349 GLU A C 1
ATOM 2904 O O . GLU A 1 349 ? 6.606 -9.124 -18.652 1.00 90.19 349 GLU A O 1
ATOM 2909 N N . ASN A 1 350 ? 5.959 -11.275 -18.628 1.00 92.38 350 ASN A N 1
ATOM 2910 C CA . ASN A 1 350 ? 7.102 -11.765 -19.387 1.00 92.38 350 ASN A CA 1
ATOM 2911 C C . ASN A 1 350 ? 7.151 -11.147 -20.787 1.00 92.38 350 ASN A C 1
ATOM 2913 O O . ASN A 1 350 ? 8.227 -10.762 -21.237 1.00 92.38 350 ASN A O 1
ATOM 2917 N N . LYS A 1 351 ? 6.010 -11.019 -21.474 1.00 93.38 351 LYS A N 1
ATOM 2918 C CA . LYS A 1 351 ? 5.947 -10.370 -22.793 1.00 93.38 351 LYS A CA 1
ATOM 2919 C C . LYS A 1 351 ? 6.368 -8.906 -22.723 1.00 93.38 351 LYS A C 1
ATOM 2921 O O . LYS A 1 351 ? 7.285 -8.533 -23.446 1.00 93.38 351 LYS A O 1
ATOM 2926 N N . ILE A 1 352 ? 5.773 -8.116 -21.826 1.00 92.06 352 ILE A N 1
ATOM 2927 C CA . ILE A 1 352 ? 6.102 -6.695 -21.628 1.00 92.06 352 ILE A CA 1
ATOM 2928 C C . ILE A 1 352 ? 7.602 -6.528 -21.371 1.00 92.06 352 ILE A C 1
ATOM 2930 O O . ILE A 1 352 ? 8.278 -5.774 -22.068 1.00 92.06 352 ILE A O 1
ATOM 2934 N N . ASN A 1 353 ? 8.140 -7.263 -20.396 1.00 92.50 353 ASN A N 1
ATOM 2935 C CA . ASN A 1 353 ? 9.540 -7.124 -20.006 1.00 92.50 353 ASN A CA 1
ATOM 2936 C C . ASN A 1 353 ? 10.502 -7.572 -21.116 1.00 92.50 353 ASN A C 1
ATOM 2938 O O . ASN A 1 353 ? 11.505 -6.903 -21.360 1.00 92.50 353 ASN A O 1
ATOM 2942 N N . ASN A 1 354 ? 10.177 -8.642 -21.846 1.00 94.25 354 ASN A N 1
ATOM 2943 C CA . ASN A 1 354 ? 10.967 -9.072 -22.999 1.00 94.25 354 ASN A CA 1
ATOM 2944 C C . ASN A 1 354 ? 10.926 -8.048 -24.140 1.00 94.25 354 ASN A C 1
ATOM 2946 O O . ASN A 1 354 ? 11.948 -7.819 -24.782 1.00 94.25 354 ASN A O 1
ATOM 2950 N N . SER A 1 355 ? 9.776 -7.418 -24.392 1.00 94.25 355 SER A N 1
ATOM 2951 C CA . SER A 1 355 ? 9.649 -6.341 -25.380 1.00 94.25 355 SER A CA 1
ATOM 2952 C C . SER A 1 355 ? 10.539 -5.147 -25.025 1.00 94.25 355 SER A C 1
ATOM 2954 O O . SER A 1 355 ? 11.242 -4.634 -25.894 1.00 94.25 355 SER A O 1
ATOM 2956 N N . ILE A 1 356 ? 10.579 -4.743 -23.751 1.00 92.38 356 ILE A N 1
ATOM 2957 C CA . ILE A 1 356 ? 11.445 -3.653 -23.269 1.00 92.38 356 ILE A CA 1
ATOM 2958 C C . ILE A 1 356 ? 12.927 -3.992 -23.483 1.00 92.38 356 ILE A C 1
ATOM 2960 O O . ILE A 1 356 ? 13.671 -3.164 -24.009 1.00 92.38 356 ILE A O 1
ATOM 2964 N N . ILE A 1 357 ? 13.349 -5.214 -23.137 1.00 93.56 357 ILE A N 1
ATOM 2965 C CA . ILE A 1 357 ? 14.736 -5.670 -23.332 1.00 93.56 357 ILE A CA 1
ATOM 2966 C C . ILE A 1 357 ? 15.098 -5.687 -24.822 1.00 93.56 357 ILE A C 1
ATOM 2968 O O . ILE A 1 357 ? 16.095 -5.083 -25.210 1.00 93.56 357 ILE A O 1
ATOM 2972 N N . LYS A 1 358 ? 14.258 -6.283 -25.679 1.00 94.25 358 LYS A N 1
ATOM 2973 C CA . LYS A 1 358 ? 14.471 -6.294 -27.139 1.00 94.25 358 LYS A CA 1
ATOM 2974 C C . LYS A 1 358 ? 14.543 -4.890 -27.731 1.00 94.25 358 LYS A C 1
ATOM 2976 O O . LYS A 1 358 ? 15.310 -4.641 -28.659 1.00 94.25 358 LYS A O 1
ATOM 2981 N N . CYS A 1 359 ? 13.742 -3.962 -27.209 1.00 93.69 359 CYS A N 1
ATOM 2982 C CA . CYS A 1 359 ? 13.827 -2.565 -27.605 1.00 93.69 359 CYS A CA 1
ATOM 2983 C C . CYS A 1 359 ? 15.191 -1.978 -27.241 1.00 93.69 359 CYS A C 1
ATOM 2985 O O . CYS A 1 359 ? 15.814 -1.357 -28.095 1.00 93.69 359 CYS A O 1
ATOM 2987 N N . ALA A 1 360 ? 15.675 -2.190 -26.014 1.00 92.25 360 ALA A N 1
ATOM 2988 C CA . ALA A 1 360 ? 17.001 -1.733 -25.599 1.00 92.25 360 ALA A CA 1
ATOM 2989 C C . ALA A 1 360 ? 18.116 -2.315 -26.491 1.00 92.25 360 ALA A C 1
ATOM 2991 O O . ALA A 1 360 ? 18.992 -1.570 -26.927 1.00 92.25 360 ALA A O 1
ATOM 2992 N N . GLU A 1 361 ? 18.033 -3.602 -26.843 1.00 93.75 361 GLU A N 1
ATOM 2993 C CA . GLU A 1 361 ? 18.974 -4.268 -27.756 1.00 93.75 361 GLU A CA 1
ATOM 2994 C C . GLU A 1 361 ? 18.974 -3.646 -29.160 1.00 93.75 361 GLU A C 1
ATOM 2996 O O . GLU A 1 361 ? 20.036 -3.380 -29.724 1.00 93.75 361 GLU A O 1
ATOM 3001 N N . GLU A 1 362 ? 17.801 -3.377 -29.744 1.00 94.38 362 GLU A N 1
ATOM 3002 C CA . GLU A 1 362 ? 17.735 -2.717 -31.052 1.00 94.38 362 GLU A CA 1
ATOM 3003 C C . GLU A 1 362 ? 18.161 -1.241 -30.975 1.00 94.38 362 GLU A C 1
ATOM 3005 O O . GLU A 1 362 ? 18.794 -0.753 -31.909 1.00 94.38 362 GLU A O 1
ATOM 3010 N N . LEU A 1 363 ? 17.890 -0.522 -29.883 1.00 91.75 363 LEU A N 1
ATOM 3011 C CA . LEU A 1 363 ? 18.382 0.850 -29.702 1.00 91.75 363 LEU A CA 1
ATOM 3012 C C . LEU A 1 363 ? 19.920 0.901 -29.647 1.00 91.75 363 LEU A C 1
ATOM 3014 O O . LEU A 1 363 ? 20.516 1.744 -30.325 1.00 91.75 363 LEU A O 1
ATOM 3018 N N . ASP A 1 364 ? 20.552 -0.011 -28.898 1.00 90.31 364 ASP A N 1
ATOM 3019 C CA . ASP A 1 364 ? 22.014 -0.159 -28.812 1.00 90.31 364 ASP A CA 1
ATOM 3020 C C . ASP A 1 364 ? 22.618 -0.516 -30.177 1.00 90.31 364 ASP A C 1
ATOM 3022 O O . ASP A 1 364 ? 23.466 0.203 -30.702 1.00 90.31 364 ASP A O 1
ATOM 3026 N N . LYS A 1 365 ? 22.092 -1.557 -30.828 1.00 91.94 365 LYS A N 1
ATOM 3027 C CA . LYS A 1 365 ? 22.568 -2.037 -32.134 1.00 91.94 365 LYS A CA 1
ATOM 3028 C C . LYS A 1 365 ? 22.521 -0.979 -33.237 1.00 91.94 365 LYS A C 1
ATOM 3030 O O . LYS A 1 365 ? 23.342 -1.010 -34.152 1.00 91.94 365 LYS A O 1
ATOM 3035 N N . ASN A 1 366 ? 21.545 -0.070 -33.194 1.00 90.12 366 ASN A N 1
ATOM 3036 C CA . ASN A 1 366 ? 21.427 1.022 -34.167 1.00 90.12 366 ASN A CA 1
ATOM 3037 C C . ASN A 1 366 ? 22.177 2.299 -33.721 1.00 90.12 366 ASN A C 1
ATOM 3039 O O . ASN A 1 366 ? 22.148 3.302 -34.442 1.00 90.12 366 ASN A O 1
ATOM 3043 N N . GLY A 1 367 ? 22.861 2.270 -32.569 1.00 87.56 367 GLY A N 1
ATOM 3044 C CA . GLY A 1 367 ? 23.647 3.381 -32.032 1.00 87.56 367 GLY A CA 1
ATOM 3045 C C . GLY A 1 367 ? 22.800 4.619 -31.747 1.00 87.56 367 GLY A C 1
ATOM 3046 O O . GLY A 1 367 ? 23.253 5.740 -31.973 1.00 87.56 367 GLY A O 1
ATOM 3047 N N . ILE A 1 368 ? 21.538 4.439 -31.332 1.00 86.56 368 ILE A N 1
ATOM 3048 C CA . ILE A 1 368 ? 20.589 5.555 -31.176 1.00 86.56 368 ILE A CA 1
ATOM 3049 C C . ILE A 1 368 ? 21.091 6.556 -30.139 1.00 86.56 368 ILE A C 1
ATOM 3051 O O . ILE A 1 368 ? 21.072 7.761 -30.379 1.00 86.56 368 ILE A O 1
ATOM 3055 N N . PHE A 1 369 ? 21.580 6.061 -29.010 1.00 80.62 369 PHE A N 1
ATOM 3056 C CA . PHE A 1 369 ? 22.048 6.899 -27.914 1.00 80.62 369 PHE A CA 1
ATOM 3057 C C . PHE A 1 369 ? 23.321 7.692 -28.267 1.00 80.62 369 PHE A C 1
ATOM 3059 O O . PHE A 1 369 ? 23.420 8.875 -27.939 1.00 80.62 369 PHE A O 1
ATOM 3066 N N . ASP A 1 370 ? 24.221 7.132 -29.083 1.00 78.62 370 ASP A N 1
ATOM 3067 C CA . ASP A 1 370 ? 25.384 7.865 -29.609 1.00 78.62 370 ASP A CA 1
ATOM 3068 C C . ASP A 1 370 ? 24.993 9.045 -30.515 1.00 78.62 370 ASP A C 1
ATOM 3070 O O . ASP A 1 370 ? 25.721 10.039 -30.604 1.00 78.62 370 ASP A O 1
ATOM 3074 N N . LYS A 1 371 ? 23.839 8.947 -31.190 1.00 77.88 371 LYS A N 1
ATOM 3075 C CA . LYS A 1 371 ? 23.297 9.995 -32.072 1.00 77.88 371 LYS A CA 1
ATOM 3076 C C . LYS A 1 371 ? 22.547 11.083 -31.307 1.00 77.88 371 LYS A C 1
ATOM 3078 O O . LYS A 1 371 ? 22.389 12.190 -31.825 1.00 77.88 371 LYS A O 1
ATOM 3083 N N . ILE A 1 372 ? 22.083 10.792 -30.092 1.00 74.06 372 ILE A N 1
ATOM 3084 C CA . ILE A 1 372 ? 21.437 11.774 -29.223 1.00 74.06 372 ILE A CA 1
ATOM 3085 C C . ILE A 1 372 ? 22.496 12.776 -28.746 1.00 74.06 372 ILE A C 1
ATOM 3087 O O . ILE A 1 372 ? 23.545 12.411 -28.217 1.00 74.06 372 ILE A O 1
ATOM 3091 N N . ASN A 1 373 ? 22.229 14.073 -28.926 1.00 60.25 373 ASN A N 1
ATOM 3092 C CA . ASN A 1 373 ? 23.159 15.131 -28.534 1.00 60.25 373 ASN A CA 1
ATOM 3093 C C . ASN A 1 373 ? 23.485 15.046 -27.029 1.00 60.25 373 ASN A C 1
ATOM 3095 O O . ASN A 1 373 ? 22.588 15.081 -26.189 1.00 60.25 373 ASN A O 1
ATOM 3099 N N . LYS A 1 374 ? 24.780 15.015 -26.682 1.00 57.34 374 LYS A N 1
ATOM 3100 C CA . LYS A 1 374 ? 25.305 14.933 -25.302 1.00 57.34 374 LYS A CA 1
ATOM 3101 C C . LYS A 1 374 ? 24.961 16.144 -24.417 1.00 57.34 374 LYS A C 1
ATOM 3103 O O . LYS A 1 374 ? 25.340 16.152 -23.243 1.00 57.34 374 LYS A O 1
ATOM 3108 N N . ASN A 1 375 ? 24.313 17.170 -24.970 1.00 49.28 375 ASN A N 1
ATOM 3109 C CA . ASN A 1 375 ? 23.847 18.359 -24.252 1.00 49.28 375 ASN A CA 1
ATOM 3110 C C . ASN A 1 375 ? 22.352 18.312 -23.886 1.00 49.28 375 ASN A C 1
ATOM 3112 O O . ASN A 1 375 ? 21.935 19.094 -23.038 1.00 49.28 375 ASN A O 1
ATOM 3116 N N . ASN A 1 376 ? 21.572 17.380 -24.450 1.00 49.28 376 ASN A N 1
ATOM 3117 C CA . ASN A 1 376 ? 20.186 17.124 -24.043 1.00 49.28 376 ASN A CA 1
ATOM 3118 C C . ASN A 1 376 ? 20.209 16.150 -22.862 1.00 49.28 376 ASN A C 1
ATOM 3120 O O . ASN A 1 376 ? 20.084 14.938 -23.025 1.00 49.28 376 ASN A O 1
ATOM 3124 N N . ILE A 1 377 ? 20.510 16.702 -21.690 1.00 49.44 377 ILE A N 1
ATOM 3125 C CA . ILE A 1 377 ? 20.746 15.966 -20.450 1.00 49.44 377 ILE A CA 1
ATOM 3126 C C . ILE A 1 377 ? 19.414 15.855 -19.714 1.00 49.44 377 ILE A C 1
ATOM 3128 O O . ILE A 1 377 ? 18.841 16.875 -19.349 1.00 49.44 377 ILE A O 1
ATOM 3132 N N . PHE A 1 378 ? 18.948 14.633 -19.463 1.00 47.19 378 PHE A N 1
ATOM 3133 C CA . PHE A 1 378 ? 17.904 14.410 -18.467 1.00 47.19 378 PHE A CA 1
ATOM 3134 C C . PHE A 1 378 ? 18.558 14.194 -17.109 1.00 47.19 378 PHE A C 1
ATOM 3136 O O . PHE A 1 378 ? 19.511 13.427 -16.981 1.00 47.19 378 PHE A O 1
ATOM 3143 N N . THR A 1 379 ? 18.036 14.850 -16.080 1.00 42.69 379 THR A N 1
ATOM 3144 C CA . THR A 1 379 ? 18.227 14.377 -14.714 1.00 42.69 379 THR A CA 1
ATOM 3145 C C . THR A 1 379 ? 17.294 13.187 -14.478 1.00 42.69 379 THR A C 1
ATOM 3147 O O . THR A 1 379 ? 16.090 13.257 -14.742 1.00 42.69 379 THR A O 1
ATOM 3150 N N . VAL A 1 380 ? 17.861 12.096 -13.948 1.00 42.69 380 VAL A N 1
ATOM 3151 C CA . VAL A 1 380 ? 17.209 10.817 -13.573 1.00 42.69 380 VAL A CA 1
ATOM 3152 C C . VAL A 1 380 ? 15.937 11.015 -12.745 1.00 42.69 380 VAL A C 1
ATOM 3154 O O . VAL A 1 380 ? 15.063 10.154 -12.684 1.00 42.69 380 VAL A O 1
ATOM 3157 N N . THR A 1 381 ? 15.813 12.169 -12.091 1.00 42.03 381 THR A N 1
ATOM 3158 C CA . THR A 1 381 ? 14.755 12.500 -11.136 1.00 42.03 381 THR A CA 1
ATOM 3159 C C . THR A 1 381 ? 13.347 12.548 -11.740 1.00 42.03 381 THR A C 1
ATOM 3161 O O . THR A 1 381 ? 12.382 12.735 -11.004 1.00 42.03 381 THR A O 1
ATOM 3164 N N . SER A 1 382 ? 13.188 12.340 -13.055 1.00 48.31 382 SER A N 1
ATOM 3165 C CA . SER A 1 382 ? 11.884 12.251 -13.722 1.00 48.31 382 SER A CA 1
ATOM 3166 C C . SER A 1 382 ? 11.663 10.942 -14.495 1.00 48.31 382 SER A C 1
ATOM 3168 O O . SER A 1 382 ? 11.160 10.962 -15.618 1.00 48.31 382 SER A O 1
ATOM 3170 N N . TRP A 1 383 ? 11.976 9.787 -13.896 1.00 57.25 383 TRP A N 1
ATOM 3171 C CA . TRP A 1 383 ? 11.405 8.506 -14.343 1.00 57.25 383 TRP A CA 1
ATOM 3172 C C . TRP A 1 383 ? 9.874 8.619 -14.412 1.00 57.25 383 TRP A C 1
ATOM 3174 O O . TRP A 1 383 ? 9.208 8.774 -13.388 1.00 57.25 383 TRP A O 1
ATOM 3184 N N . GLN A 1 384 ? 9.301 8.560 -15.616 1.00 59.00 384 GLN A N 1
ATOM 3185 C CA . GLN A 1 384 ? 7.849 8.625 -15.809 1.00 59.00 384 GLN A CA 1
ATOM 3186 C C . GLN A 1 384 ? 7.320 7.250 -16.187 1.00 59.00 384 GLN A C 1
ATOM 3188 O O . GLN A 1 384 ? 7.085 6.955 -17.356 1.00 59.00 384 GLN A O 1
ATOM 3193 N N . TYR A 1 385 ? 7.119 6.412 -15.171 1.00 70.56 385 TYR A N 1
ATOM 3194 C CA . TYR A 1 385 ? 6.203 5.294 -15.314 1.00 70.56 385 TYR A CA 1
ATOM 3195 C C . TYR A 1 385 ? 4.769 5.825 -15.281 1.00 70.56 385 TYR A C 1
ATOM 3197 O O . TYR A 1 385 ? 4.369 6.482 -14.314 1.00 70.56 385 TYR A O 1
ATOM 3205 N N . ASN A 1 386 ? 3.993 5.544 -16.324 1.00 74.50 386 ASN A N 1
ATOM 3206 C CA . ASN A 1 386 ? 2.566 5.842 -16.327 1.00 74.50 386 ASN A CA 1
ATOM 3207 C C . ASN A 1 386 ? 1.757 4.651 -16.838 1.00 74.50 386 ASN A C 1
ATOM 3209 O O . ASN A 1 386 ? 2.188 3.937 -17.739 1.00 74.50 386 ASN A O 1
ATOM 3213 N N . TYR A 1 387 ? 0.578 4.474 -16.255 1.00 74.88 387 TYR A N 1
ATOM 3214 C CA . TYR A 1 387 ? -0.390 3.450 -16.608 1.00 74.88 387 TYR A CA 1
ATOM 3215 C C . TYR A 1 387 ? -1.783 4.068 -16.559 1.00 74.88 387 TYR A C 1
ATOM 3217 O O . TYR A 1 387 ? -2.139 4.673 -15.541 1.00 74.88 387 TYR A O 1
ATOM 3225 N N . ASP A 1 388 ? -2.532 3.918 -17.647 1.00 73.06 388 ASP A N 1
ATOM 3226 C CA . ASP A 1 388 ? -3.894 4.444 -17.808 1.00 73.06 388 ASP A CA 1
ATOM 3227 C C . ASP A 1 388 ? -4.970 3.345 -17.890 1.00 73.06 388 ASP A C 1
ATOM 3229 O O . ASP A 1 388 ? -6.142 3.660 -18.066 1.00 73.06 388 ASP A O 1
ATOM 3233 N N . GLY A 1 389 ? -4.593 2.070 -17.728 1.00 74.25 389 GLY A N 1
ATOM 3234 C CA . GLY A 1 389 ? -5.494 0.917 -17.871 1.00 74.25 389 GLY A CA 1
ATOM 3235 C C . GLY A 1 389 ? -5.233 0.095 -19.131 1.00 74.25 389 GLY A C 1
ATOM 3236 O O . GLY A 1 389 ? -5.312 -1.135 -19.104 1.00 74.25 389 GLY A O 1
ATOM 3237 N N . GLU A 1 390 ? -4.853 0.760 -20.218 1.00 81.69 390 GLU A N 1
ATOM 3238 C CA . GLU A 1 390 ? -4.632 0.129 -21.522 1.00 81.69 390 GLU A CA 1
ATOM 3239 C C . GLU A 1 390 ? -3.174 0.202 -21.953 1.00 81.69 390 GLU A C 1
ATOM 3241 O O . GLU A 1 390 ? -2.676 -0.715 -22.608 1.00 81.69 390 GLU A O 1
ATOM 3246 N N . LYS A 1 391 ? -2.476 1.271 -21.570 1.00 87.19 391 LYS A N 1
ATOM 3247 C CA . LYS A 1 391 ? -1.114 1.558 -21.996 1.00 87.19 391 LYS A CA 1
ATOM 3248 C C . LYS A 1 391 ? -0.169 1.683 -20.819 1.00 87.19 391 LYS A C 1
ATOM 3250 O O . LYS A 1 391 ? -0.514 2.176 -19.745 1.00 87.19 391 LYS A O 1
ATOM 3255 N N . ILE A 1 392 ? 1.065 1.259 -21.058 1.00 86.75 392 ILE A N 1
ATOM 3256 C CA . ILE A 1 392 ? 2.198 1.432 -20.160 1.00 86.75 392 ILE A CA 1
ATOM 3257 C C . ILE A 1 392 ? 3.207 2.349 -20.834 1.00 86.75 392 ILE A C 1
ATOM 3259 O O . ILE A 1 392 ? 3.684 2.065 -21.930 1.00 86.75 392 ILE A O 1
ATOM 3263 N N . ARG A 1 393 ? 3.572 3.426 -20.147 1.00 86.62 393 ARG A N 1
ATOM 3264 C CA . ARG A 1 393 ? 4.694 4.293 -20.501 1.00 86.62 393 ARG A CA 1
ATOM 3265 C C . ARG A 1 393 ? 5.877 3.960 -19.596 1.00 86.62 393 ARG A C 1
ATOM 3267 O O . ARG A 1 393 ? 5.728 3.975 -18.375 1.00 86.62 393 ARG A O 1
ATOM 3274 N N . THR A 1 394 ? 7.026 3.646 -20.185 1.00 86.25 394 THR A N 1
ATOM 3275 C CA . THR A 1 394 ? 8.289 3.334 -19.486 1.00 86.25 394 THR A CA 1
ATOM 3276 C C . THR A 1 394 ? 9.484 3.887 -20.271 1.00 86.25 394 THR A C 1
ATOM 3278 O O . THR A 1 394 ? 9.300 4.529 -21.304 1.00 86.25 394 THR A O 1
ATOM 3281 N N . MET A 1 395 ? 10.712 3.685 -19.789 1.00 85.06 395 MET A N 1
ATOM 3282 C CA . MET A 1 395 ? 11.930 4.225 -20.402 1.00 85.06 395 MET A CA 1
ATOM 3283 C C . MET A 1 395 ? 13.059 3.192 -20.478 1.00 85.06 395 MET A C 1
ATOM 3285 O O . MET A 1 395 ? 13.174 2.309 -19.624 1.00 85.06 395 MET A O 1
ATOM 3289 N N . VAL A 1 396 ? 13.915 3.355 -21.490 1.00 85.38 396 VAL A N 1
ATOM 3290 C CA . VAL A 1 396 ? 15.263 2.774 -21.562 1.00 85.38 396 VAL A CA 1
ATOM 3291 C C . VAL A 1 396 ? 16.256 3.919 -21.459 1.00 85.38 396 VAL A C 1
ATOM 3293 O O . VAL A 1 396 ? 16.205 4.856 -22.260 1.00 85.38 396 VAL A O 1
ATOM 3296 N N . ILE A 1 397 ? 17.152 3.839 -20.482 1.00 80.75 397 ILE A N 1
ATOM 3297 C CA . ILE A 1 397 ? 18.130 4.882 -20.183 1.00 80.75 397 ILE A CA 1
ATOM 3298 C C . ILE A 1 397 ? 19.535 4.321 -20.343 1.00 80.75 397 ILE A C 1
ATOM 3300 O O . ILE A 1 397 ? 19.830 3.258 -19.805 1.00 80.75 397 ILE A O 1
ATOM 3304 N N . GLN A 1 398 ? 20.412 5.039 -21.037 1.00 79.44 398 GLN A N 1
ATOM 3305 C CA . GLN A 1 398 ? 21.846 4.752 -21.042 1.00 79.44 398 GLN A CA 1
ATOM 3306 C C . GLN A 1 398 ? 22.579 5.738 -20.131 1.00 79.44 398 GLN A C 1
ATOM 3308 O O . GLN A 1 398 ? 22.395 6.954 -20.251 1.00 79.44 398 GLN A O 1
ATOM 3313 N N . GLN A 1 399 ? 23.432 5.218 -19.245 1.00 70.81 399 GLN A N 1
ATOM 3314 C CA . GLN A 1 399 ? 24.297 6.030 -18.388 1.00 70.81 399 GLN A CA 1
ATOM 3315 C C . GLN A 1 399 ? 25.684 6.194 -19.022 1.00 70.81 399 GLN A C 1
ATOM 3317 O O . GLN A 1 399 ? 26.369 5.215 -19.309 1.00 70.81 399 GLN A O 1
ATOM 3322 N N . LEU A 1 400 ? 26.119 7.442 -19.218 1.00 63.28 400 LEU A N 1
ATOM 3323 C CA . LEU A 1 400 ? 27.409 7.796 -19.816 1.00 63.28 400 LEU A CA 1
ATOM 3324 C C . LEU A 1 400 ? 28.069 8.933 -19.023 1.00 63.28 400 LEU A C 1
ATOM 3326 O O . LEU A 1 400 ? 27.672 10.087 -19.154 1.00 63.28 400 LEU A O 1
ATOM 3330 N N . ASN A 1 401 ? 29.118 8.642 -18.244 1.00 55.22 401 ASN A N 1
ATOM 3331 C CA . ASN A 1 401 ? 29.971 9.645 -17.573 1.00 55.22 401 ASN A CA 1
ATOM 3332 C C . ASN A 1 401 ? 29.184 10.771 -16.859 1.00 55.22 401 ASN A C 1
ATOM 3334 O O . ASN A 1 401 ? 29.406 11.954 -17.126 1.00 55.22 401 ASN A O 1
ATOM 3338 N N . ASN A 1 402 ? 28.259 10.398 -15.966 1.00 51.59 402 ASN A N 1
ATOM 3339 C CA . ASN A 1 402 ? 27.349 11.291 -15.221 1.00 51.59 402 ASN A CA 1
ATOM 3340 C C . ASN A 1 402 ? 26.283 12.012 -16.070 1.00 51.59 402 ASN A C 1
ATOM 3342 O O . ASN A 1 402 ? 25.652 12.953 -15.590 1.00 51.59 402 ASN A O 1
ATOM 3346 N N . LYS A 1 403 ? 26.076 11.592 -17.321 1.00 55.97 403 LYS A N 1
ATOM 3347 C CA . LYS A 1 403 ? 24.967 12.022 -18.177 1.00 55.97 403 LYS A CA 1
ATOM 3348 C C . LYS A 1 403 ? 24.044 10.843 -18.455 1.00 55.97 403 LYS A C 1
ATOM 3350 O O . LYS A 1 403 ? 24.510 9.714 -18.601 1.00 55.97 403 LYS A O 1
ATOM 3355 N N . GLU A 1 404 ? 22.755 11.127 -18.577 1.00 66.00 404 GLU A N 1
ATOM 3356 C CA . GLU A 1 404 ? 21.745 10.138 -18.935 1.00 66.00 404 GLU A CA 1
ATOM 3357 C C . GLU A 1 404 ? 21.017 10.539 -20.213 1.00 66.00 404 GLU A C 1
ATOM 3359 O O . GLU A 1 404 ? 20.675 11.707 -20.420 1.00 66.00 404 GLU A O 1
ATOM 3364 N N . GLN A 1 405 ? 20.783 9.549 -21.068 1.00 74.62 405 GLN A N 1
ATOM 3365 C CA . GLN A 1 405 ? 19.965 9.673 -22.267 1.00 74.62 405 GLN A CA 1
ATOM 3366 C C . GLN A 1 405 ? 18.834 8.658 -22.179 1.00 74.62 405 GLN A C 1
ATOM 3368 O O . GLN A 1 405 ? 19.081 7.503 -21.844 1.00 74.62 405 GLN A O 1
ATOM 3373 N N . ALA A 1 406 ? 17.611 9.077 -22.499 1.00 78.94 406 ALA A N 1
ATOM 3374 C CA . ALA A 1 406 ? 16.423 8.244 -22.365 1.00 78.94 406 ALA A CA 1
ATOM 3375 C C . ALA A 1 406 ? 15.637 8.165 -23.678 1.00 78.94 406 ALA A C 1
ATOM 3377 O O . ALA A 1 406 ? 15.444 9.170 -24.367 1.00 78.94 406 ALA A O 1
ATOM 3378 N N . ILE A 1 407 ? 15.144 6.967 -23.985 1.00 84.69 407 ILE A N 1
ATOM 3379 C CA . ILE A 1 407 ? 14.087 6.732 -24.968 1.00 84.69 407 ILE A CA 1
ATOM 3380 C C . ILE A 1 407 ? 12.852 6.264 -24.213 1.00 84.69 407 ILE A C 1
ATOM 3382 O O . ILE A 1 407 ? 12.918 5.342 -23.399 1.00 84.69 407 ILE A O 1
ATOM 3386 N N . GLU A 1 408 ? 11.726 6.911 -24.481 1.00 86.81 408 GLU A N 1
ATOM 3387 C CA . GLU A 1 408 ? 10.443 6.529 -23.913 1.00 86.81 408 GLU A CA 1
ATOM 3388 C C . GLU A 1 408 ? 9.787 5.445 -24.775 1.00 86.81 408 GLU A C 1
ATOM 3390 O O . GLU A 1 408 ? 9.817 5.512 -26.007 1.00 86.81 408 GLU A O 1
ATOM 3395 N N . ILE A 1 409 ? 9.180 4.461 -24.119 1.00 89.44 409 ILE A N 1
ATOM 3396 C CA . ILE A 1 409 ? 8.464 3.351 -24.739 1.00 89.44 409 ILE A CA 1
ATOM 3397 C C . ILE A 1 409 ? 7.006 3.410 -24.295 1.00 89.44 409 ILE A C 1
ATOM 3399 O O . ILE A 1 409 ? 6.721 3.440 -23.094 1.00 89.44 409 ILE A O 1
ATOM 3403 N N . LEU A 1 410 ? 6.092 3.371 -25.262 1.00 91.06 410 LEU A N 1
ATOM 3404 C CA . LEU A 1 410 ? 4.669 3.154 -25.033 1.00 91.06 410 LEU A CA 1
ATOM 3405 C C . LEU A 1 410 ? 4.308 1.725 -25.448 1.00 91.06 410 LEU A C 1
ATOM 3407 O O . LEU A 1 410 ? 4.507 1.348 -26.604 1.00 91.06 410 LEU A O 1
ATOM 3411 N N . LEU A 1 411 ? 3.786 0.936 -24.512 1.00 91.81 411 LEU A N 1
ATOM 3412 C CA . LEU A 1 411 ? 3.384 -0.453 -24.724 1.00 91.81 411 LEU A CA 1
ATOM 3413 C C . LEU A 1 411 ? 1.897 -0.647 -24.449 1.00 91.81 411 LEU A C 1
ATOM 3415 O O . LEU A 1 411 ? 1.333 0.013 -23.577 1.00 91.81 411 LEU A O 1
ATOM 3419 N N . ASN A 1 412 ? 1.295 -1.620 -25.122 1.00 90.88 412 ASN A N 1
ATOM 3420 C CA . ASN A 1 412 ? -0.015 -2.132 -24.755 1.00 90.88 412 ASN A CA 1
ATOM 3421 C C . ASN A 1 412 ? 0.091 -2.981 -23.479 1.00 90.88 412 ASN A C 1
ATOM 3423 O O . ASN A 1 412 ? 0.864 -3.940 -23.421 1.00 90.88 412 ASN A O 1
ATOM 3427 N N . ALA A 1 413 ? -0.703 -2.664 -22.462 1.00 85.25 413 ALA A N 1
ATOM 3428 C CA . ALA A 1 413 ? -0.659 -3.338 -21.171 1.00 85.25 413 ALA A CA 1
ATOM 3429 C C . ALA A 1 413 ? -1.196 -4.774 -21.199 1.00 85.25 413 ALA A C 1
ATOM 3431 O O . ALA A 1 413 ? -0.837 -5.567 -20.337 1.00 85.25 413 ALA A O 1
ATOM 3432 N N . GLN A 1 414 ? -2.043 -5.115 -22.174 1.00 85.38 414 GLN A N 1
ATOM 3433 C CA . GLN A 1 414 ? -2.684 -6.430 -22.266 1.00 85.38 414 GLN A CA 1
ATOM 3434 C C . GLN A 1 414 ? -1.929 -7.389 -23.189 1.00 85.38 414 GLN A C 1
ATOM 3436 O O . GLN A 1 414 ? -1.979 -8.602 -22.991 1.00 85.38 414 GLN A O 1
ATOM 3441 N N . THR A 1 415 ? -1.220 -6.873 -24.196 1.00 88.94 415 THR A N 1
ATOM 3442 C CA . THR A 1 415 ? -0.466 -7.715 -25.141 1.00 88.94 415 THR A CA 1
ATOM 3443 C C . THR A 1 415 ? 1.041 -7.686 -24.904 1.00 88.94 415 THR A C 1
ATOM 3445 O O . THR A 1 415 ? 1.719 -8.677 -25.185 1.00 88.94 415 THR A O 1
ATOM 3448 N N . GLY A 1 416 ? 1.561 -6.593 -24.338 1.00 87.75 416 GLY A N 1
ATOM 3449 C CA . GLY A 1 416 ? 2.992 -6.329 -24.207 1.00 87.75 416 GLY A CA 1
ATOM 3450 C C . GLY A 1 416 ? 3.659 -5.849 -25.495 1.00 87.75 416 GLY A C 1
ATOM 3451 O O . GLY A 1 416 ? 4.890 -5.780 -25.551 1.00 87.75 416 GLY A O 1
ATOM 3452 N N . ASP A 1 417 ? 2.872 -5.524 -26.521 1.00 90.81 417 ASP A N 1
ATOM 3453 C CA . ASP A 1 417 ? 3.383 -5.016 -27.791 1.00 90.81 417 ASP A CA 1
ATOM 3454 C C . ASP A 1 417 ? 3.811 -3.555 -27.653 1.00 90.81 417 ASP A C 1
ATOM 3456 O O . ASP A 1 417 ? 3.131 -2.748 -27.016 1.00 90.81 417 ASP A O 1
ATOM 3460 N N . ILE A 1 418 ? 4.929 -3.197 -28.285 1.00 92.00 418 ILE A N 1
ATOM 3461 C CA . ILE A 1 418 ? 5.381 -1.806 -28.342 1.00 92.00 418 ILE A CA 1
ATOM 3462 C C . ILE A 1 418 ? 4.556 -1.074 -29.397 1.00 92.00 418 ILE A C 1
ATOM 3464 O O . ILE A 1 418 ? 4.577 -1.407 -30.586 1.00 92.00 418 ILE A O 1
ATOM 3468 N N . GLU A 1 419 ? 3.844 -0.046 -28.957 1.00 92.19 419 GLU A N 1
ATOM 3469 C CA . GLU A 1 419 ? 2.997 0.766 -29.817 1.00 92.19 419 GLU A CA 1
ATOM 3470 C C . GLU A 1 419 ? 3.782 1.927 -30.421 1.00 92.19 419 GLU A C 1
ATOM 3472 O O . GLU A 1 419 ? 3.696 2.128 -31.640 1.00 92.19 419 GLU A O 1
ATOM 3477 N N . GLU A 1 420 ? 4.567 2.635 -29.597 1.00 91.12 420 GLU A N 1
ATOM 3478 C CA . GLU A 1 420 ? 5.293 3.858 -29.962 1.00 91.12 420 GLU A CA 1
ATOM 3479 C C . GLU A 1 420 ? 6.639 3.982 -29.219 1.00 91.12 420 GLU A C 1
ATOM 3481 O O . GLU A 1 420 ? 6.809 3.478 -28.107 1.00 91.12 420 GLU A O 1
ATOM 3486 N N . LEU A 1 421 ? 7.594 4.677 -29.847 1.00 89.56 421 LEU A N 1
ATOM 3487 C CA . LEU A 1 421 ? 8.891 5.046 -29.273 1.00 89.56 421 LEU A CA 1
ATOM 3488 C C . LEU A 1 421 ? 9.080 6.555 -29.403 1.00 89.56 421 LEU A C 1
ATOM 3490 O O . LEU A 1 421 ? 8.937 7.094 -30.504 1.00 89.56 421 LEU A O 1
ATOM 3494 N N . TYR A 1 422 ? 9.456 7.226 -28.315 1.00 82.94 422 TYR A N 1
ATOM 3495 C CA . TYR A 1 422 ? 9.672 8.670 -28.321 1.00 82.94 422 TYR A CA 1
ATOM 3496 C C . TYR A 1 422 ? 11.072 9.049 -27.866 1.00 82.94 422 TYR A C 1
ATOM 3498 O O . TYR A 1 422 ? 11.599 8.555 -26.869 1.00 82.94 422 TYR A O 1
ATOM 3506 N N . TYR A 1 423 ? 11.637 10.018 -28.580 1.00 76.25 423 TYR A N 1
ATOM 3507 C CA . TYR A 1 423 ? 12.774 10.787 -28.109 1.00 76.25 423 TYR A CA 1
ATOM 3508 C C . TYR A 1 423 ? 12.259 12.008 -27.343 1.00 76.25 423 TYR A C 1
ATOM 3510 O O . TYR A 1 423 ? 11.532 12.832 -27.905 1.00 76.25 423 TYR A O 1
ATOM 3518 N N . ARG A 1 424 ? 12.608 12.115 -26.059 1.00 64.88 424 ARG A N 1
ATOM 3519 C CA . ARG A 1 424 ? 12.257 13.273 -25.231 1.00 64.88 424 ARG A CA 1
ATOM 3520 C C . ARG A 1 424 ? 13.366 14.321 -25.350 1.00 64.88 424 ARG A C 1
ATOM 3522 O O . ARG A 1 424 ? 14.541 13.980 -25.271 1.00 64.88 424 ARG A O 1
ATOM 3529 N N . GLU A 1 425 ? 13.004 15.593 -25.494 1.00 58.94 425 GLU A N 1
ATOM 3530 C CA . GLU A 1 425 ? 13.926 16.735 -25.380 1.00 58.94 425 GLU A CA 1
ATOM 3531 C C . GLU A 1 425 ? 13.574 17.515 -24.106 1.00 58.94 425 GLU A C 1
ATOM 3533 O O . GLU A 1 425 ? 12.392 17.737 -23.832 1.00 58.94 425 GLU A O 1
ATOM 3538 N N . ASP A 1 426 ? 14.569 17.895 -23.298 1.00 52.06 426 ASP A N 1
ATOM 3539 C CA . ASP A 1 426 ? 14.335 18.771 -22.149 1.00 52.06 426 ASP A CA 1
ATOM 3540 C C . ASP A 1 426 ? 14.096 20.203 -22.651 1.00 52.06 426 ASP A C 1
ATOM 3542 O O . ASP A 1 426 ? 14.983 20.842 -23.216 1.00 52.06 426 ASP A O 1
ATOM 3546 N N . VAL A 1 427 ? 12.877 20.706 -22.453 1.00 45.81 427 VAL A N 1
ATOM 3547 C CA . VAL A 1 427 ? 12.438 22.039 -22.901 1.00 45.81 427 VAL A CA 1
ATOM 3548 C C . VAL A 1 427 ? 13.187 23.161 -22.162 1.00 45.81 427 VAL A C 1
ATOM 3550 O O . VAL A 1 427 ? 13.223 24.297 -22.630 1.00 45.81 427 VAL A O 1
ATOM 3553 N N . SER A 1 428 ? 13.808 22.862 -21.014 1.00 44.91 428 SER A N 1
ATOM 3554 C CA . SER A 1 428 ? 14.577 23.834 -20.228 1.00 44.91 428 SER A CA 1
ATOM 3555 C C . SER A 1 428 ? 15.987 24.094 -20.774 1.00 44.91 428 SER A C 1
ATOM 3557 O O . SER A 1 428 ? 16.593 25.118 -20.450 1.00 44.91 428 SER A O 1
ATOM 3559 N N . ALA A 1 429 ? 16.488 23.230 -21.661 1.00 44.44 429 ALA A N 1
ATOM 3560 C CA . ALA A 1 429 ? 17.821 23.318 -22.250 1.00 44.44 429 ALA A CA 1
ATOM 3561 C C . ALA A 1 429 ? 17.873 24.210 -23.506 1.00 44.44 429 ALA A C 1
ATOM 3563 O O . ALA A 1 429 ? 18.529 23.835 -24.468 1.00 44.44 429 ALA A O 1
ATOM 3564 N N . GLY A 1 430 ? 17.175 25.359 -23.494 1.00 41.03 430 GLY A N 1
ATOM 3565 C CA . GLY A 1 430 ? 17.241 26.450 -24.483 1.00 41.03 430 GLY A CA 1
ATOM 3566 C C . GLY A 1 430 ? 17.304 26.026 -25.958 1.00 41.03 430 GLY A C 1
ATOM 3567 O O . GLY A 1 430 ? 18.361 25.624 -26.428 1.00 41.03 430 GLY A O 1
ATOM 3568 N N . GLU A 1 431 ? 16.198 26.188 -26.697 1.00 48.88 431 GLU A N 1
ATOM 3569 C CA . GLU A 1 431 ? 16.043 25.878 -28.134 1.00 48.88 431 GLU A CA 1
ATOM 3570 C C . GLU A 1 431 ? 17.351 25.859 -28.944 1.00 48.88 431 GLU A C 1
ATOM 3572 O O . GLU A 1 431 ? 17.781 26.869 -29.490 1.00 48.88 431 GLU A O 1
ATOM 3577 N N . THR A 1 432 ? 17.968 24.682 -29.047 1.00 46.59 432 THR A N 1
ATOM 3578 C CA . THR A 1 432 ? 18.924 24.326 -30.103 1.00 46.59 432 THR A CA 1
ATOM 3579 C C . THR A 1 432 ? 18.980 22.801 -30.280 1.00 46.59 432 THR A C 1
ATOM 3581 O O . THR A 1 432 ? 20.052 22.208 -30.411 1.00 46.59 432 THR A O 1
ATOM 3584 N N . SER A 1 433 ? 17.828 22.118 -30.341 1.00 52.75 433 SER A N 1
ATOM 3585 C CA . SER A 1 433 ? 17.797 20.854 -31.081 1.00 52.75 433 SER A CA 1
ATOM 3586 C C . SER A 1 433 ? 17.780 21.194 -32.570 1.00 52.75 433 SER A C 1
ATOM 3588 O O . SER A 1 433 ? 16.883 21.857 -33.081 1.00 52.75 433 SER A O 1
ATOM 3590 N N . ASN A 1 434 ? 18.837 20.811 -33.285 1.00 59.66 434 ASN A N 1
ATOM 3591 C CA . ASN A 1 434 ? 18.858 20.904 -34.739 1.00 59.66 434 ASN A CA 1
ATOM 3592 C C . ASN A 1 434 ? 17.738 19.988 -35.259 1.00 59.66 434 ASN A C 1
ATOM 3594 O O . ASN A 1 434 ? 17.872 18.767 -35.184 1.00 59.66 434 ASN A O 1
ATOM 3598 N N . GLU A 1 435 ? 16.634 20.567 -35.736 1.00 66.06 435 GLU A N 1
ATOM 3599 C CA . GLU A 1 435 ? 15.420 19.875 -36.206 1.00 66.06 435 GLU A CA 1
ATOM 3600 C C . GLU A 1 435 ? 15.741 18.691 -37.140 1.00 66.06 435 GLU A C 1
ATOM 3602 O O . GLU A 1 435 ? 15.103 17.640 -37.096 1.00 66.06 435 GLU A O 1
ATOM 3607 N N . THR A 1 436 ? 16.822 18.814 -37.912 1.00 67.19 436 THR A N 1
ATOM 3608 C CA . THR A 1 436 ? 17.375 17.763 -38.774 1.00 67.19 436 THR A CA 1
ATOM 3609 C C . THR A 1 436 ? 17.800 16.506 -38.002 1.00 67.19 436 THR A C 1
ATOM 3611 O O . THR A 1 436 ? 17.473 15.391 -38.408 1.00 67.19 436 THR A O 1
ATOM 3614 N N . VAL A 1 437 ? 18.516 16.663 -36.883 1.00 68.31 437 VAL A N 1
ATOM 3615 C CA . VAL A 1 437 ? 18.984 15.551 -36.033 1.00 68.31 437 VAL A CA 1
ATOM 3616 C C . VAL A 1 437 ? 17.791 14.864 -35.377 1.00 68.31 437 VAL A C 1
ATOM 3618 O O . VAL A 1 437 ? 17.687 13.639 -35.419 1.00 68.31 437 VAL A O 1
ATOM 3621 N N . ARG A 1 438 ? 16.841 15.650 -34.860 1.00 72.94 438 ARG A N 1
ATOM 3622 C CA . ARG A 1 438 ? 15.593 15.139 -34.283 1.00 72.94 438 ARG A CA 1
ATOM 3623 C C . ARG A 1 438 ? 14.792 14.321 -35.298 1.00 72.94 438 ARG A C 1
ATOM 3625 O O . ARG A 1 438 ? 14.409 13.190 -35.007 1.00 72.94 438 ARG A O 1
ATOM 3632 N N . ASN A 1 439 ? 14.587 14.851 -36.502 1.00 77.62 439 ASN A N 1
ATOM 3633 C CA . ASN A 1 439 ? 13.862 14.152 -37.564 1.00 77.62 439 ASN A CA 1
ATOM 3634 C C . ASN A 1 439 ? 14.577 12.867 -38.009 1.00 77.62 439 ASN A C 1
ATOM 3636 O O . ASN A 1 439 ? 13.918 11.865 -38.299 1.00 77.62 439 ASN A O 1
ATOM 3640 N N . SER A 1 440 ? 15.914 12.860 -38.012 1.00 80.06 440 SER A N 1
ATOM 3641 C CA . SER A 1 440 ? 16.701 11.653 -38.283 1.00 80.06 440 SER A CA 1
ATOM 3642 C C . SER A 1 440 ? 16.490 10.581 -37.210 1.00 80.06 440 SER A C 1
ATOM 3644 O O . SER A 1 440 ? 16.206 9.434 -37.549 1.00 80.06 440 SER A O 1
ATOM 3646 N N . ILE A 1 441 ? 16.564 10.950 -35.926 1.00 82.00 441 ILE A N 1
ATOM 3647 C CA . ILE A 1 441 ? 16.342 10.024 -34.804 1.00 82.00 441 ILE A CA 1
ATOM 3648 C C . ILE A 1 441 ? 14.922 9.453 -34.857 1.00 82.00 441 ILE A C 1
ATOM 3650 O O . ILE A 1 441 ? 14.749 8.239 -34.791 1.00 82.00 441 ILE A O 1
ATOM 3654 N N . LEU A 1 442 ? 13.902 10.292 -35.064 1.00 83.75 442 LEU A N 1
ATOM 3655 C CA . LEU A 1 442 ? 12.508 9.842 -35.173 1.00 83.75 442 LEU A CA 1
ATOM 3656 C C . LEU A 1 442 ? 12.298 8.849 -36.327 1.00 83.75 442 LEU A C 1
ATOM 3658 O O . LEU A 1 442 ? 11.550 7.880 -36.188 1.00 83.75 442 LEU A O 1
ATOM 3662 N N . LYS A 1 443 ? 12.972 9.046 -37.466 1.00 87.50 443 LYS A N 1
ATOM 3663 C CA . LYS A 1 443 ? 12.912 8.106 -38.594 1.00 87.50 443 LYS A CA 1
ATOM 3664 C C . LYS A 1 443 ? 13.514 6.745 -38.237 1.00 87.50 443 LYS A C 1
ATOM 3666 O O . LYS A 1 4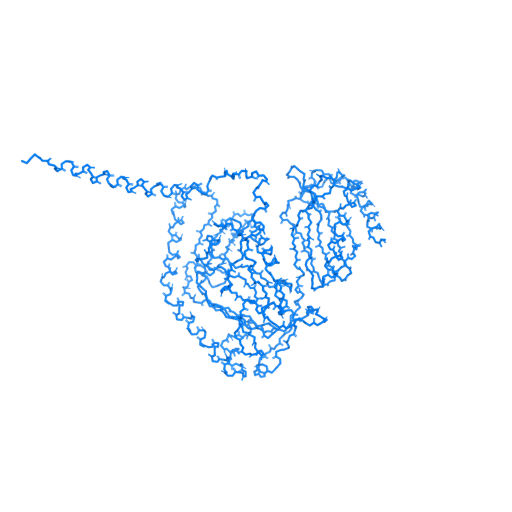43 ? 12.963 5.713 -38.622 1.00 87.50 443 LYS A O 1
ATOM 3671 N N . GLU A 1 444 ? 14.622 6.732 -37.506 1.00 89.56 444 GLU A N 1
ATOM 3672 C CA . GLU A 1 444 ? 15.251 5.491 -37.052 1.00 89.56 444 GLU A CA 1
ATOM 3673 C C . GLU A 1 444 ? 14.426 4.781 -35.978 1.00 89.56 444 GLU A C 1
ATOM 3675 O O . GLU A 1 444 ? 14.218 3.573 -36.089 1.00 89.56 444 GLU A O 1
ATOM 3680 N N . LEU A 1 445 ? 13.869 5.517 -35.011 1.00 90.62 445 LEU A N 1
ATOM 3681 C CA . LEU A 1 445 ? 12.944 4.969 -34.015 1.00 90.62 445 LEU A CA 1
ATOM 3682 C C . LEU A 1 445 ? 11.727 4.319 -34.681 1.00 90.62 445 LEU A C 1
ATOM 3684 O O . LEU A 1 445 ? 11.359 3.202 -34.328 1.00 90.62 445 LEU A O 1
ATOM 3688 N N . ASN A 1 446 ? 11.157 4.953 -35.709 1.00 91.69 446 ASN A N 1
ATOM 3689 C CA . ASN A 1 446 ? 10.078 4.356 -36.497 1.00 91.69 446 ASN A CA 1
ATOM 3690 C C . ASN A 1 446 ? 10.515 3.065 -37.207 1.00 91.69 446 ASN A C 1
ATOM 3692 O O . ASN A 1 446 ? 9.757 2.099 -37.246 1.00 91.69 446 ASN A O 1
ATOM 3696 N N . SER A 1 447 ? 11.735 3.012 -37.748 1.00 92.31 447 SER A N 1
ATOM 3697 C CA . SER A 1 447 ? 12.280 1.792 -38.364 1.00 92.31 447 SER A CA 1
ATOM 3698 C C . SER A 1 447 ? 12.442 0.659 -37.343 1.00 92.31 447 SER A C 1
ATOM 3700 O O . SER A 1 447 ? 12.049 -0.477 -37.610 1.00 92.31 447 SER A O 1
ATOM 3702 N N . ILE A 1 448 ? 12.967 0.972 -36.155 1.00 93.25 448 ILE A N 1
ATOM 3703 C CA . ILE A 1 448 ? 13.102 0.030 -35.036 1.00 93.25 448 ILE A CA 1
ATOM 3704 C C . ILE A 1 448 ? 11.725 -0.477 -34.597 1.00 93.25 448 ILE A C 1
ATOM 3706 O O . ILE A 1 448 ? 11.515 -1.684 -34.518 1.00 93.25 448 ILE A O 1
ATOM 3710 N N . LEU A 1 449 ? 10.755 0.420 -34.413 1.00 92.81 449 LEU A N 1
ATOM 3711 C CA . LEU A 1 449 ? 9.383 0.071 -34.051 1.00 92.81 449 LEU A CA 1
ATOM 3712 C C . LEU A 1 449 ? 8.751 -0.913 -35.048 1.00 92.81 449 LEU A C 1
ATOM 3714 O O . LEU A 1 449 ? 8.125 -1.889 -34.645 1.00 92.81 449 LEU A O 1
ATOM 3718 N N . GLN A 1 450 ? 8.946 -0.705 -36.354 1.00 91.88 450 GLN A N 1
ATOM 3719 C CA . GLN A 1 450 ? 8.437 -1.621 -37.384 1.00 91.88 450 GLN A CA 1
ATOM 3720 C C . GLN A 1 450 ? 9.116 -2.996 -37.369 1.00 91.88 450 GLN A C 1
ATOM 3722 O O . GLN A 1 450 ? 8.518 -3.968 -37.827 1.00 91.88 450 GLN A O 1
ATOM 3727 N N . LYS A 1 451 ? 10.353 -3.103 -36.868 1.00 90.56 451 LYS A N 1
ATOM 3728 C CA . LYS A 1 451 ? 11.000 -4.402 -36.632 1.00 90.56 451 LYS A CA 1
ATOM 3729 C C . LYS A 1 451 ? 10.439 -5.083 -35.391 1.00 90.56 451 LYS A C 1
ATOM 3731 O O . LYS A 1 451 ? 10.206 -6.278 -35.439 1.00 90.56 451 LYS A O 1
ATOM 3736 N N . LEU A 1 452 ? 10.206 -4.329 -34.316 1.00 88.88 452 LEU A N 1
ATOM 3737 C CA . LEU A 1 452 ? 9.690 -4.856 -33.048 1.00 88.88 452 LEU A CA 1
ATOM 3738 C C . LEU A 1 452 ? 8.234 -5.344 -33.148 1.00 88.88 452 LEU A C 1
ATOM 3740 O O . LEU A 1 452 ? 7.821 -6.173 -32.347 1.00 88.88 452 LEU A O 1
ATOM 3744 N N . LYS A 1 453 ? 7.470 -4.852 -34.134 1.00 84.81 453 LYS A N 1
ATOM 3745 C CA . LYS A 1 453 ? 6.100 -5.303 -34.447 1.00 84.81 453 LYS A CA 1
ATOM 3746 C C . LYS A 1 453 ? 6.028 -6.576 -35.311 1.00 84.81 453 LYS A C 1
ATOM 3748 O O . LYS A 1 453 ? 4.923 -7.046 -35.572 1.00 84.81 453 LYS A O 1
ATOM 3753 N N . LYS A 1 454 ? 7.159 -7.090 -35.804 1.00 71.81 454 LYS A N 1
ATOM 3754 C CA . LYS A 1 454 ? 7.252 -8.326 -36.602 1.00 71.81 454 LYS A CA 1
ATOM 3755 C C 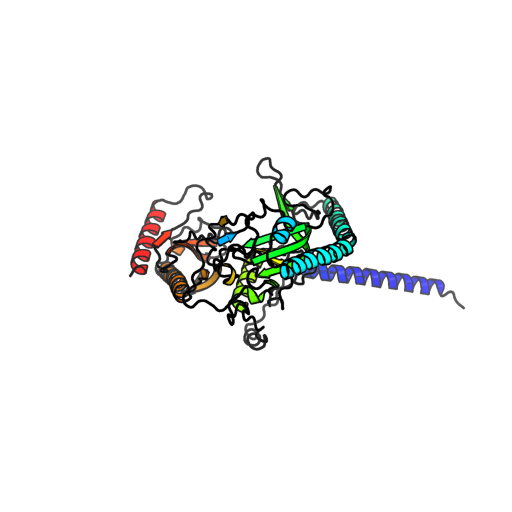. LYS A 1 454 ? 7.769 -9.467 -35.744 1.00 71.81 454 LYS A C 1
ATOM 3757 O O . LYS A 1 454 ? 7.310 -10.602 -35.992 1.00 71.81 454 LYS A O 1
#

Sequence (454 aa):
MKNNKGLIAIIIILAILVIALGVYIFKRESIRQWVSKDVPKTTEENNTKYEEDVNKIITLGTGMKRPSQYKPSEQYYIIDNRKYELDTLVNSLKNEELKKEINTFIKESTEKLENKRSDFQQYIEEGNKEREKIEWAGNKLDYYRVISTNLNLGDESDPIQIFTEWKCTNGYLSISLSYKYAYGEQISSSYNKKQKRFNYGPYEIYCATYDLYTGKRIQFSDLFFEGEDYGAELYEFMKGKIATDIMEQYVKREFTTLPQDYQYFTIENIIFNKQNLYFSEATEISTAYYYTMFPTLSIARDMKNIFSNDVKIETDDALGKPMSQITQIQINNNTYVIGKIKHWDKNIENKINNSIIKCAEELDKNGIFDKINKNNIFTVTSWQYNYDGEKIRTMVIQQLNNKEQAIEILLNAQTGDIEELYYREDVSAGETSNETVRNSILKELNSILQKLKK

Foldseek 3Di:
DPDCVVVVVVVVVVVVVVVVVVVVVVVVVVVVVVPDPDDPPDPPPCPVPVVPPPPQQQLFFPAAAQDPPDDFDQKKKWFPCVVDDPLRFLVQFPPPVLSVVVVVLVVVFQVVVVVCQVVVVVVQVVQVVVQVVVVVVPDDDKGWHKFFDDPDPTDNPDDFDWDWDWIAIQQKIKIKIFGKIWTIGFDDDDPDDGDGDTDMAGQDMAMWMDRLVVSDTDFPSNLDHGGDRCFVVVLLLVVQQCPPPVNVVFFPDDSPGDDDGQRDDGPFWRWAHCPGDTGVHTDTDTPQQACVNRVSRSDHHNCPPRGHPPRDIDMDSRPRAFDWGWDWDDAPNFIKIWTQTHDPDPVLSVLLRVLRVLLLNLCVVVVLVVLPDQLQFDDPNDQDFDDDPFKTKGWIWTDDPNGIFIKIWIATSPRSQTDAIDGDGDPVSPPDPPVVSRVVSRVSRVVSSVVSND

Secondary structure (DSSP, 8-state):
---THHHHHHHHHHHHHHHHHHHHHHHHHHHHTTT--------TTSTTTSSS-S-----B--SSPPPTT----SSEEEE-TTT--HHHHHHTBS-HHHHHHHHHHHHHHHHHHHTTHHHHHHHHHHHHHHHHHHHTT---S-----EE-SSS---TTSPP--EEEEEEETTEEEEEEEEEEEEEEEE--SSS--EEEEEEEEEEEEEEEEETTTTEE--GGGGS-TT-B-HHHHHHHHHHHHTSHHHHTTBSS---SPPSS--SB-SSEEEE-TT-SSBSS-EEEE-TTBTTTSGGGGS----TTTB-TTSPPEEE---PBPEEEEEEEEETTEEEEEEEEE-SSHHHHHHHHHHHHHHHHHHHHTTHHHHS-TTSPBPGGG---EE-SSEEEEEEEEEETTEEEEEEEEEETTT--EEEEEE---TTS-S---HHHHHHHHHHHHHHHHHHT-

Radius of gyration: 27.41 Å; chains: 1; bounding box: 80×55×97 Å